Protein AF-A0A915P751-F1 (afdb_monomer_lite)

Organism: NCBI:txid298350

pLDDT: mean 85.81, std 16.45, range [28.84, 98.94]

Radius of gyration: 37.46 Å; chains: 1; bounding box: 99×99×104 Å

InterPro domains:
  IPR001236 Lactate/malate dehydrogenase, N-terminal [PF00056] (92-231)
  IPR001252 Malate dehydrogenase, active site [PS00068] (242-254)
  IPR007051 CHORD domain [PF04968] (9-68)
  IPR007051 CHORD domain [PF04968] (492-552)
  IPR007051 CHORD domain [PS51401] (9-68)
  IPR007051 CHORD domain [PS51401] (493-552)
  IPR007052 CS domain [PF04969] (567-640)
  IPR007052 CS domain [PS51203] (561-651)
  IPR008978 HSP20-like chaperone [G3DSA:2.60.40.790] (557-653)
  IPR008978 HSP20-like chaperone [SSF49764] (564-652)
  IPR010945 Malate dehydrogenase, type 2 [PTHR23382] (82-406)
  IPR010945 Malate dehydrogenase, type 2 [TIGR01759] (90-406)
  IPR011274 Malate dehydrogenase, NAD-dependent, cytosolic [cd01336] (90-406)
  IPR015955 Lactate dehydrogenase/glycoside hydrolase, family 4, C-terminal [G3DSA:3.90.110.10] (242-411)
  IPR015955 Lactate dehydrogenase/glycoside hydrolase, family 4, C-terminal [SSF56327] (243-406)
  IPR022383 Lactate/malate dehydrogenase, C-terminal [PF02866] (243-405)
  IPR036291 NAD(P)-binding domain superfamily [SSF51735] (90-242)

Structure (mmCIF, N/CA/C/O backbone):
data_AF-A0A915P751-F1
#
_entry.id   AF-A0A915P751-F1
#
loop_
_atom_site.group_PDB
_atom_site.id
_atom_site.type_symbol
_atom_site.label_atom_id
_atom_site.label_alt_id
_atom_site.label_comp_id
_atom_site.label_asym_id
_atom_site.label_entity_id
_atom_site.label_seq_id
_atom_site.pdbx_PDB_ins_code
_atom_site.Cartn_x
_atom_site.Cartn_y
_atom_site.Cartn_z
_atom_site.occupancy
_atom_site.B_iso_or_equiv
_atom_site.auth_seq_id
_atom_site.auth_comp_id
_atom_site.auth_asym_id
_atom_site.auth_atom_id
_atom_site.pdbx_PDB_model_n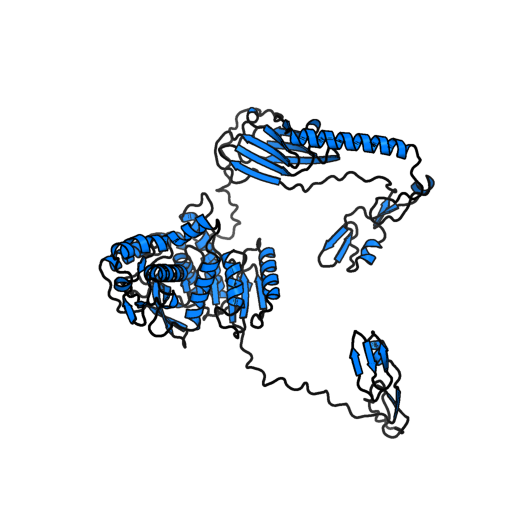um
ATOM 1 N N . MET A 1 1 ? 1.259 -41.438 -72.279 1.00 44.19 1 MET A N 1
ATOM 2 C CA . MET A 1 1 ? 2.058 -42.237 -71.331 1.00 44.19 1 MET A CA 1
ATOM 3 C C . MET A 1 1 ? 1.735 -41.692 -69.961 1.00 44.19 1 MET A C 1
ATOM 5 O O . MET A 1 1 ? 2.040 -40.532 -69.710 1.00 44.19 1 MET A O 1
ATOM 9 N N . ASP A 1 2 ? 1.001 -42.466 -69.169 1.00 51.97 2 ASP A N 1
ATOM 10 C CA . ASP A 1 2 ? 0.542 -42.060 -67.843 1.00 51.97 2 ASP A CA 1
ATOM 11 C C . ASP A 1 2 ? 1.736 -41.811 -66.918 1.00 51.97 2 ASP A C 1
ATOM 13 O O . ASP A 1 2 ? 2.653 -42.626 -66.822 1.00 51.97 2 ASP A O 1
ATOM 17 N N . THR A 1 3 ? 1.749 -40.659 -66.252 1.00 54.38 3 THR A N 1
ATOM 18 C CA . THR A 1 3 ? 2.696 -40.361 -65.173 1.00 54.38 3 THR A CA 1
ATOM 19 C C . THR A 1 3 ? 2.512 -41.369 -64.032 1.00 54.38 3 THR A C 1
ATOM 21 O O . THR A 1 3 ? 1.380 -41.516 -63.565 1.00 54.38 3 THR A O 1
ATOM 24 N N . PRO A 1 4 ? 3.577 -42.035 -63.539 1.00 65.81 4 PRO A N 1
ATOM 25 C CA . PRO A 1 4 ? 3.454 -43.026 -62.472 1.00 65.81 4 PRO A CA 1
ATOM 26 C C . PRO A 1 4 ? 2.847 -42.412 -61.204 1.00 65.81 4 PRO A C 1
ATOM 28 O O . PRO A 1 4 ? 3.290 -41.357 -60.742 1.00 65.81 4 PRO A O 1
ATOM 31 N N . ASN A 1 5 ? 1.848 -43.080 -60.620 1.00 78.81 5 ASN A N 1
ATOM 32 C CA . ASN A 1 5 ? 1.192 -42.667 -59.378 1.00 78.81 5 ASN A CA 1
ATOM 33 C C . ASN A 1 5 ? 2.097 -42.960 -58.163 1.00 78.81 5 ASN A C 1
ATOM 35 O O . ASN A 1 5 ? 1.901 -43.927 -57.428 1.00 78.81 5 ASN A O 1
ATOM 39 N N . LEU A 1 6 ? 3.143 -42.148 -57.991 1.00 86.38 6 LEU A N 1
ATOM 40 C CA . LEU A 1 6 ? 4.134 -42.310 -56.927 1.00 86.38 6 LEU A CA 1
ATOM 41 C C . LEU A 1 6 ? 3.551 -41.958 -55.547 1.00 86.38 6 LEU A C 1
ATOM 43 O O . LEU A 1 6 ? 3.005 -40.871 -55.350 1.00 86.38 6 LEU A O 1
ATOM 47 N N . LYS A 1 7 ? 3.750 -42.837 -54.559 1.00 87.44 7 LYS A N 1
ATOM 48 C CA . LYS A 1 7 ? 3.385 -42.624 -53.146 1.00 87.44 7 LYS A CA 1
ATOM 49 C C . LYS A 1 7 ? 4.621 -42.369 -52.285 1.00 87.44 7 LYS A C 1
ATOM 51 O O . LYS A 1 7 ? 5.713 -42.810 -52.618 1.00 87.44 7 LYS A O 1
ATOM 56 N N . PHE A 1 8 ? 4.457 -41.664 -51.167 1.00 90.50 8 PHE A N 1
ATOM 57 C CA . PHE A 1 8 ? 5.525 -41.473 -50.178 1.00 90.50 8 PHE A CA 1
ATOM 58 C C . PHE A 1 8 ? 5.607 -42.653 -49.207 1.00 90.50 8 PHE A C 1
ATOM 60 O O . PHE A 1 8 ? 4.581 -43.136 -48.733 1.00 90.50 8 PHE A O 1
ATOM 67 N N . CYS A 1 9 ? 6.826 -43.080 -48.882 1.00 90.00 9 CYS A N 1
ATOM 68 C CA . CYS A 1 9 ? 7.094 -44.084 -47.861 1.00 90.00 9 CYS A CA 1
ATOM 69 C C . CYS A 1 9 ? 7.186 -43.447 -46.464 1.00 90.00 9 CYS A C 1
ATOM 71 O O . CYS A 1 9 ? 7.979 -42.532 -46.238 1.00 90.00 9 CYS A O 1
ATOM 73 N N . TYR A 1 10 ? 6.433 -43.993 -45.510 1.00 87.50 10 TYR A N 1
ATOM 74 C CA . TYR A 1 10 ? 6.395 -43.581 -44.105 1.00 87.50 10 TYR A CA 1
ATOM 75 C C . TYR A 1 10 ? 7.159 -44.518 -43.159 1.00 87.50 10 TYR A C 1
ATOM 77 O O . TYR A 1 10 ? 7.103 -44.350 -41.939 1.00 87.50 10 TYR A O 1
ATOM 85 N N . ASN A 1 11 ? 7.903 -45.491 -43.691 1.00 90.00 11 ASN A N 1
ATOM 86 C CA . ASN A 1 11 ? 8.840 -46.258 -42.876 1.00 90.00 11 ASN A CA 1
ATOM 87 C C . ASN A 1 11 ? 9.942 -45.334 -42.327 1.00 90.00 11 ASN A C 1
ATOM 89 O O . ASN A 1 11 ? 10.493 -44.496 -43.049 1.00 90.00 11 ASN A O 1
ATOM 93 N N . LYS A 1 12 ? 10.278 -45.487 -41.040 1.00 86.81 12 LYS A N 1
ATOM 94 C CA . LYS A 1 12 ? 11.219 -44.601 -40.336 1.00 86.81 12 LYS A CA 1
ATOM 95 C C . LYS A 1 12 ? 12.614 -44.688 -40.967 1.00 86.81 12 LYS A C 1
ATOM 97 O O . LYS A 1 12 ? 13.195 -45.770 -41.021 1.00 86.81 12 LYS A O 1
ATOM 102 N N . GLY A 1 13 ? 13.142 -43.554 -41.427 1.00 81.38 13 GLY A N 1
ATOM 103 C CA . GLY A 1 13 ? 14.455 -43.464 -42.080 1.00 81.38 13 GLY A CA 1
ATOM 104 C C . GLY A 1 13 ? 14.463 -43.698 -43.599 1.00 81.38 13 GLY A C 1
ATOM 105 O O . GLY A 1 13 ? 15.531 -43.629 -44.189 1.00 81.38 13 GLY A O 1
ATOM 106 N N . CYS A 1 14 ? 13.312 -43.947 -44.247 1.00 86.25 14 CYS A N 1
ATOM 107 C CA . CYS A 1 14 ? 13.247 -44.113 -45.708 1.00 86.25 14 CYS A CA 1
ATOM 108 C C . CYS A 1 14 ? 12.942 -42.801 -46.453 1.00 86.25 14 CYS A C 1
ATOM 110 O O . CYS A 1 14 ? 13.766 -42.329 -47.228 1.00 86.25 14 CYS A O 1
ATOM 112 N N . GLY A 1 15 ? 11.748 -42.221 -46.269 1.00 77.75 15 GLY A N 1
ATOM 113 C CA . GLY A 1 15 ? 11.348 -40.942 -46.885 1.00 77.75 15 GLY A CA 1
ATOM 114 C C . GLY A 1 15 ? 11.238 -40.910 -48.422 1.00 77.75 15 GLY A C 1
ATOM 115 O O . GLY A 1 15 ? 10.946 -39.854 -48.983 1.00 77.75 15 GLY A O 1
ATOM 116 N N . ALA A 1 16 ? 11.449 -42.034 -49.115 1.00 86.44 16 ALA A N 1
ATOM 117 C CA . ALA A 1 16 ? 11.433 -42.114 -50.576 1.00 86.44 16 ALA A CA 1
ATOM 118 C C . ALA A 1 16 ? 10.015 -42.051 -51.174 1.00 86.44 16 ALA A C 1
ATOM 120 O O . ALA A 1 16 ? 9.028 -42.413 -50.526 1.00 86.44 16 ALA A O 1
ATOM 121 N N . LYS A 1 17 ? 9.920 -41.640 -52.444 1.00 89.56 17 LYS A N 1
ATOM 122 C CA . LYS A 1 17 ? 8.730 -41.849 -53.282 1.00 89.56 17 LYS A CA 1
ATOM 123 C C . LYS A 1 17 ? 8.872 -43.173 -54.032 1.00 89.56 17 LYS A C 1
ATOM 125 O O . LYS A 1 17 ? 9.941 -43.434 -54.573 1.00 89.56 17 LYS A O 1
ATOM 130 N N . PHE A 1 18 ? 7.815 -43.973 -54.095 1.00 89.94 18 PHE A N 1
ATOM 131 C CA . PHE A 1 18 ? 7.829 -45.290 -54.731 1.00 89.94 18 PHE A CA 1
ATOM 132 C C . PHE A 1 18 ? 6.567 -45.526 -55.567 1.00 89.94 18 PHE A C 1
ATOM 134 O O . PHE A 1 18 ? 5.510 -44.959 -55.276 1.00 89.94 18 PHE A O 1
ATOM 141 N N . ASN A 1 19 ? 6.676 -46.356 -56.607 1.00 88.75 19 ASN A N 1
ATOM 142 C CA . ASN A 1 19 ? 5.528 -46.835 -57.372 1.00 88.75 19 ASN A CA 1
ATOM 143 C C . ASN A 1 19 ? 4.897 -48.032 -56.631 1.00 88.75 19 ASN A C 1
ATOM 145 O O . ASN A 1 19 ? 5.596 -49.023 -56.413 1.00 88.75 19 ASN A O 1
ATOM 149 N N . PRO A 1 20 ? 3.613 -47.977 -56.224 1.00 85.69 20 PRO A N 1
ATOM 150 C CA . PRO A 1 20 ? 2.953 -49.091 -55.544 1.00 85.69 20 PRO A CA 1
ATOM 151 C C . PRO A 1 20 ? 2.984 -50.406 -56.327 1.00 85.69 20 PRO A C 1
ATOM 153 O O . PRO A 1 20 ? 3.071 -51.460 -55.703 1.00 85.69 20 PRO A O 1
ATOM 156 N N . ASP A 1 21 ? 2.974 -50.335 -57.660 1.00 86.00 21 ASP A N 1
ATOM 157 C CA . ASP A 1 21 ? 2.961 -51.513 -58.536 1.00 86.00 21 ASP A CA 1
ATOM 158 C C . ASP A 1 21 ? 4.329 -52.227 -58.592 1.00 86.00 21 ASP A C 1
ATOM 160 O O . ASP A 1 21 ? 4.420 -53.377 -59.014 1.00 86.00 21 ASP A O 1
ATOM 164 N N . GLU A 1 22 ? 5.397 -51.571 -58.123 1.00 85.94 22 GLU A N 1
ATOM 165 C CA . GLU A 1 22 ? 6.774 -52.091 -58.100 1.00 85.94 22 GLU A CA 1
ATOM 166 C C . GLU A 1 22 ? 7.294 -52.347 -56.670 1.00 85.94 22 GLU A C 1
ATOM 168 O O . GLU A 1 22 ? 8.478 -52.630 -56.479 1.00 85.94 22 GLU A O 1
ATOM 173 N N . ASN A 1 23 ? 6.429 -52.254 -55.653 1.00 90.62 23 ASN A N 1
ATOM 174 C CA . ASN A 1 23 ? 6.802 -52.358 -54.240 1.00 90.62 23 ASN A CA 1
ATOM 175 C C . ASN A 1 23 ? 7.006 -53.819 -53.795 1.00 90.62 23 ASN A C 1
ATOM 177 O O . ASN A 1 23 ? 6.050 -54.509 -53.442 1.00 90.62 23 ASN A O 1
ATOM 181 N N . LYS A 1 24 ? 8.255 -54.287 -53.806 1.00 89.88 24 LYS A N 1
ATOM 182 C CA . LYS A 1 24 ? 8.651 -55.651 -53.421 1.00 89.88 24 LYS A CA 1
ATOM 183 C C . LYS A 1 24 ? 9.047 -55.725 -51.944 1.00 89.88 24 LYS A C 1
ATOM 185 O O . LYS A 1 24 ? 9.306 -54.710 -51.303 1.00 89.88 24 LYS A O 1
ATOM 190 N N . GLU A 1 25 ? 9.158 -56.948 -51.426 1.00 86.31 25 GLU A N 1
ATOM 191 C CA . GLU A 1 25 ? 9.519 -57.249 -50.028 1.00 86.31 25 GLU A CA 1
ATOM 192 C C . GLU A 1 25 ? 10.888 -56.703 -49.580 1.00 86.31 25 GLU A C 1
ATOM 194 O O . GLU A 1 25 ? 11.189 -56.697 -48.395 1.00 86.31 25 GLU A O 1
ATOM 199 N N . ASP A 1 26 ? 11.735 -56.222 -50.487 1.00 87.75 26 ASP A N 1
ATOM 200 C CA . ASP A 1 26 ? 13.059 -55.675 -50.181 1.00 87.75 26 ASP A CA 1
ATOM 201 C C . ASP A 1 26 ? 13.278 -54.244 -50.703 1.00 87.75 26 ASP A C 1
ATOM 203 O O . ASP A 1 26 ? 14.400 -53.736 -50.654 1.00 87.75 26 ASP A O 1
ATOM 207 N N . SER A 1 27 ? 12.222 -53.570 -51.175 1.00 90.06 27 SER A N 1
ATOM 208 C CA . SER A 1 27 ? 12.321 -52.250 -51.818 1.00 90.06 27 SER A CA 1
ATOM 209 C C . SER A 1 27 ? 12.693 -51.100 -50.869 1.00 90.06 27 SER A C 1
ATOM 211 O O . SER A 1 27 ? 13.200 -50.073 -51.314 1.00 90.06 27 SER A O 1
ATOM 213 N N . CYS A 1 28 ? 12.490 -51.254 -49.560 1.00 90.81 28 CYS A N 1
ATOM 214 C CA . CYS A 1 28 ? 12.734 -50.232 -48.545 1.00 90.81 28 CYS A CA 1
ATOM 215 C C . CYS A 1 28 ? 13.753 -50.706 -47.502 1.00 90.81 28 CYS A C 1
ATOM 217 O O . CYS A 1 28 ? 13.642 -51.811 -46.978 1.00 90.81 28 CYS A O 1
ATOM 219 N N . ILE A 1 29 ? 14.673 -49.820 -47.101 1.00 91.19 29 ILE A N 1
ATOM 220 C CA . ILE A 1 29 ? 15.555 -50.007 -45.939 1.00 91.19 29 ILE A CA 1
ATOM 221 C C . ILE A 1 29 ? 15.126 -49.018 -44.845 1.00 91.19 29 ILE A C 1
ATOM 223 O O . ILE A 1 29 ? 15.068 -47.815 -45.092 1.00 91.19 29 ILE A O 1
ATOM 227 N N . PHE A 1 30 ? 14.760 -49.503 -43.656 1.00 91.94 30 PHE A N 1
ATOM 228 C CA . PHE A 1 30 ? 14.165 -48.676 -42.595 1.00 91.94 30 PHE A CA 1
ATOM 229 C C . PHE A 1 30 ? 14.425 -49.197 -41.172 1.00 91.94 30 PHE A C 1
ATOM 231 O O . PHE A 1 30 ? 14.972 -50.281 -40.979 1.00 91.94 30 PHE A O 1
ATOM 238 N N . HIS A 1 31 ? 14.034 -48.414 -40.160 1.00 91.56 31 HIS A N 1
ATOM 239 C CA . HIS A 1 31 ? 14.098 -48.785 -38.740 1.00 91.56 31 HIS A CA 1
ATOM 240 C C . HIS A 1 31 ? 12.707 -49.207 -38.216 1.00 91.56 31 HIS A C 1
ATOM 242 O O . HIS A 1 31 ? 11.821 -48.355 -38.108 1.00 91.56 31 HIS A O 1
ATOM 248 N N . PRO A 1 32 ? 12.469 -50.483 -37.848 1.00 89.31 32 PRO A N 1
ATOM 249 C CA . PRO A 1 32 ? 11.186 -50.933 -37.304 1.00 89.31 32 PRO A CA 1
ATOM 250 C C . PRO A 1 32 ? 10.997 -50.516 -35.834 1.00 89.31 32 PRO A C 1
ATOM 252 O O . PRO A 1 32 ? 9.873 -50.299 -35.380 1.00 89.31 32 PRO A O 1
ATOM 255 N N . GLY A 1 33 ? 12.093 -50.343 -35.089 1.00 83.38 33 GLY A N 1
ATOM 256 C CA . GLY A 1 33 ? 12.070 -49.979 -33.670 1.00 83.38 33 GLY A CA 1
ATOM 257 C C . GLY A 1 33 ? 11.648 -48.522 -33.419 1.00 83.38 33 GLY A C 1
ATOM 258 O O . GLY A 1 33 ? 11.813 -47.656 -34.285 1.00 83.38 33 GLY A O 1
ATOM 259 N N . PRO A 1 34 ? 11.074 -48.206 -32.246 1.00 83.56 34 PRO A N 1
ATOM 260 C CA . PRO A 1 34 ? 10.839 -46.824 -31.852 1.00 83.56 34 PRO A CA 1
ATOM 261 C C . PRO A 1 34 ? 12.164 -46.096 -31.563 1.00 83.56 34 PRO A C 1
ATOM 263 O O . PRO A 1 34 ? 13.178 -46.732 -31.252 1.00 83.56 34 PRO A O 1
ATOM 266 N N . PRO A 1 35 ? 12.179 -44.762 -31.688 1.00 85.31 35 PRO A N 1
ATOM 267 C CA . PRO A 1 35 ? 13.288 -43.969 -31.194 1.00 85.31 35 PRO A CA 1
ATOM 268 C C . PRO A 1 35 ? 13.292 -43.944 -29.661 1.00 85.31 35 PRO A C 1
ATOM 270 O O . PRO A 1 35 ? 12.235 -43.910 -29.034 1.00 85.31 35 PRO A O 1
ATOM 273 N N . TYR A 1 36 ? 14.481 -43.935 -29.069 1.00 84.06 36 TYR A N 1
ATOM 274 C CA . TYR A 1 36 ? 14.703 -43.777 -27.635 1.00 84.06 36 TYR A CA 1
ATOM 275 C C . TYR A 1 36 ? 15.645 -42.594 -27.395 1.00 84.06 36 TYR A C 1
ATOM 277 O O . TYR A 1 36 ? 16.669 -42.466 -28.068 1.00 84.06 36 TYR A O 1
ATOM 285 N N . PHE A 1 37 ? 15.284 -41.716 -26.460 1.00 86.88 37 PHE A N 1
ATOM 286 C CA . PHE A 1 37 ? 16.018 -40.488 -26.157 1.00 86.88 37 PHE A CA 1
ATOM 287 C C . PHE A 1 37 ? 16.477 -40.510 -24.696 1.00 86.88 37 PHE A C 1
ATOM 289 O O . PHE A 1 37 ? 15.640 -40.606 -23.801 1.00 86.88 37 PHE A O 1
ATOM 296 N N . HIS A 1 38 ? 17.789 -40.430 -24.458 1.00 78.69 38 HIS A N 1
ATOM 297 C CA . HIS A 1 38 ? 18.383 -40.450 -23.114 1.00 78.69 38 HIS A CA 1
ATOM 298 C C . HIS A 1 38 ? 19.749 -39.751 -23.110 1.00 78.69 38 HIS A C 1
ATOM 300 O O . HIS A 1 38 ? 20.532 -39.963 -24.035 1.00 78.69 38 HIS A O 1
ATOM 306 N N . ASP A 1 39 ? 20.043 -38.936 -22.088 1.00 69.62 39 ASP A N 1
ATOM 307 C CA . ASP A 1 39 ? 21.323 -38.219 -21.906 1.00 69.62 39 ASP A CA 1
ATOM 308 C C . ASP A 1 39 ? 21.889 -37.607 -23.202 1.00 69.62 39 ASP A C 1
ATOM 310 O O . ASP A 1 39 ? 22.986 -37.930 -23.652 1.00 69.62 39 ASP A O 1
ATOM 314 N N . ALA A 1 40 ? 21.102 -36.742 -23.850 1.00 77.44 40 ALA A N 1
ATOM 315 C CA . ALA A 1 40 ? 21.408 -36.071 -25.125 1.00 77.44 40 ALA A CA 1
ATOM 316 C C . ALA A 1 40 ? 21.533 -36.972 -26.377 1.00 77.44 40 ALA A C 1
ATOM 318 O O . ALA A 1 40 ? 21.515 -36.451 -27.504 1.00 77.44 40 ALA A O 1
ATOM 319 N N . TYR A 1 41 ? 21.566 -38.299 -26.225 1.00 84.69 41 TYR A N 1
ATOM 320 C CA . TYR A 1 41 ? 21.585 -39.253 -27.331 1.00 84.69 41 TYR A CA 1
ATOM 321 C C . TYR A 1 41 ? 20.182 -39.525 -27.886 1.00 84.69 41 TYR A C 1
ATOM 323 O O . TYR A 1 41 ? 19.213 -39.719 -27.151 1.00 84.69 41 TYR A O 1
ATOM 331 N N . LYS A 1 42 ? 20.099 -39.591 -29.216 1.00 91.19 42 LYS A N 1
ATOM 332 C CA . LYS A 1 42 ? 18.980 -40.146 -29.981 1.00 91.19 42 LYS A CA 1
ATOM 333 C C . LYS A 1 42 ? 19.380 -41.545 -30.427 1.00 91.19 42 LYS A C 1
ATOM 335 O O . LYS A 1 42 ? 20.465 -41.694 -30.987 1.00 91.19 42 LYS A O 1
ATOM 340 N N . ILE A 1 43 ? 18.558 -42.555 -30.157 1.00 90.19 43 ILE A N 1
ATOM 341 C CA . ILE A 1 43 ? 18.906 -43.970 -30.345 1.00 90.19 43 ILE A CA 1
ATOM 342 C C . ILE A 1 43 ? 17.807 -44.683 -31.137 1.00 90.19 43 ILE A C 1
ATOM 344 O O . ILE A 1 43 ? 16.628 -44.572 -30.811 1.00 90.19 43 ILE A O 1
ATOM 348 N N . TRP A 1 44 ? 18.177 -45.446 -32.167 1.00 90.44 44 TRP A N 1
ATOM 349 C CA . TRP A 1 44 ? 17.261 -46.391 -32.816 1.00 90.44 44 TRP A CA 1
ATOM 350 C C . TRP A 1 44 ? 17.234 -47.704 -32.042 1.00 90.44 44 TRP A C 1
ATOM 352 O O . TRP A 1 44 ? 18.214 -48.445 -32.072 1.00 90.44 44 TRP A O 1
ATOM 362 N N . MET A 1 45 ? 16.117 -48.039 -31.388 1.00 87.62 45 MET A N 1
ATOM 363 C CA . MET A 1 45 ? 16.044 -49.268 -30.584 1.00 87.62 45 MET A CA 1
ATOM 364 C C . MET A 1 45 ? 16.242 -50.554 -31.398 1.00 87.62 45 MET A C 1
ATOM 366 O O . MET A 1 45 ? 16.675 -51.551 -30.836 1.00 87.62 45 MET A O 1
ATOM 370 N N . CYS A 1 46 ? 15.964 -50.548 -32.710 1.00 89.12 46 CYS A N 1
ATOM 371 C CA . CYS A 1 46 ? 16.133 -51.751 -33.535 1.00 89.12 46 CYS A CA 1
ATOM 372 C C . CYS A 1 46 ? 17.592 -52.194 -33.692 1.00 89.12 46 CYS A C 1
ATOM 374 O O . CYS A 1 46 ? 17.846 -53.370 -33.917 1.00 89.12 46 CYS A O 1
ATOM 376 N N . CYS A 1 47 ? 18.541 -51.257 -33.636 1.00 88.31 47 CYS A N 1
ATOM 377 C CA . CYS A 1 47 ? 19.939 -51.514 -33.989 1.00 88.31 47 CYS A CA 1
ATOM 378 C C . CYS A 1 47 ? 20.941 -50.783 -33.092 1.00 88.31 47 CYS A C 1
ATOM 380 O O . CYS A 1 47 ? 22.135 -50.784 -33.374 1.00 88.31 47 CYS A O 1
ATOM 382 N N . ASN A 1 48 ? 20.453 -50.107 -32.051 1.00 88.12 48 ASN A N 1
ATOM 383 C CA . ASN A 1 48 ? 21.223 -49.339 -31.076 1.00 88.12 48 ASN A CA 1
ATOM 384 C C . ASN A 1 48 ? 22.158 -48.266 -31.682 1.00 88.12 48 ASN A C 1
ATOM 386 O O . ASN A 1 48 ? 23.109 -47.820 -31.038 1.00 88.12 48 ASN A O 1
ATOM 390 N N . LYS A 1 49 ? 21.893 -47.826 -32.923 1.00 88.75 49 LYS A N 1
ATOM 391 C CA . LYS A 1 49 ? 22.614 -46.709 -33.552 1.00 88.75 49 LYS A CA 1
ATOM 392 C C . LYS A 1 49 ? 22.226 -45.425 -32.828 1.00 88.75 49 LYS A C 1
ATOM 394 O O . LYS A 1 49 ? 21.033 -45.138 -32.697 1.00 88.75 49 LYS A O 1
ATOM 399 N N . LYS A 1 50 ? 23.221 -44.658 -32.378 1.00 91.00 50 LYS A N 1
ATOM 400 C CA . LYS A 1 50 ? 23.020 -43.446 -31.580 1.00 91.00 50 LYS A CA 1
ATOM 401 C C . LYS A 1 50 ? 23.831 -42.261 -32.084 1.00 91.00 50 LYS A C 1
ATOM 403 O O . LYS A 1 50 ? 24.938 -42.440 -32.577 1.00 91.00 50 LYS A O 1
ATOM 408 N N . SER A 1 51 ? 23.288 -41.059 -31.931 1.00 89.38 51 SER A N 1
ATOM 409 C CA . SER A 1 51 ? 24.003 -39.799 -32.162 1.00 89.38 51 SER A CA 1
ATOM 410 C C . SER A 1 51 ? 23.505 -38.732 -31.191 1.00 89.38 51 SER A C 1
ATOM 412 O O . SER A 1 51 ? 22.357 -38.774 -30.744 1.00 89.38 51 SER A O 1
ATOM 414 N N . THR A 1 52 ? 24.366 -37.780 -30.850 1.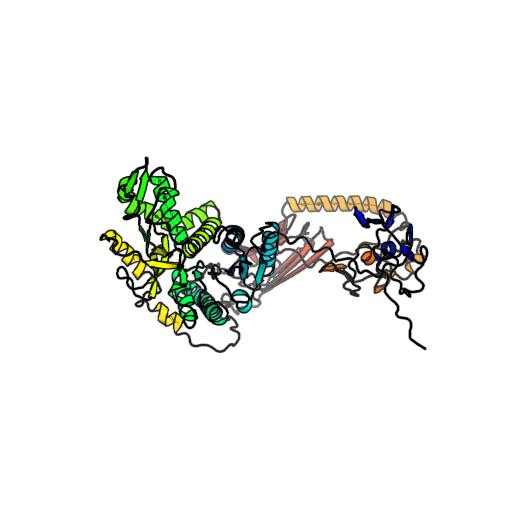00 85.62 52 THR A N 1
ATOM 415 C CA . THR A 1 52 ? 23.990 -36.565 -30.115 1.00 85.62 52 THR A CA 1
ATOM 416 C C . THR A 1 52 ? 23.409 -35.494 -31.041 1.00 85.62 52 THR A C 1
ATOM 418 O O . THR A 1 52 ? 22.647 -34.645 -30.581 1.00 85.62 52 THR A O 1
ATOM 421 N N . ASP A 1 53 ? 23.672 -35.572 -32.348 1.00 87.38 53 ASP A N 1
ATOM 422 C CA . ASP A 1 53 ? 23.082 -34.705 -33.369 1.00 87.38 53 ASP A CA 1
ATOM 423 C C . ASP A 1 53 ? 21.820 -35.337 -33.982 1.00 87.38 53 ASP A C 1
ATOM 425 O O . ASP A 1 53 ? 21.806 -36.515 -34.354 1.00 87.38 53 ASP A O 1
ATOM 429 N N . PHE A 1 54 ? 20.739 -34.555 -34.062 1.00 80.50 54 PHE A N 1
ATOM 430 C CA . PHE A 1 54 ? 19.422 -35.041 -34.490 1.00 80.50 54 PHE A CA 1
ATOM 431 C C . PHE A 1 54 ? 19.382 -35.369 -35.987 1.00 80.50 54 PHE A C 1
ATOM 433 O O . PHE A 1 54 ? 18.803 -36.381 -36.384 1.00 80.50 54 PHE A O 1
ATOM 440 N N . THR A 1 55 ? 20.037 -34.549 -36.808 1.00 82.69 55 THR A N 1
ATOM 441 C CA . THR A 1 55 ? 20.083 -34.714 -38.264 1.00 82.69 55 THR A CA 1
ATOM 442 C C . THR A 1 55 ? 20.914 -35.938 -38.639 1.00 82.69 55 THR A C 1
ATOM 444 O O . THR A 1 55 ? 20.471 -36.776 -39.422 1.00 82.69 55 THR A O 1
ATOM 447 N N . ALA A 1 56 ? 22.080 -36.106 -38.016 1.00 84.06 56 ALA A N 1
ATOM 448 C CA . ALA A 1 56 ? 22.927 -37.278 -38.190 1.00 84.06 56 ALA A CA 1
ATOM 449 C C . ALA A 1 56 ? 22.218 -38.573 -37.761 1.00 84.06 56 ALA A C 1
ATOM 451 O O . ALA A 1 56 ? 22.332 -39.589 -38.442 1.00 84.06 56 ALA A O 1
ATOM 452 N N . TRP A 1 57 ? 21.448 -38.539 -36.666 1.00 90.31 57 TRP A N 1
ATOM 453 C CA . TRP A 1 57 ? 20.679 -39.698 -36.204 1.00 90.31 57 TRP A CA 1
ATOM 454 C C . TRP A 1 57 ? 19.552 -40.104 -37.168 1.00 90.31 57 TRP A C 1
ATOM 456 O O . TRP A 1 57 ? 19.362 -41.296 -37.431 1.00 90.31 57 TRP A O 1
ATOM 466 N N . LEU A 1 58 ? 18.810 -39.129 -37.705 1.00 82.00 58 LEU A N 1
ATOM 467 C CA . LEU A 1 58 ? 17.752 -39.378 -38.691 1.00 82.00 58 LEU A CA 1
ATOM 468 C C . LEU A 1 58 ? 18.297 -39.967 -39.995 1.00 82.00 58 LEU A C 1
ATOM 470 O O . LEU A 1 58 ? 17.632 -40.799 -40.606 1.00 82.00 58 LEU A O 1
ATOM 474 N N . ASN A 1 59 ? 19.508 -39.565 -40.386 1.00 85.00 59 ASN A N 1
ATOM 475 C CA . ASN A 1 59 ? 20.168 -40.008 -41.613 1.00 85.00 59 ASN A CA 1
ATOM 476 C C . ASN A 1 59 ? 20.860 -41.375 -41.487 1.00 85.00 59 ASN A C 1
ATOM 478 O O . ASN A 1 59 ? 21.480 -41.836 -42.445 1.00 85.00 59 ASN A O 1
ATOM 482 N N . PHE A 1 60 ? 20.777 -42.048 -40.335 1.00 86.12 60 PHE A N 1
ATOM 483 C CA . PHE A 1 60 ? 21.267 -43.416 -40.235 1.00 86.12 60 PHE A CA 1
ATOM 484 C C . PHE A 1 60 ? 20.471 -44.346 -41.145 1.00 86.12 60 PHE A C 1
ATOM 486 O O . PHE A 1 60 ? 19.263 -44.507 -40.970 1.00 86.12 60 PHE A O 1
ATOM 493 N N . GLU A 1 61 ? 21.180 -45.043 -42.034 1.00 88.31 61 GLU A N 1
ATOM 494 C CA . GLU A 1 61 ? 20.589 -46.081 -42.873 1.00 88.31 61 GLU A CA 1
ATOM 495 C C . GLU A 1 61 ? 19.834 -47.106 -42.013 1.00 88.31 61 GLU A C 1
ATOM 497 O O . GLU A 1 61 ? 20.321 -47.532 -40.949 1.00 88.31 61 GLU A O 1
ATOM 502 N N . GLY A 1 62 ? 18.631 -47.457 -42.475 1.00 88.81 62 GLY A N 1
ATOM 503 C CA . GLY A 1 62 ? 17.733 -48.409 -41.832 1.00 88.81 62 GLY A CA 1
ATOM 504 C C . GLY A 1 62 ? 18.394 -49.752 -41.521 1.00 88.81 62 GLY A C 1
ATOM 505 O O . GLY A 1 62 ? 19.327 -50.187 -42.190 1.00 88.81 62 GLY A O 1
ATOM 506 N N . CYS A 1 63 ? 17.912 -50.410 -40.473 1.00 90.75 63 CYS A N 1
ATOM 507 C CA . CYS A 1 63 ? 18.435 -51.690 -39.996 1.00 90.75 63 CYS A CA 1
ATOM 508 C C . CYS A 1 63 ? 17.682 -52.908 -40.574 1.00 90.75 63 CYS A C 1
ATOM 510 O O . CYS A 1 63 ? 18.041 -54.047 -40.285 1.00 90.75 63 CYS A O 1
ATOM 512 N N . THR A 1 64 ? 16.613 -52.699 -41.349 1.00 92.19 64 THR A N 1
ATOM 513 C CA . THR A 1 64 ? 15.709 -53.758 -41.828 1.00 92.19 64 THR A CA 1
ATOM 514 C C . THR A 1 64 ? 15.272 -53.501 -43.267 1.00 92.19 64 THR A C 1
ATOM 516 O O . THR A 1 64 ? 15.043 -52.352 -43.641 1.00 92.19 64 THR A O 1
ATOM 519 N N . ARG A 1 65 ? 15.149 -54.573 -44.062 1.00 92.75 65 ARG A N 1
ATOM 520 C CA . ARG A 1 65 ? 14.584 -54.556 -45.420 1.00 92.75 65 ARG A CA 1
ATOM 521 C C . ARG A 1 65 ? 13.117 -54.986 -45.392 1.00 92.75 65 ARG A C 1
ATOM 523 O O . ARG A 1 65 ? 12.769 -55.883 -44.632 1.00 92.75 65 ARG A O 1
ATOM 530 N N . GLY A 1 66 ? 12.284 -54.331 -46.188 1.00 91.38 66 GLY A N 1
ATOM 531 C CA . GLY A 1 66 ? 10.850 -54.609 -46.301 1.00 91.38 66 GLY A CA 1
ATOM 532 C C . GLY A 1 66 ? 10.226 -53.831 -47.463 1.00 91.38 66 GLY A C 1
ATOM 533 O O . GLY A 1 66 ? 10.925 -53.045 -48.110 1.00 91.38 66 GLY A O 1
ATOM 534 N N . PRO A 1 67 ? 8.915 -53.956 -47.704 1.00 92.25 67 PRO A N 1
ATOM 535 C CA . PRO A 1 67 ? 8.209 -53.093 -48.643 1.00 92.25 67 PRO A CA 1
ATOM 536 C C . PRO A 1 67 ? 8.085 -51.660 -48.104 1.00 92.25 67 PRO A C 1
ATOM 538 O O . PRO A 1 67 ? 8.065 -51.412 -46.893 1.00 92.25 67 PRO A O 1
ATOM 541 N N . HIS A 1 68 ? 7.969 -50.683 -49.002 1.00 91.81 68 HIS A N 1
ATOM 542 C CA . HIS A 1 68 ? 7.619 -49.314 -48.634 1.00 91.81 68 HIS A CA 1
ATOM 543 C C . HIS A 1 68 ? 6.213 -49.253 -48.027 1.00 91.81 68 HIS A C 1
ATOM 545 O O . HIS A 1 68 ? 5.289 -49.923 -48.492 1.00 91.81 68 HIS A O 1
ATOM 551 N N . ASN A 1 69 ? 6.032 -48.398 -47.018 1.00 90.19 69 ASN A N 1
ATOM 552 C CA . ASN A 1 69 ? 4.746 -48.193 -46.359 1.00 90.19 69 ASN A CA 1
ATOM 553 C C . ASN A 1 69 ? 4.082 -46.886 -46.838 1.00 90.19 69 ASN A C 1
ATOM 555 O O . ASN A 1 69 ? 4.570 -45.814 -46.481 1.00 90.19 69 ASN A O 1
ATOM 559 N N . PRO A 1 70 ? 2.974 -46.930 -47.600 1.00 88.38 70 PRO A N 1
ATOM 560 C CA . PRO A 1 70 ? 2.266 -45.731 -48.052 1.00 88.38 70 PRO A CA 1
ATOM 561 C C . PRO A 1 70 ? 1.353 -45.114 -46.982 1.00 88.38 70 PRO A C 1
ATOM 563 O O . PRO A 1 70 ? 0.762 -44.060 -47.218 1.00 88.38 70 PRO A O 1
ATOM 566 N N . VAL A 1 71 ? 1.185 -45.770 -45.831 1.00 86.12 71 VAL A N 1
ATOM 567 C CA . VAL A 1 71 ? 0.267 -45.340 -44.775 1.00 86.12 71 VAL A CA 1
ATOM 568 C C . VAL A 1 71 ? 0.979 -44.361 -43.855 1.00 86.12 71 VAL A C 1
ATOM 570 O O . VAL A 1 71 ? 1.914 -44.722 -43.139 1.00 86.12 71 VAL A O 1
ATOM 573 N N . LYS A 1 72 ? 0.509 -43.111 -43.853 1.00 80.88 72 LYS A N 1
ATOM 574 C CA . LYS A 1 72 ? 0.951 -42.104 -42.891 1.00 80.88 72 LYS A CA 1
ATOM 575 C C . LYS A 1 72 ? 0.568 -42.577 -41.482 1.00 80.88 72 LYS A C 1
ATOM 577 O O . LYS A 1 72 ? -0.623 -42.775 -41.252 1.00 80.88 72 LYS A O 1
ATOM 582 N N . PRO A 1 73 ? 1.523 -42.767 -40.553 1.00 72.81 73 PRO A N 1
ATOM 583 C CA . PRO A 1 73 ? 1.189 -43.153 -39.191 1.00 72.81 73 PRO A CA 1
ATOM 584 C C . PRO A 1 73 ? 0.311 -42.075 -38.561 1.00 72.81 73 PRO A C 1
ATOM 586 O O . PRO A 1 73 ? 0.567 -40.878 -38.740 1.00 72.81 73 PRO A O 1
ATOM 589 N N . ASP A 1 74 ? -0.713 -42.504 -37.825 1.00 69.38 74 ASP A N 1
ATOM 590 C CA . ASP A 1 74 ? -1.508 -41.599 -37.008 1.00 69.38 74 ASP A CA 1
ATOM 591 C C . ASP A 1 74 ? -0.564 -40.839 -36.078 1.00 69.38 74 ASP A C 1
ATOM 593 O O . ASP A 1 74 ? 0.233 -41.433 -35.345 1.00 69.38 74 ASP A O 1
ATOM 597 N N . VAL A 1 75 ? -0.625 -39.507 -36.125 1.00 56.06 75 VAL A N 1
ATOM 598 C CA . VAL A 1 75 ? 0.041 -38.681 -35.117 1.00 56.06 75 VAL A CA 1
ATOM 599 C C . VAL A 1 75 ? -0.498 -39.165 -33.772 1.00 56.06 75 VAL A C 1
ATOM 601 O O . VAL A 1 75 ? -1.726 -39.207 -33.635 1.00 56.06 75 VAL A O 1
ATOM 604 N N . PRO A 1 76 ? 0.350 -39.557 -32.799 1.00 45.47 76 PRO A N 1
ATOM 605 C CA . PRO A 1 76 ? -0.150 -39.904 -31.486 1.00 45.47 76 PRO A CA 1
ATOM 606 C C . PRO A 1 76 ? -0.973 -38.716 -31.011 1.00 45.47 76 PRO A C 1
ATOM 608 O O . PRO A 1 76 ? -0.443 -37.621 -30.813 1.00 45.47 76 PRO A O 1
ATOM 611 N N . LYS A 1 77 ? -2.292 -38.915 -30.905 1.00 41.84 77 LYS A N 1
ATOM 612 C CA . LYS A 1 77 ? -3.163 -37.975 -30.216 1.00 41.84 77 LYS A CA 1
ATOM 613 C C . LYS A 1 77 ? -2.546 -37.879 -28.835 1.00 41.84 77 LYS A C 1
ATOM 615 O O . LYS A 1 77 ? -2.562 -38.870 -28.105 1.00 41.84 77 LYS A O 1
ATOM 620 N N . ILE A 1 78 ? -1.931 -36.737 -28.529 1.00 41.69 78 ILE A N 1
ATOM 621 C CA . ILE A 1 78 ? -1.553 -36.385 -27.165 1.00 41.69 78 ILE A CA 1
ATOM 622 C C . ILE A 1 78 ? -2.788 -36.746 -26.355 1.00 41.69 78 ILE A C 1
ATOM 624 O O . ILE A 1 78 ? -3.866 -36.221 -26.651 1.00 41.69 78 ILE A O 1
ATOM 628 N N . GLN A 1 79 ? -2.666 -37.748 -25.475 1.00 37.47 79 GLN A N 1
ATOM 629 C CA . GLN A 1 79 ? -3.751 -38.120 -24.581 1.00 37.47 79 GLN A CA 1
ATOM 630 C C . GLN A 1 79 ? -4.208 -36.810 -23.980 1.00 37.47 79 GLN A C 1
ATOM 632 O O . GLN A 1 79 ? -3.401 -36.118 -23.359 1.00 37.47 79 GLN A O 1
ATOM 637 N N . GLN A 1 80 ? -5.441 -36.422 -24.306 1.00 36.34 80 GLN A N 1
ATOM 638 C CA . GLN A 1 80 ? -6.021 -35.204 -23.794 1.00 36.34 80 GLN A CA 1
ATOM 639 C C . GLN A 1 80 ? -5.869 -35.321 -22.288 1.00 36.34 80 GLN A C 1
ATOM 641 O O . GLN A 1 80 ? -6.481 -36.183 -21.655 1.00 36.34 80 GLN A O 1
ATOM 646 N N . THR A 1 81 ? -4.975 -34.500 -21.739 1.00 40.22 81 THR A N 1
ATOM 647 C CA . THR A 1 81 ? -4.997 -34.181 -20.328 1.00 40.22 81 THR A CA 1
ATOM 648 C C . THR A 1 81 ? -6.449 -33.898 -19.995 1.00 40.22 81 THR A C 1
ATOM 650 O O . THR A 1 81 ? -7.147 -33.280 -20.804 1.00 40.22 81 THR A O 1
ATOM 653 N N . GLN A 1 82 ? -6.869 -34.453 -18.862 1.00 40.22 82 GLN A N 1
ATOM 654 C CA . GLN A 1 82 ? -8.136 -34.244 -18.167 1.00 40.22 82 GLN A CA 1
ATOM 655 C C . GLN A 1 82 ? -8.888 -32.985 -18.620 1.00 40.22 82 GLN A C 1
ATOM 657 O O . GLN A 1 82 ? -8.226 -31.971 -18.850 1.00 40.22 82 GLN A O 1
ATOM 662 N N . PRO A 1 83 ? -10.236 -33.029 -18.707 1.00 39.41 83 PRO A N 1
ATOM 663 C CA . PRO A 1 83 ? -11.057 -31.951 -19.264 1.00 39.41 83 PRO A CA 1
ATOM 664 C C . PRO A 1 83 ? -10.466 -30.593 -18.908 1.00 39.41 83 PRO A C 1
ATOM 666 O O . PRO A 1 83 ? -10.323 -30.299 -17.721 1.00 39.41 83 PRO A O 1
ATOM 669 N N . LYS A 1 84 ? -10.038 -29.850 -19.945 1.00 41.84 84 LYS A N 1
ATOM 670 C CA . LYS A 1 84 ? -9.401 -28.531 -19.853 1.00 41.84 84 LYS A CA 1
ATOM 671 C C . LYS A 1 84 ? -10.166 -27.765 -18.779 1.00 41.84 84 LYS A C 1
ATOM 673 O O . LYS A 1 84 ? -11.338 -27.455 -18.995 1.00 41.84 84 LYS A O 1
ATOM 678 N N . ALA A 1 85 ? -9.553 -27.586 -17.603 1.00 50.66 85 ALA A N 1
ATOM 679 C CA . ALA A 1 85 ? -10.144 -26.786 -16.542 1.00 50.66 85 ALA A CA 1
ATOM 680 C C . ALA A 1 85 ? -10.608 -25.488 -17.203 1.00 50.66 85 ALA A C 1
ATOM 682 O O . ALA A 1 85 ? -9.850 -24.944 -18.013 1.00 50.66 85 ALA A O 1
ATOM 683 N N . GLU A 1 86 ? -11.855 -25.069 -16.954 1.00 51.97 86 GLU A N 1
ATOM 684 C CA . GLU A 1 86 ? -12.383 -23.813 -17.493 1.00 51.97 86 GLU A CA 1
ATOM 685 C C . GLU A 1 86 ? -11.284 -22.758 -17.408 1.00 51.97 86 GLU A C 1
ATOM 687 O O . GLU A 1 86 ? -10.703 -22.554 -16.339 1.00 51.97 86 GLU A O 1
ATOM 692 N N . GLU A 1 87 ? -10.923 -22.181 -18.552 1.00 57.91 87 GLU A N 1
ATOM 693 C CA . GLU A 1 87 ? -9.782 -21.282 -18.684 1.00 57.91 87 GLU A CA 1
ATOM 694 C C . GLU A 1 87 ? -10.119 -20.003 -17.909 1.00 57.91 87 GLU A C 1
ATOM 696 O O . GLU A 1 87 ? -10.743 -19.074 -18.421 1.00 57.91 87 GLU A O 1
ATOM 701 N N . LYS A 1 88 ? -9.821 -20.017 -16.604 1.00 73.88 88 LYS A N 1
ATOM 702 C CA . LYS A 1 88 ? -10.137 -18.935 -15.677 1.00 73.88 88 LYS A CA 1
ATOM 703 C C . LYS A 1 88 ? -9.384 -17.694 -16.137 1.00 73.88 88 LYS A C 1
ATOM 705 O O . LYS A 1 88 ? -8.156 -17.665 -16.100 1.00 73.88 88 LYS A O 1
ATOM 710 N N . ILE A 1 89 ? -10.131 -16.674 -16.556 1.00 88.38 89 ILE A N 1
ATOM 711 C CA . ILE A 1 89 ? -9.576 -15.380 -16.957 1.00 88.38 89 ILE A CA 1
ATOM 712 C C . ILE A 1 89 ? -8.783 -14.811 -15.768 1.00 88.38 89 ILE A C 1
ATOM 714 O O . ILE A 1 89 ? -9.375 -14.633 -14.697 1.00 88.38 89 ILE A O 1
ATOM 718 N N . PRO A 1 90 ? -7.474 -14.533 -15.920 1.00 95.06 90 PRO A N 1
ATOM 719 C CA . PRO A 1 90 ? -6.672 -14.011 -14.825 1.00 95.06 90 PRO A CA 1
ATOM 720 C C . PRO A 1 90 ? -7.154 -12.644 -14.345 1.00 95.06 90 PRO A C 1
ATOM 722 O O . PRO A 1 90 ? -7.506 -11.778 -15.148 1.00 95.06 90 PRO A O 1
ATOM 725 N N . ILE A 1 91 ? -7.121 -12.436 -13.029 1.00 97.75 91 ILE A N 1
ATOM 726 C CA . ILE A 1 91 ? -7.382 -11.130 -12.424 1.00 97.75 91 ILE A CA 1
ATOM 727 C C . ILE A 1 91 ? -6.132 -10.267 -12.601 1.00 97.75 91 ILE A C 1
ATOM 729 O O . ILE A 1 91 ? -5.043 -10.650 -12.169 1.00 97.75 91 ILE A O 1
ATOM 733 N N . ARG A 1 92 ? -6.288 -9.089 -13.211 1.00 98.50 92 ARG A N 1
ATOM 734 C CA . ARG A 1 92 ? -5.202 -8.112 -13.376 1.00 98.50 92 ARG A CA 1
ATOM 735 C C . ARG A 1 92 ? -5.164 -7.175 -12.173 1.00 98.50 92 ARG A C 1
ATOM 737 O O . ARG A 1 92 ? -6.126 -6.444 -11.919 1.00 98.50 92 ARG A O 1
ATOM 744 N N . VAL A 1 93 ? -4.063 -7.194 -11.429 1.00 98.88 93 VAL A N 1
ATOM 745 C CA . VAL A 1 93 ? -3.917 -6.471 -10.159 1.00 98.88 93 VAL A CA 1
ATOM 746 C C . VAL A 1 93 ? -2.764 -5.484 -10.256 1.00 98.88 93 VAL A C 1
ATOM 748 O O . VAL A 1 93 ? -1.618 -5.893 -10.401 1.00 98.88 93 VAL A O 1
ATOM 751 N N . LEU A 1 94 ? -3.061 -4.192 -10.142 1.00 98.88 94 LEU A N 1
ATOM 752 C CA . LEU A 1 94 ? -2.061 -3.127 -10.109 1.00 98.88 94 LEU A CA 1
ATOM 753 C C . LEU A 1 94 ? -1.593 -2.847 -8.678 1.00 98.88 94 LEU A C 1
ATOM 755 O O . LEU A 1 94 ? -2.417 -2.650 -7.786 1.00 98.88 94 LEU A O 1
ATOM 759 N N . VAL A 1 95 ? -0.280 -2.720 -8.486 1.00 98.88 95 VAL A N 1
ATOM 760 C CA . VAL A 1 95 ? 0.349 -2.161 -7.283 1.00 98.88 95 VAL A CA 1
ATOM 761 C C . VAL A 1 95 ? 1.252 -0.993 -7.686 1.00 98.88 95 VAL A C 1
ATOM 763 O O . VAL A 1 95 ? 2.238 -1.191 -8.392 1.00 98.88 95 VAL A O 1
ATOM 766 N N . THR A 1 96 ? 0.936 0.229 -7.243 1.00 98.75 96 THR A N 1
ATOM 767 C CA . THR A 1 96 ? 1.814 1.402 -7.446 1.00 98.75 96 THR A CA 1
ATOM 768 C C . THR A 1 96 ? 2.814 1.542 -6.304 1.00 98.75 96 THR A C 1
ATOM 770 O O . THR A 1 96 ? 2.518 1.132 -5.187 1.00 98.75 96 THR A O 1
ATOM 773 N N . GLY A 1 97 ? 3.986 2.141 -6.539 1.00 97.19 97 GLY A N 1
ATOM 774 C CA . GLY A 1 97 ? 5.058 2.181 -5.536 1.00 97.19 97 GLY A CA 1
ATOM 775 C C . GLY A 1 97 ? 5.556 0.777 -5.174 1.00 97.19 97 GLY A C 1
ATOM 776 O O . GLY A 1 97 ? 5.851 0.505 -4.005 1.00 97.19 97 GLY A O 1
ATOM 777 N N . ALA A 1 98 ? 5.546 -0.136 -6.152 1.00 97.50 98 ALA A N 1
ATOM 778 C CA . ALA A 1 98 ? 5.781 -1.561 -5.939 1.00 97.50 98 ALA A CA 1
ATOM 779 C C . ALA A 1 98 ? 7.218 -1.872 -5.483 1.00 97.50 98 ALA A C 1
ATOM 781 O O . ALA A 1 98 ? 7.416 -2.835 -4.745 1.00 97.50 98 ALA A O 1
ATOM 782 N N . ALA A 1 99 ? 8.198 -1.029 -5.831 1.00 94.56 99 ALA A N 1
ATOM 783 C CA . ALA A 1 99 ? 9.576 -1.159 -5.356 1.00 94.56 99 ALA A CA 1
ATOM 784 C C . ALA A 1 99 ? 9.762 -0.645 -3.912 1.00 94.56 99 ALA A C 1
ATOM 786 O O . ALA A 1 99 ? 10.808 -0.847 -3.293 1.00 94.56 99 ALA A O 1
ATOM 787 N N . GLY A 1 100 ? 8.757 0.031 -3.344 1.00 93.94 100 GLY A N 1
ATOM 788 C CA . GLY A 1 100 ? 8.768 0.482 -1.956 1.00 93.94 100 GLY A CA 1
ATOM 789 C C . GLY A 1 100 ? 8.578 -0.659 -0.951 1.00 93.94 100 GLY A C 1
ATOM 790 O O . GLY A 1 100 ? 8.082 -1.731 -1.271 1.00 93.94 100 GLY A O 1
ATOM 791 N N . GLN A 1 101 ? 8.887 -0.411 0.326 1.00 94.19 101 GLN A N 1
ATOM 792 C CA . GLN A 1 101 ? 8.825 -1.432 1.390 1.00 94.19 101 GLN A CA 1
ATOM 793 C C . GLN A 1 101 ? 7.437 -2.082 1.563 1.00 94.19 101 GLN A C 1
ATOM 795 O O . GLN A 1 101 ? 7.336 -3.284 1.815 1.00 94.19 101 GLN A O 1
ATOM 800 N N . ILE A 1 102 ? 6.360 -1.289 1.453 1.00 96.44 102 ILE A N 1
ATOM 801 C CA . ILE A 1 102 ? 4.986 -1.820 1.485 1.00 96.44 102 ILE A CA 1
ATOM 802 C C . ILE A 1 102 ? 4.719 -2.620 0.211 1.00 96.44 102 ILE A C 1
ATOM 804 O O . ILE A 1 102 ? 4.217 -3.732 0.322 1.00 96.44 102 ILE A O 1
ATOM 808 N N . GLY A 1 103 ? 5.084 -2.075 -0.957 1.00 97.69 103 GLY A N 1
ATOM 809 C CA . GLY A 1 103 ? 4.957 -2.736 -2.256 1.00 97.69 103 GLY A CA 1
ATOM 810 C C . GLY A 1 103 ? 5.601 -4.118 -2.249 1.00 97.69 103 GLY A C 1
ATOM 811 O O . GLY A 1 103 ? 4.901 -5.105 -2.439 1.00 97.69 103 GLY A O 1
ATOM 812 N N . TYR A 1 104 ? 6.872 -4.198 -1.862 1.00 97.69 104 TYR A N 1
ATOM 813 C CA . TYR A 1 104 ? 7.636 -5.438 -1.737 1.00 97.69 104 TYR A CA 1
ATOM 814 C C . TYR A 1 104 ? 6.968 -6.478 -0.820 1.00 97.69 104 TYR A C 1
ATOM 816 O O . TYR A 1 104 ? 6.877 -7.655 -1.154 1.00 97.69 104 TYR A O 1
ATOM 824 N N . SER A 1 105 ? 6.414 -6.048 0.321 1.00 97.94 105 SER A N 1
ATOM 825 C CA . SER A 1 105 ? 5.676 -6.953 1.219 1.00 97.94 105 SER A CA 1
ATOM 826 C C . SER A 1 105 ? 4.299 -7.361 0.671 1.00 97.94 105 SER A C 1
ATOM 828 O O . SER A 1 105 ? 3.758 -8.387 1.079 1.00 97.94 105 SER A O 1
ATOM 830 N N . LEU A 1 106 ? 3.693 -6.536 -0.184 1.00 98.62 106 LEU A N 1
ATOM 831 C CA . LEU A 1 106 ? 2.329 -6.683 -0.695 1.00 98.62 106 LEU A CA 1
ATOM 832 C C . LEU A 1 106 ? 2.271 -7.592 -1.926 1.00 98.62 106 LEU A C 1
ATOM 834 O O . LEU A 1 106 ? 1.416 -8.474 -1.984 1.00 98.62 106 LEU A O 1
ATOM 838 N N . VAL A 1 107 ? 3.187 -7.401 -2.878 1.00 98.62 107 VAL A N 1
ATOM 839 C CA . VAL A 1 107 ? 3.207 -8.118 -4.163 1.00 98.62 107 VAL A CA 1
ATOM 840 C C . VAL A 1 107 ? 3.238 -9.631 -3.975 1.00 98.62 107 VAL A C 1
ATOM 842 O O . VAL A 1 107 ? 2.453 -10.339 -4.600 1.00 98.62 107 VAL A O 1
ATOM 845 N N . ILE A 1 108 ? 4.044 -10.122 -3.031 1.00 98.06 108 ILE A N 1
ATOM 846 C CA . ILE A 1 108 ? 4.143 -11.554 -2.739 1.00 98.06 108 ILE A CA 1
ATOM 847 C C . ILE A 1 108 ? 2.873 -12.121 -2.092 1.00 98.06 108 ILE A C 1
ATOM 849 O O . ILE A 1 108 ? 2.465 -13.232 -2.416 1.00 98.06 108 ILE A O 1
ATOM 853 N N . GLN A 1 109 ? 2.202 -11.370 -1.214 1.00 98.31 109 GLN A N 1
ATOM 854 C CA . GLN A 1 109 ? 0.951 -11.822 -0.584 1.00 98.31 109 GLN A CA 1
ATOM 855 C C . GLN A 1 109 ? -0.186 -11.909 -1.612 1.00 98.31 109 GLN A C 1
ATOM 857 O O . GLN A 1 109 ? -0.949 -12.875 -1.623 1.00 98.31 109 GLN A O 1
ATOM 862 N N . ILE A 1 110 ? -0.267 -10.932 -2.523 1.00 98.56 110 ILE A N 1
ATOM 863 C CA . ILE A 1 110 ? -1.203 -10.977 -3.653 1.00 98.56 110 ILE A CA 1
ATOM 864 C C . ILE A 1 110 ? -0.891 -12.186 -4.537 1.00 98.56 110 ILE A C 1
ATOM 866 O O . ILE A 1 110 ? -1.782 -12.998 -4.786 1.00 98.56 110 ILE A O 1
ATOM 870 N N . ALA A 1 111 ? 0.367 -12.326 -4.968 1.00 97.69 111 ALA A N 1
ATOM 871 C CA . ALA A 1 111 ? 0.800 -13.394 -5.861 1.00 97.69 111 ALA A CA 1
ATOM 872 C C . ALA A 1 111 ? 0.555 -14.787 -5.266 1.00 97.69 111 ALA A C 1
ATOM 874 O O . ALA A 1 111 ? 0.078 -15.669 -5.967 1.00 97.69 111 ALA A O 1
ATOM 875 N N . LYS A 1 112 ? 0.791 -14.978 -3.961 1.00 96.44 112 LYS A N 1
ATOM 876 C CA . LYS A 1 112 ? 0.551 -16.240 -3.238 1.00 96.44 112 LYS A CA 1
ATOM 877 C C . LYS A 1 112 ? -0.937 -16.608 -3.111 1.00 96.44 112 LYS A C 1
ATOM 879 O O . LYS A 1 112 ? -1.270 -17.729 -2.727 1.00 96.44 112 LYS A O 1
ATOM 884 N N . GLY A 1 113 ? -1.836 -15.673 -3.421 1.00 96.19 113 GLY A N 1
ATOM 885 C CA . GLY A 1 113 ? -3.279 -15.879 -3.358 1.00 96.19 113 GLY A CA 1
ATOM 886 C C . GLY A 1 113 ? -3.908 -15.534 -2.008 1.00 96.19 113 GLY A C 1
ATOM 887 O O . GLY A 1 113 ? -5.048 -15.930 -1.769 1.00 96.19 113 GLY A O 1
ATOM 888 N N . ASP A 1 114 ? -3.231 -14.775 -1.137 1.00 96.75 114 ASP A N 1
ATOM 889 C CA . ASP A 1 114 ? -3.801 -14.355 0.156 1.00 96.75 114 ASP A CA 1
ATOM 890 C C . ASP A 1 114 ? -4.999 -13.398 -0.026 1.00 96.75 114 ASP A C 1
ATOM 892 O O . ASP A 1 114 ? -5.836 -13.265 0.863 1.00 96.75 114 ASP A O 1
ATOM 896 N N . VAL A 1 115 ? -5.106 -12.745 -1.191 1.00 98.06 115 VAL A N 1
ATOM 897 C CA . VAL A 1 115 ? -6.188 -11.796 -1.509 1.00 98.06 115 VAL A CA 1
ATOM 898 C C . VAL A 1 115 ? -7.338 -12.443 -2.277 1.00 98.06 115 VAL A C 1
ATOM 900 O O . VAL A 1 115 ? -8.499 -12.203 -1.960 1.00 98.06 115 VAL A O 1
ATOM 903 N N . PHE A 1 116 ? -7.024 -13.250 -3.292 1.00 97.44 116 PHE A N 1
ATOM 904 C CA . PHE A 1 116 ? -8.004 -13.755 -4.262 1.00 97.44 116 PHE A CA 1
ATOM 905 C C . PHE A 1 116 ? -8.170 -15.279 -4.228 1.00 97.44 116 PHE A C 1
ATOM 907 O O . PHE A 1 116 ? -8.911 -15.830 -5.038 1.00 97.44 116 PHE A O 1
ATOM 914 N N . GLY A 1 117 ? -7.508 -15.967 -3.297 1.00 96.06 117 GLY A N 1
ATOM 915 C CA . GLY A 1 117 ? -7.463 -17.423 -3.222 1.00 96.06 117 GLY A CA 1
ATOM 916 C C . GLY A 1 117 ? -6.302 -18.019 -4.022 1.00 96.06 117 GLY A C 1
ATOM 917 O O . GLY A 1 117 ? -5.904 -17.500 -5.063 1.00 96.06 117 GLY A O 1
ATOM 918 N N . LYS A 1 118 ? -5.771 -19.144 -3.531 1.00 94.62 118 LYS A N 1
ATOM 919 C CA . LYS A 1 118 ? -4.569 -19.807 -4.072 1.00 94.62 118 LYS A CA 1
ATOM 920 C C . LYS A 1 118 ? -4.727 -20.354 -5.492 1.00 94.62 118 LYS A C 1
ATOM 922 O O . LYS A 1 118 ? -3.741 -20.511 -6.190 1.00 94.62 118 LYS A O 1
ATOM 927 N N . GLU A 1 119 ? -5.962 -20.614 -5.912 1.00 92.94 119 GLU A N 1
ATOM 928 C CA . GLU A 1 119 ? -6.295 -21.196 -7.221 1.00 92.94 119 GLU A CA 1
ATOM 929 C C . GLU A 1 119 ? -6.745 -20.145 -8.247 1.00 92.94 119 GLU A C 1
ATOM 931 O O . GLU A 1 119 ? -7.257 -20.491 -9.317 1.00 92.94 119 GLU A O 1
ATOM 936 N N . THR A 1 120 ? -6.665 -18.861 -7.893 1.00 95.31 120 THR A N 1
ATOM 937 C CA . THR A 1 120 ? -7.096 -17.763 -8.759 1.00 95.31 120 THR A CA 1
ATOM 938 C C . THR A 1 120 ? -5.912 -17.283 -9.587 1.00 95.31 120 THR A C 1
ATOM 940 O O . THR A 1 120 ? -4.942 -16.810 -8.995 1.00 95.31 120 THR A O 1
ATOM 943 N N . PRO A 1 121 ? -5.973 -17.369 -10.929 1.00 97.06 121 PRO A N 1
ATOM 944 C CA . PRO A 1 121 ? -4.904 -16.873 -11.782 1.00 97.06 121 PRO A CA 1
ATOM 945 C C . PRO A 1 121 ? -4.757 -15.350 -11.649 1.00 97.06 121 PRO A C 1
ATOM 947 O O . PRO A 1 121 ? -5.744 -14.616 -11.739 1.00 97.06 121 PRO A O 1
ATOM 950 N N . ILE A 1 122 ? -3.531 -14.873 -11.442 1.00 97.94 122 ILE A N 1
ATOM 951 C CA . ILE A 1 122 ? -3.187 -13.465 -11.217 1.00 97.94 122 ILE A CA 1
ATOM 952 C C . ILE A 1 122 ? -2.215 -13.001 -12.293 1.00 97.94 122 ILE A C 1
ATOM 954 O O . ILE A 1 122 ? -1.207 -13.654 -12.551 1.00 97.94 122 ILE A O 1
ATOM 958 N N . VAL A 1 123 ? -2.476 -11.827 -12.859 1.00 98.50 123 VAL A N 1
ATOM 959 C CA . VAL A 1 123 ? -1.443 -11.021 -13.512 1.00 98.50 123 VAL A CA 1
ATOM 960 C C . VAL A 1 123 ? -1.143 -9.836 -12.609 1.00 98.50 123 VAL A C 1
ATOM 962 O O . VAL A 1 123 ? -2.038 -9.043 -12.303 1.00 98.50 123 VAL A O 1
ATOM 965 N N . LEU A 1 124 ? 0.104 -9.737 -12.161 1.00 98.75 124 LEU A N 1
ATOM 966 C CA . LEU A 1 124 ? 0.536 -8.701 -11.237 1.00 98.75 124 LEU A CA 1
ATOM 967 C C . LEU A 1 124 ? 1.242 -7.579 -11.995 1.00 98.75 124 LEU A C 1
ATOM 969 O O . LEU A 1 124 ? 2.344 -7.757 -12.503 1.00 98.75 124 LEU A O 1
ATOM 973 N N . VAL A 1 125 ? 0.613 -6.411 -12.036 1.00 98.81 125 VAL A N 1
ATOM 974 C CA . VAL A 1 125 ? 1.150 -5.211 -12.676 1.00 98.81 125 VAL A CA 1
ATOM 975 C C . VAL A 1 125 ? 1.808 -4.345 -11.607 1.00 98.81 125 VAL A C 1
ATOM 977 O O . VAL A 1 125 ? 1.157 -3.915 -10.654 1.00 98.81 125 VAL A O 1
ATOM 980 N N . MET A 1 126 ? 3.106 -4.095 -11.740 1.00 98.62 126 MET A N 1
ATOM 981 C CA . MET A 1 126 ? 3.898 -3.351 -10.763 1.00 98.62 126 MET A CA 1
ATOM 982 C C . MET A 1 126 ? 4.325 -2.012 -11.355 1.00 98.62 126 MET A C 1
ATOM 984 O O . MET A 1 126 ? 5.141 -1.974 -12.270 1.00 98.62 126 MET A O 1
ATOM 988 N N . LEU A 1 127 ? 3.789 -0.914 -10.821 1.00 98.62 127 LEU A N 1
ATOM 989 C CA . LEU A 1 127 ? 4.144 0.442 -11.238 1.00 98.62 127 LEU A CA 1
ATOM 990 C C . LEU A 1 127 ? 5.065 1.105 -10.218 1.00 98.62 127 LEU A C 1
ATOM 992 O O . LEU A 1 127 ? 4.759 1.151 -9.024 1.00 98.62 127 LEU A O 1
ATOM 996 N N . ASP A 1 128 ? 6.132 1.723 -10.703 1.00 97.62 128 ASP A N 1
ATOM 997 C CA . ASP A 1 128 ? 6.949 2.658 -9.934 1.00 97.62 128 ASP A CA 1
ATOM 998 C C . ASP A 1 128 ? 7.532 3.745 -10.846 1.00 97.62 128 ASP A C 1
ATOM 1000 O O . ASP A 1 128 ? 7.370 3.715 -12.065 1.00 97.62 128 ASP A O 1
ATOM 1004 N N . ILE A 1 129 ? 8.176 4.749 -10.260 1.00 93.31 129 ILE A N 1
ATOM 1005 C CA . ILE A 1 129 ? 8.784 5.840 -11.023 1.00 93.31 129 ILE A CA 1
ATOM 1006 C C . ILE A 1 129 ? 9.966 5.334 -11.870 1.00 93.31 129 ILE A C 1
ATOM 1008 O O . ILE A 1 129 ? 10.661 4.408 -11.447 1.00 93.31 129 ILE A O 1
ATOM 1012 N N . PRO A 1 130 ? 10.276 5.968 -13.021 1.00 93.12 130 PRO A N 1
ATOM 1013 C CA . PRO A 1 130 ? 11.358 5.522 -13.905 1.00 93.12 130 PRO A CA 1
ATOM 1014 C C . PRO A 1 130 ? 12.712 5.247 -13.221 1.00 93.12 130 PRO A C 1
ATOM 1016 O O . PRO A 1 130 ? 13.317 4.221 -13.532 1.00 93.12 130 PRO A O 1
ATOM 1019 N N . PRO A 1 131 ? 13.179 6.055 -12.241 1.00 93.25 131 PRO A N 1
ATOM 1020 C CA . PRO A 1 131 ? 14.427 5.772 -11.523 1.00 93.25 131 PRO A CA 1
ATOM 1021 C C . PRO A 1 131 ? 14.443 4.463 -10.716 1.00 93.25 131 PRO A C 1
ATOM 1023 O O . PRO A 1 131 ? 15.518 3.986 -10.368 1.00 93.25 131 PRO A O 1
ATOM 1026 N N . LEU A 1 132 ? 13.279 3.886 -10.398 1.00 90.75 132 LEU A N 1
ATOM 1027 C CA . LEU A 1 132 ? 13.151 2.613 -9.680 1.00 90.75 132 LEU A CA 1
ATOM 1028 C C . LEU A 1 132 ? 12.886 1.421 -10.613 1.00 90.75 132 LEU A C 1
ATOM 1030 O O . LEU A 1 132 ? 12.639 0.319 -10.126 1.00 90.75 132 LEU A O 1
ATOM 1034 N N . GLY A 1 133 ? 12.987 1.601 -11.935 1.00 92.25 133 GLY A N 1
ATOM 1035 C CA . GLY A 1 133 ? 12.748 0.538 -12.918 1.00 92.25 133 GLY A CA 1
ATOM 1036 C C . GLY A 1 133 ? 13.627 -0.704 -12.720 1.00 92.25 133 GLY A C 1
ATOM 1037 O O . GLY A 1 133 ? 13.124 -1.821 -12.766 1.00 92.25 133 GLY A O 1
ATOM 1038 N N . GLU A 1 134 ? 14.917 -0.533 -12.419 1.00 92.94 134 GLU A N 1
ATOM 1039 C CA . GLU A 1 134 ? 15.808 -1.674 -12.144 1.00 92.94 134 GLU A CA 1
ATOM 1040 C C . GLU A 1 134 ? 15.484 -2.363 -10.811 1.00 92.94 134 GLU A C 1
ATOM 1042 O O . GLU A 1 134 ? 15.585 -3.583 -10.702 1.00 92.94 134 GLU A O 1
ATOM 1047 N N . VAL A 1 135 ? 15.016 -1.610 -9.808 1.00 95.31 135 VAL A N 1
ATOM 1048 C CA . VAL A 1 135 ? 14.555 -2.199 -8.541 1.00 95.31 135 VAL A CA 1
ATOM 1049 C C . VAL A 1 135 ? 13.295 -3.031 -8.779 1.00 95.31 135 VAL A C 1
ATOM 1051 O O . VAL A 1 135 ? 13.211 -4.148 -8.282 1.00 95.31 135 VAL A O 1
ATOM 1054 N N . LEU A 1 136 ? 12.349 -2.537 -9.588 1.00 93.44 136 LEU A N 1
ATOM 1055 C CA . LEU A 1 136 ? 11.158 -3.293 -9.985 1.00 93.44 136 LEU A CA 1
ATOM 1056 C C . LEU A 1 136 ? 11.497 -4.602 -10.701 1.00 93.44 136 LEU A C 1
ATOM 1058 O O . LEU A 1 136 ? 10.884 -5.619 -10.390 1.00 93.44 136 LEU A O 1
ATOM 1062 N N . LYS A 1 137 ? 12.470 -4.590 -11.620 1.00 95.50 137 LYS A N 1
ATOM 1063 C CA . LYS A 1 137 ? 12.959 -5.817 -12.270 1.00 95.50 137 LYS A CA 1
ATOM 1064 C C . LYS A 1 137 ? 13.540 -6.798 -11.253 1.00 95.50 137 LYS A C 1
ATOM 1066 O O . LYS A 1 137 ? 13.302 -7.993 -11.352 1.00 95.50 137 LYS A O 1
ATOM 1071 N N . GLY A 1 138 ? 14.246 -6.304 -10.235 1.00 97.25 138 GLY A N 1
ATOM 1072 C CA . GLY A 1 138 ? 14.694 -7.138 -9.116 1.00 97.25 138 GLY A CA 1
ATOM 1073 C C . GLY A 1 138 ? 13.530 -7.821 -8.388 1.00 97.25 138 GLY A C 1
ATOM 1074 O O . GLY A 1 138 ? 13.569 -9.027 -8.167 1.00 97.25 138 GLY A O 1
ATOM 1075 N N . VAL A 1 139 ? 12.462 -7.074 -8.085 1.00 97.62 139 VAL A N 1
ATOM 1076 C CA . VAL A 1 139 ? 11.247 -7.630 -7.457 1.00 97.62 139 VAL A CA 1
ATOM 1077 C C . VAL A 1 139 ? 10.544 -8.640 -8.370 1.00 97.62 139 VAL A C 1
ATOM 1079 O O . VAL A 1 139 ? 10.042 -9.651 -7.888 1.00 97.62 139 VAL A O 1
ATOM 1082 N N . GLU A 1 140 ? 10.517 -8.395 -9.681 1.00 98.19 140 GLU A N 1
ATOM 1083 C CA . GLU A 1 140 ? 9.995 -9.345 -10.669 1.00 98.19 140 GLU A CA 1
ATOM 1084 C C . GLU A 1 140 ? 10.756 -10.678 -10.629 1.00 98.19 140 GLU A C 1
ATOM 1086 O O . GLU A 1 140 ? 10.122 -11.731 -10.565 1.00 98.19 140 GLU A O 1
ATOM 1091 N N . LEU A 1 141 ? 12.092 -10.641 -10.620 1.00 97.31 141 LEU A N 1
ATOM 1092 C CA . LEU A 1 141 ? 12.914 -11.851 -10.537 1.00 97.31 141 LEU A CA 1
ATOM 1093 C C . LEU A 1 141 ? 12.614 -12.647 -9.260 1.00 97.31 141 LEU A C 1
ATOM 1095 O O . LEU A 1 141 ? 12.372 -13.849 -9.337 1.00 97.31 141 LEU A O 1
ATOM 1099 N N . GLU A 1 142 ? 12.518 -11.981 -8.105 1.00 98.50 142 GLU A N 1
ATOM 1100 C CA . GLU A 1 142 ? 12.167 -12.658 -6.848 1.00 98.50 142 GLU A CA 1
ATOM 1101 C C . GLU A 1 142 ? 10.761 -13.283 -6.874 1.00 98.50 142 GLU A C 1
ATOM 1103 O O . GLU A 1 142 ? 10.537 -14.349 -6.296 1.00 98.50 142 GLU A O 1
ATOM 1108 N N . LEU A 1 143 ? 9.797 -12.653 -7.554 1.00 98.25 143 LEU A N 1
ATOM 1109 C CA . LEU A 1 143 ? 8.456 -13.218 -7.720 1.00 98.25 143 LEU A CA 1
ATOM 1110 C C . LEU A 1 143 ? 8.462 -14.475 -8.600 1.00 98.25 143 LEU A C 1
ATOM 1112 O O . LEU A 1 143 ? 7.731 -15.420 -8.293 1.00 98.25 143 LEU A O 1
ATOM 1116 N N . TYR A 1 144 ? 9.286 -14.520 -9.652 1.00 96.75 144 TYR A N 1
ATOM 1117 C CA . TYR A 1 144 ? 9.467 -15.735 -10.452 1.00 96.75 144 TYR A CA 1
ATOM 1118 C C . TYR A 1 144 ? 10.143 -16.851 -9.649 1.00 96.75 144 TYR A C 1
ATOM 1120 O O . TYR A 1 144 ? 9.695 -17.999 -9.708 1.00 96.75 144 TYR A O 1
ATOM 1128 N N . ASP A 1 145 ? 11.136 -16.514 -8.823 1.00 98.00 145 ASP A N 1
ATOM 1129 C CA . ASP A 1 145 ? 11.828 -17.470 -7.950 1.00 98.00 145 ASP A CA 1
ATOM 1130 C C . ASP A 1 145 ? 10.904 -18.090 -6.884 1.00 98.00 145 ASP A C 1
ATOM 1132 O O . ASP A 1 145 ? 11.178 -19.173 -6.363 1.00 98.00 145 ASP A O 1
ATOM 1136 N N . CYS A 1 146 ? 9.761 -17.459 -6.589 1.00 97.38 146 CYS A N 1
ATOM 1137 C CA . CYS A 1 146 ? 8.752 -18.014 -5.684 1.00 97.38 146 CYS A CA 1
ATOM 1138 C C . CYS A 1 146 ? 7.947 -19.184 -6.285 1.00 97.38 146 CYS A C 1
ATOM 1140 O O . CYS A 1 146 ? 7.212 -19.838 -5.543 1.00 97.38 146 CYS A O 1
ATOM 1142 N N . ALA A 1 147 ? 8.057 -19.448 -7.595 1.00 96.50 147 ALA A N 1
ATOM 1143 C CA . ALA A 1 147 ? 7.429 -20.581 -8.288 1.00 96.50 147 ALA A CA 1
ATOM 1144 C C . ALA A 1 147 ? 5.918 -20.751 -7.999 1.00 96.50 147 ALA A C 1
ATOM 1146 O O . ALA A 1 147 ? 5.420 -21.851 -7.740 1.00 96.50 147 ALA A O 1
ATOM 1147 N N . LEU A 1 148 ? 5.171 -19.643 -8.020 1.00 95.88 148 LEU A N 1
ATOM 1148 C CA . LEU A 1 148 ? 3.748 -19.608 -7.678 1.00 95.88 148 LEU A CA 1
ATOM 1149 C C . LEU A 1 148 ? 2.879 -19.990 -8.883 1.00 95.88 148 LEU A C 1
ATOM 1151 O O . LEU A 1 148 ? 2.762 -19.228 -9.837 1.00 95.88 148 LEU A O 1
ATOM 1155 N N . ALA A 1 149 ? 2.220 -21.151 -8.821 1.00 93.75 149 ALA A N 1
ATOM 1156 C CA . ALA A 1 149 ? 1.437 -21.699 -9.936 1.00 93.75 149 ALA A CA 1
ATOM 1157 C C . ALA A 1 149 ? 0.277 -20.801 -10.408 1.00 93.75 149 ALA A C 1
ATOM 1159 O O . ALA A 1 149 ? -0.142 -20.876 -11.560 1.00 93.75 149 ALA A O 1
ATOM 1160 N N . ASN A 1 150 ? -0.257 -19.962 -9.522 1.00 94.75 150 ASN A N 1
ATOM 1161 C CA . ASN A 1 150 ? -1.358 -19.055 -9.821 1.00 94.75 150 ASN A CA 1
ATOM 1162 C C . ASN A 1 150 ? -0.891 -17.678 -10.329 1.00 94.75 150 ASN A C 1
ATOM 1164 O O . ASN A 1 150 ? -1.723 -16.894 -10.781 1.00 94.75 150 ASN A O 1
ATOM 1168 N N . LEU A 1 151 ? 0.409 -17.369 -10.278 1.00 97.25 151 LEU A N 1
ATOM 1169 C CA . LEU A 1 151 ? 0.971 -16.143 -10.839 1.00 97.25 151 LEU A CA 1
ATOM 1170 C C . LEU A 1 151 ? 1.270 -16.359 -12.328 1.00 97.25 151 LEU A C 1
ATOM 1172 O O . LEU A 1 151 ? 2.254 -16.987 -12.697 1.00 97.25 151 LEU A O 1
ATOM 1176 N N . ILE A 1 152 ? 0.394 -15.841 -13.186 1.00 96.88 152 ILE A N 1
ATOM 1177 C CA . ILE A 1 152 ? 0.441 -16.049 -14.639 1.00 96.88 152 ILE A CA 1
ATOM 1178 C C . ILE A 1 152 ? 1.463 -15.137 -15.311 1.00 96.88 152 ILE A C 1
ATOM 1180 O O . ILE A 1 152 ? 2.128 -15.551 -16.256 1.00 96.88 152 ILE A O 1
ATOM 1184 N N . ALA A 1 153 ? 1.568 -13.893 -14.846 1.00 95.88 153 ALA A N 1
ATOM 1185 C CA . ALA A 1 153 ? 2.538 -12.932 -15.350 1.00 95.88 153 ALA A CA 1
ATOM 1186 C C . ALA A 1 153 ? 2.847 -11.860 -14.303 1.00 95.88 153 ALA A C 1
ATOM 1188 O O . ALA A 1 153 ? 1.989 -11.502 -13.486 1.00 95.88 153 ALA A O 1
ATOM 1189 N N . VAL A 1 154 ? 4.061 -11.323 -14.384 1.00 98.06 154 VAL A N 1
ATOM 1190 C CA . VAL A 1 154 ? 4.491 -10.115 -13.683 1.00 98.06 154 VAL A CA 1
ATOM 1191 C C . VAL A 1 154 ? 4.812 -9.062 -14.740 1.00 98.06 154 VAL A C 1
ATOM 1193 O O . VAL A 1 154 ? 5.502 -9.348 -15.711 1.00 98.06 154 VAL A O 1
ATOM 1196 N N . GLU A 1 155 ? 4.274 -7.856 -14.581 1.00 97.88 155 GLU A N 1
ATOM 1197 C CA . GLU A 1 155 ? 4.457 -6.749 -15.523 1.00 97.88 155 GLU A CA 1
ATOM 1198 C C . GLU A 1 155 ? 5.066 -5.544 -14.781 1.00 97.88 155 GLU A C 1
ATOM 1200 O O . GLU A 1 155 ? 4.319 -4.707 -14.260 1.00 97.88 155 GLU A O 1
ATOM 1205 N N . PRO A 1 156 ? 6.407 -5.436 -14.675 1.00 97.69 156 PRO A N 1
ATOM 1206 C CA . PRO A 1 156 ? 7.053 -4.254 -14.115 1.00 97.69 156 PRO A CA 1
ATOM 1207 C C . PRO A 1 156 ? 7.066 -3.120 -15.142 1.00 97.69 156 PRO A C 1
ATOM 1209 O O . PRO A 1 156 ? 7.630 -3.232 -16.230 1.00 97.69 156 PRO A O 1
ATOM 1212 N N . VAL A 1 157 ? 6.445 -1.998 -14.795 1.00 97.44 157 VAL A N 1
ATOM 1213 C CA . VAL A 1 157 ? 6.246 -0.863 -15.699 1.00 97.44 157 VAL A CA 1
ATOM 1214 C C . VAL A 1 157 ? 6.519 0.460 -14.993 1.00 97.44 157 VAL A C 1
ATOM 1216 O O . VAL A 1 157 ? 6.413 0.580 -13.775 1.00 97.44 157 VAL A O 1
ATOM 1219 N N . THR A 1 158 ? 6.856 1.485 -15.774 1.00 96.69 158 THR A N 1
ATOM 1220 C CA . THR A 1 158 ? 7.185 2.830 -15.262 1.00 96.69 158 THR A CA 1
ATOM 1221 C C . THR A 1 158 ? 6.270 3.930 -15.801 1.00 96.69 158 THR A C 1
ATOM 1223 O O . THR A 1 158 ? 6.486 5.114 -15.546 1.00 96.69 158 THR A O 1
ATOM 1226 N N . THR A 1 159 ? 5.223 3.545 -16.535 1.00 96.69 159 THR A N 1
ATOM 1227 C CA . THR A 1 159 ? 4.246 4.454 -17.147 1.00 96.69 159 THR A CA 1
ATOM 1228 C C . THR A 1 159 ? 2.831 4.098 -16.716 1.00 96.69 159 THR A C 1
ATOM 1230 O O . THR A 1 159 ? 2.468 2.920 -16.711 1.00 96.69 159 THR A O 1
ATOM 1233 N N . GLU A 1 160 ? 2.003 5.107 -16.446 1.00 97.25 160 GLU A N 1
ATOM 1234 C CA . GLU A 1 160 ? 0.600 4.902 -16.065 1.00 97.25 160 GLU A CA 1
ATOM 1235 C C . GLU A 1 160 ? -0.224 4.234 -17.181 1.00 97.25 160 GLU A C 1
ATOM 1237 O O . GLU A 1 160 ? -1.090 3.415 -16.900 1.00 97.25 160 GLU A O 1
ATOM 1242 N N . GLU A 1 161 ? 0.070 4.500 -18.455 1.00 96.81 161 GLU A N 1
ATOM 1243 C CA . GLU A 1 161 ? -0.638 3.856 -19.571 1.00 96.81 161 GLU A CA 1
ATOM 1244 C C . GLU A 1 161 ? -0.533 2.328 -19.532 1.00 96.81 161 GLU A C 1
ATOM 1246 O O . GLU A 1 161 ? -1.552 1.637 -19.548 1.00 96.81 161 GLU A O 1
ATOM 1251 N N . ALA A 1 162 ? 0.687 1.798 -19.426 1.00 96.38 162 ALA A N 1
ATOM 1252 C CA . ALA A 1 162 ? 0.899 0.359 -19.319 1.00 96.38 162 ALA A CA 1
ATOM 1253 C C . ALA A 1 162 ? 0.309 -0.206 -18.013 1.00 96.38 162 ALA A C 1
ATOM 1255 O O . ALA A 1 162 ? -0.321 -1.260 -18.018 1.00 96.38 162 ALA A O 1
ATOM 1256 N N . ALA A 1 163 ? 0.466 0.523 -16.905 1.00 98.25 163 ALA A N 1
ATOM 1257 C CA . ALA A 1 163 ? 0.076 0.062 -15.578 1.00 98.25 163 ALA A CA 1
ATOM 1258 C C . ALA A 1 163 ? -1.440 -0.052 -15.370 1.00 98.25 163 ALA A C 1
ATOM 1260 O O . ALA A 1 163 ? -1.917 -0.975 -14.714 1.00 98.25 163 ALA A O 1
ATOM 1261 N N . PHE A 1 164 ? -2.205 0.905 -15.896 1.00 98.50 164 PHE A N 1
ATOM 1262 C CA . PHE A 1 164 ? -3.638 1.018 -15.622 1.00 98.50 164 PHE A CA 1
ATOM 1263 C C . PHE A 1 164 ? -4.510 0.282 -16.647 1.00 98.50 164 PHE A C 1
ATOM 1265 O O . PHE A 1 164 ? -5.738 0.297 -16.532 1.00 98.50 164 PHE A O 1
ATOM 1272 N N . LYS A 1 165 ? -3.904 -0.389 -17.631 1.00 97.88 165 LYS A N 1
ATOM 1273 C CA . LYS A 1 165 ? -4.609 -1.077 -18.713 1.00 97.88 165 LYS A CA 1
ATOM 1274 C C . LYS A 1 165 ? -5.336 -2.341 -18.244 1.00 97.88 165 LYS A C 1
ATOM 1276 O O . LYS A 1 165 ? -4.725 -3.294 -17.756 1.00 97.88 165 LYS A O 1
ATOM 1281 N N . ASP A 1 166 ? -6.655 -2.348 -18.442 1.00 96.88 166 ASP A N 1
ATOM 1282 C CA . ASP A 1 166 ? -7.551 -3.498 -18.241 1.00 96.88 166 ASP A CA 1
ATOM 1283 C C . ASP A 1 166 ? -7.509 -4.129 -16.833 1.00 96.88 166 ASP A C 1
ATOM 1285 O O . ASP A 1 166 ? -7.851 -5.300 -16.648 1.00 96.88 166 ASP A O 1
ATOM 1289 N N . ILE A 1 167 ? -7.114 -3.352 -15.822 1.00 98.62 167 ILE A N 1
ATOM 1290 C CA . ILE A 1 167 ? -6.985 -3.826 -14.438 1.00 98.62 167 ILE A CA 1
ATOM 1291 C C . ILE A 1 167 ? -8.345 -4.035 -13.755 1.00 98.62 167 ILE A C 1
ATOM 1293 O O . ILE A 1 167 ? -9.304 -3.297 -13.994 1.00 98.62 167 ILE A O 1
ATOM 1297 N N . ASP A 1 168 ? -8.411 -5.036 -12.876 1.00 98.56 168 ASP A N 1
ATOM 1298 C CA . ASP A 1 168 ? -9.580 -5.381 -12.055 1.00 98.56 168 ASP A CA 1
ATOM 1299 C C . ASP A 1 168 ? -9.480 -4.799 -10.638 1.00 98.56 168 ASP A C 1
ATOM 1301 O O . ASP A 1 168 ? -10.485 -4.405 -10.040 1.00 98.56 168 ASP A O 1
ATOM 1305 N N . TYR A 1 169 ? -8.256 -4.715 -10.112 1.00 98.88 169 TYR A N 1
ATOM 1306 C CA . TYR A 1 169 ? -7.954 -4.187 -8.785 1.00 98.88 169 TYR A CA 1
ATOM 1307 C C . TYR A 1 169 ? -6.739 -3.264 -8.838 1.00 98.88 169 TYR A C 1
ATOM 1309 O O . TYR A 1 169 ? -5.781 -3.542 -9.558 1.00 98.88 169 TYR A O 1
ATOM 1317 N N . ALA A 1 170 ? -6.763 -2.191 -8.048 1.00 98.88 170 ALA A N 1
ATOM 1318 C CA . ALA A 1 170 ? -5.652 -1.257 -7.913 1.00 98.88 170 ALA A CA 1
ATOM 1319 C C . ALA A 1 170 ? -5.331 -0.987 -6.439 1.00 98.88 170 ALA A C 1
ATOM 1321 O O . ALA A 1 170 ? -6.172 -0.488 -5.690 1.00 98.88 170 ALA A O 1
ATOM 1322 N N . PHE A 1 171 ? -4.094 -1.268 -6.046 1.00 98.88 171 PHE A N 1
ATOM 1323 C CA . PHE A 1 171 ? -3.497 -0.883 -4.774 1.00 98.88 171 PHE A CA 1
ATOM 1324 C C . PHE A 1 171 ? -2.618 0.349 -5.008 1.00 98.88 171 PHE A C 1
ATOM 1326 O O . PHE A 1 171 ? -1.479 0.245 -5.469 1.00 98.88 171 PHE A O 1
ATOM 1333 N N . LEU A 1 172 ? -3.149 1.532 -4.699 1.00 98.75 172 LEU A N 1
ATOM 1334 C CA . LEU A 1 172 ? -2.429 2.794 -4.857 1.00 98.75 172 LEU A CA 1
ATOM 1335 C C . LEU A 1 172 ? -1.597 3.071 -3.596 1.00 98.75 172 LEU A C 1
ATOM 1337 O O . LEU A 1 172 ? -2.050 3.733 -2.655 1.00 98.75 172 LEU A O 1
ATOM 1341 N N . VAL A 1 173 ? -0.394 2.492 -3.547 1.00 97.94 173 VAL A N 1
ATOM 1342 C CA . VAL A 1 173 ? 0.537 2.602 -2.409 1.00 97.94 173 VAL A CA 1
ATOM 1343 C C . VAL A 1 173 ? 1.524 3.749 -2.604 1.00 97.94 173 VAL A C 1
ATOM 1345 O O . VAL A 1 173 ? 1.843 4.450 -1.641 1.00 97.94 173 VAL A O 1
ATOM 1348 N N . GLY A 1 174 ? 1.977 3.965 -3.841 1.00 92.00 174 GLY A N 1
ATOM 1349 C CA . GLY A 1 174 ? 2.910 5.027 -4.200 1.00 92.00 174 GLY A CA 1
ATOM 1350 C C . GLY A 1 174 ? 2.329 6.416 -3.934 1.00 92.00 174 GLY A C 1
ATOM 1351 O O . GLY A 1 174 ? 1.388 6.845 -4.595 1.00 92.00 174 GLY A O 1
ATOM 1352 N N . ALA A 1 175 ? 2.921 7.121 -2.975 1.00 91.00 175 ALA A N 1
ATOM 1353 C CA . ALA A 1 175 ? 2.632 8.509 -2.636 1.00 91.00 175 ALA A CA 1
ATOM 1354 C C . ALA A 1 175 ? 3.945 9.224 -2.310 1.00 91.00 175 ALA A C 1
ATOM 1356 O O . ALA A 1 175 ? 4.940 8.583 -1.962 1.00 91.00 175 ALA A O 1
ATOM 1357 N N . MET A 1 176 ? 3.949 10.553 -2.393 1.00 85.19 176 MET A N 1
ATOM 1358 C CA . MET A 1 176 ? 5.120 11.341 -2.031 1.00 85.19 176 MET A CA 1
ATOM 1359 C C . MET A 1 176 ? 5.379 11.193 -0.523 1.00 85.19 176 MET A C 1
ATOM 1361 O O . MET A 1 176 ? 4.523 11.594 0.274 1.00 85.19 176 MET A O 1
ATOM 1365 N N . PRO A 1 177 ? 6.527 10.636 -0.094 1.00 76.75 177 PRO A N 1
ATOM 1366 C CA . PRO A 1 177 ? 6.855 10.582 1.320 1.00 76.75 177 PRO A CA 1
ATOM 1367 C C . PRO A 1 177 ? 7.127 11.997 1.833 1.00 76.75 177 PRO A C 1
ATOM 1369 O O . PRO A 1 177 ? 7.697 12.837 1.131 1.00 76.75 177 PRO A O 1
ATOM 1372 N N . ARG A 1 178 ? 6.756 12.261 3.088 1.00 71.38 178 ARG A N 1
ATOM 1373 C CA . ARG A 1 178 ? 7.100 13.525 3.740 1.00 71.38 178 ARG A CA 1
ATOM 1374 C C . ARG A 1 178 ? 8.620 13.621 3.881 1.00 71.38 178 ARG A C 1
ATOM 1376 O O . ARG A 1 178 ? 9.219 12.802 4.574 1.00 71.38 178 ARG A O 1
ATOM 1383 N N . LYS A 1 179 ? 9.218 14.621 3.235 1.00 72.38 179 LYS A N 1
ATOM 1384 C CA . LYS A 1 179 ? 10.642 14.952 3.375 1.00 72.38 179 LYS A CA 1
ATOM 1385 C C . LYS A 1 179 ? 10.847 15.974 4.493 1.00 72.38 179 LYS A C 1
ATOM 1387 O O . LYS A 1 179 ? 9.925 16.718 4.836 1.00 72.38 179 LYS A O 1
ATOM 1392 N N . GLU A 1 180 ? 12.043 15.995 5.068 1.00 61.34 180 GLU A N 1
ATOM 1393 C CA . GLU A 1 180 ? 12.437 17.019 6.037 1.00 61.34 180 GLU A CA 1
ATOM 1394 C C . GLU A 1 180 ? 12.318 18.418 5.405 1.00 61.34 180 GLU A C 1
ATOM 1396 O O . GLU A 1 180 ? 12.601 18.591 4.220 1.00 61.34 180 GLU A O 1
ATOM 1401 N N . GLY A 1 181 ? 11.788 19.386 6.156 1.00 70.69 181 GLY A N 1
ATOM 1402 C CA . GLY A 1 181 ? 11.489 20.737 5.659 1.00 70.69 181 GLY A CA 1
ATOM 1403 C C . GLY A 1 181 ? 10.196 20.884 4.840 1.00 70.69 181 GLY A C 1
ATOM 1404 O O . GLY A 1 181 ? 9.781 22.007 4.579 1.00 70.69 181 GLY A O 1
ATOM 1405 N N . MET A 1 182 ? 9.514 19.792 4.467 1.00 69.00 182 MET A N 1
ATOM 1406 C CA . MET A 1 182 ? 8.261 19.866 3.705 1.00 69.00 182 MET A CA 1
ATOM 1407 C C . MET A 1 182 ? 7.082 20.290 4.597 1.00 69.00 182 MET A C 1
ATOM 1409 O O . MET A 1 182 ? 6.741 19.597 5.571 1.00 69.00 182 MET A O 1
ATOM 1413 N N . GLU A 1 183 ? 6.414 21.392 4.239 1.00 74.25 183 GLU A N 1
ATOM 1414 C CA . GLU A 1 183 ? 5.178 21.801 4.901 1.00 74.25 183 GLU A CA 1
ATOM 1415 C C . GLU A 1 183 ? 4.010 20.888 4.501 1.00 74.25 183 GLU A C 1
ATOM 1417 O O . GLU A 1 183 ? 4.007 20.225 3.461 1.00 74.25 183 GLU A O 1
ATOM 1422 N N . ARG A 1 184 ? 2.956 20.864 5.327 1.00 68.69 184 ARG A N 1
ATOM 1423 C CA . ARG A 1 184 ? 1.752 20.060 5.055 1.00 68.69 184 ARG A CA 1
ATOM 1424 C C . ARG A 1 184 ? 1.122 20.407 3.700 1.00 68.69 184 ARG A C 1
ATOM 1426 O O . ARG A 1 184 ? 0.639 19.508 3.017 1.00 68.69 184 ARG A O 1
ATOM 1433 N N . LYS A 1 185 ? 1.137 21.688 3.318 1.00 74.44 185 LYS A N 1
ATOM 1434 C CA . LYS A 1 185 ? 0.583 22.175 2.046 1.00 74.44 185 LYS A CA 1
ATOM 1435 C C . LYS A 1 185 ? 1.342 21.621 0.834 1.00 74.44 185 LYS A C 1
ATOM 1437 O O . LYS A 1 185 ? 0.709 21.219 -0.135 1.00 74.44 185 LYS A O 1
ATOM 1442 N N . ASP A 1 186 ? 2.668 21.520 0.924 1.00 74.25 186 ASP A N 1
ATOM 1443 C CA . ASP A 1 186 ? 3.520 21.057 -0.174 1.00 74.25 186 ASP A CA 1
ATOM 1444 C C . ASP A 1 186 ? 3.351 19.551 -0.383 1.00 74.25 186 ASP A C 1
ATOM 1446 O O . ASP A 1 186 ? 3.207 19.080 -1.512 1.00 74.25 186 ASP A O 1
ATOM 1450 N N . LEU A 1 187 ? 3.276 18.800 0.722 1.00 75.56 187 LEU A N 1
ATOM 1451 C CA . LEU A 1 187 ? 2.978 17.369 0.705 1.00 75.56 187 LEU A CA 1
ATOM 1452 C C . LEU A 1 187 ? 1.604 17.084 0.083 1.00 75.56 187 LEU A C 1
ATOM 1454 O O . LEU A 1 187 ? 1.465 16.148 -0.705 1.00 75.56 187 LEU A O 1
ATOM 1458 N N . LEU A 1 188 ? 0.591 17.881 0.440 1.00 77.88 188 LEU A N 1
ATOM 1459 C CA . LEU A 1 188 ? -0.746 17.775 -0.142 1.00 77.88 188 LEU A CA 1
ATOM 1460 C C . LEU A 1 188 ? -0.712 18.088 -1.638 1.00 77.88 188 LEU A C 1
ATOM 1462 O O . LEU A 1 188 ? -1.189 17.278 -2.423 1.00 77.88 188 LEU A O 1
ATOM 1466 N N . ALA A 1 189 ? -0.097 19.199 -2.048 1.00 79.50 189 ALA A N 1
ATOM 1467 C CA . ALA A 1 189 ? -0.011 19.595 -3.452 1.00 79.50 189 ALA A CA 1
ATOM 1468 C C . ALA A 1 189 ? 0.716 18.552 -4.321 1.00 79.50 189 ALA A C 1
ATOM 1470 O O . ALA A 1 189 ? 0.270 18.252 -5.429 1.00 79.50 189 ALA A O 1
ATOM 1471 N N . ALA A 1 190 ? 1.807 17.963 -3.821 1.00 83.19 190 ALA A N 1
ATOM 1472 C CA . ALA A 1 190 ? 2.527 16.904 -4.523 1.00 83.19 190 ALA A CA 1
ATOM 1473 C C . ALA A 1 190 ? 1.657 15.651 -4.711 1.00 83.19 190 ALA A C 1
ATOM 1475 O O . ALA A 1 190 ? 1.556 15.129 -5.821 1.00 83.19 190 ALA A O 1
ATOM 1476 N N . ASN A 1 191 ? 0.981 15.198 -3.652 1.00 86.69 191 ASN A N 1
ATOM 1477 C CA . ASN A 1 191 ? 0.101 14.035 -3.736 1.00 86.69 191 ASN A CA 1
ATOM 1478 C C . ASN A 1 191 ? -1.144 14.305 -4.593 1.00 86.69 191 ASN A C 1
ATOM 1480 O O . ASN A 1 191 ? -1.544 13.436 -5.360 1.00 86.69 191 ASN A O 1
ATOM 1484 N N . VAL A 1 192 ? -1.703 15.519 -4.573 1.00 87.88 192 VAL A N 1
ATOM 1485 C CA . VAL A 1 192 ? -2.823 15.896 -5.453 1.00 87.88 192 VAL A CA 1
ATOM 1486 C C . VAL A 1 192 ? -2.470 15.680 -6.920 1.00 87.88 192 VAL A C 1
ATOM 1488 O O . VAL A 1 192 ? -3.281 15.120 -7.652 1.00 87.88 192 VAL A O 1
ATOM 1491 N N . LYS A 1 193 ? -1.259 16.057 -7.351 1.00 90.38 193 LYS A N 1
ATOM 1492 C CA . LYS A 1 193 ? -0.803 15.827 -8.732 1.00 90.38 193 LYS A CA 1
ATOM 1493 C C . LYS A 1 193 ? -0.745 14.336 -9.073 1.00 90.38 193 LYS A C 1
ATOM 1495 O O . LYS A 1 193 ? -1.269 13.939 -10.108 1.00 90.38 193 LYS A O 1
ATOM 1500 N N . ILE A 1 194 ? -0.176 13.522 -8.181 1.00 93.06 194 ILE A N 1
ATOM 1501 C CA . ILE A 1 194 ? -0.058 12.065 -8.361 1.00 93.06 194 ILE A CA 1
ATOM 1502 C C . ILE A 1 194 ? -1.446 11.426 -8.491 1.00 93.06 194 ILE A C 1
ATOM 1504 O O . ILE A 1 194 ? -1.733 10.756 -9.477 1.00 93.06 194 ILE A O 1
ATOM 1508 N N . PHE A 1 195 ? -2.338 11.666 -7.528 1.00 96.12 195 PHE A N 1
ATOM 1509 C CA . PHE A 1 195 ? -3.650 11.013 -7.497 1.00 96.12 195 PHE A CA 1
ATOM 1510 C C . PHE A 1 195 ? -4.644 11.597 -8.510 1.00 96.12 195 PHE A C 1
ATOM 1512 O O . PHE A 1 195 ? -5.559 10.886 -8.926 1.00 96.12 195 PHE A O 1
ATOM 1519 N N . LYS A 1 196 ? -4.448 12.844 -8.970 1.00 95.25 196 LYS A N 1
ATOM 1520 C CA . LYS A 1 196 ? -5.126 13.379 -10.163 1.00 95.25 196 LYS A CA 1
ATOM 1521 C C . LYS A 1 196 ? -4.714 12.594 -11.409 1.00 95.25 196 LYS A C 1
ATOM 1523 O O . LYS A 1 196 ? -5.596 12.101 -12.105 1.00 95.25 196 LYS A O 1
ATOM 1528 N N . SER A 1 197 ? -3.408 12.444 -11.658 1.00 97.12 197 SER A N 1
ATOM 1529 C CA . SER A 1 197 ? -2.887 11.692 -12.813 1.00 97.12 197 SER A CA 1
ATOM 1530 C C . SER A 1 197 ? -3.394 10.251 -12.813 1.00 97.12 197 SER A C 1
ATOM 1532 O O . SER A 1 197 ? -4.021 9.815 -13.773 1.00 97.12 197 SER A O 1
ATOM 1534 N N . GLN A 1 198 ? -3.273 9.558 -11.678 1.00 98.12 198 GLN A N 1
ATOM 1535 C CA . GLN A 1 198 ? -3.756 8.183 -11.533 1.00 98.12 198 GLN A CA 1
ATOM 1536 C C . GLN A 1 198 ? -5.281 8.067 -11.683 1.00 98.12 198 GLN A C 1
ATOM 1538 O O . GLN A 1 198 ? -5.762 7.093 -12.254 1.00 98.12 198 GLN A O 1
ATOM 1543 N N . GLY A 1 199 ? -6.057 9.053 -11.214 1.00 98.00 199 GLY A N 1
ATOM 1544 C CA . GLY A 1 199 ? -7.507 9.104 -11.440 1.00 98.00 199 GLY A CA 1
ATOM 1545 C C . GLY A 1 199 ? -7.868 9.208 -12.927 1.00 98.00 199 GLY A C 1
ATOM 1546 O O . GLY A 1 199 ? -8.729 8.471 -13.408 1.00 98.00 199 GLY A O 1
ATOM 1547 N N . LEU A 1 200 ? -7.156 10.058 -13.672 1.00 98.06 200 LEU A N 1
ATOM 1548 C CA . LEU A 1 200 ? -7.307 10.183 -15.126 1.00 98.06 200 LEU A CA 1
ATOM 1549 C C . LEU A 1 200 ? -6.854 8.907 -15.857 1.00 98.06 200 LEU A C 1
ATOM 1551 O O . LEU A 1 200 ? -7.529 8.454 -16.781 1.00 98.06 200 LEU A O 1
ATOM 1555 N N . ALA A 1 201 ? -5.753 8.286 -15.425 1.00 98.38 201 ALA A N 1
ATOM 1556 C CA . ALA A 1 201 ? -5.266 7.023 -15.977 1.00 98.38 201 ALA A CA 1
ATOM 1557 C C . ALA A 1 201 ? -6.263 5.872 -15.753 1.00 98.38 201 ALA A C 1
ATOM 1559 O O . ALA A 1 201 ? -6.534 5.111 -16.682 1.00 98.38 201 ALA A O 1
ATOM 1560 N N . LEU A 1 202 ? -6.870 5.786 -14.564 1.00 98.56 202 LEU A N 1
ATOM 1561 C CA . LEU A 1 202 ? -7.952 4.845 -14.261 1.00 98.56 202 LEU A CA 1
ATOM 1562 C C . LEU A 1 202 ? -9.140 5.036 -15.211 1.00 98.56 202 LEU A C 1
ATOM 1564 O O . LEU A 1 202 ? -9.606 4.071 -15.821 1.00 98.56 202 LEU A O 1
ATOM 1568 N N . ALA A 1 203 ? -9.615 6.276 -15.377 1.00 97.94 203 ALA A N 1
ATOM 1569 C CA . ALA A 1 203 ? -10.696 6.578 -16.315 1.00 97.94 203 ALA A CA 1
ATOM 1570 C C . ALA A 1 203 ? -10.323 6.189 -17.752 1.00 97.94 203 ALA A C 1
ATOM 1572 O O . ALA A 1 203 ? -11.122 5.599 -18.477 1.00 97.94 203 ALA A O 1
ATOM 1573 N N . LYS A 1 204 ? -9.091 6.457 -18.176 1.00 98.12 204 LYS A N 1
ATOM 1574 C CA . LYS A 1 204 ? -8.683 6.195 -19.554 1.00 98.12 204 LYS A CA 1
ATOM 1575 C C . LYS A 1 204 ? -8.504 4.700 -19.837 1.00 98.12 204 LYS A C 1
ATOM 1577 O O . LYS A 1 204 ? -9.090 4.189 -20.789 1.00 98.12 204 LYS A O 1
ATOM 1582 N N . TYR A 1 205 ? -7.761 3.984 -18.997 1.00 98.12 205 TYR A N 1
ATOM 1583 C CA . TYR A 1 205 ? -7.216 2.665 -19.342 1.00 98.12 205 TYR A CA 1
ATOM 1584 C C . TYR A 1 205 ? -7.844 1.487 -18.586 1.00 98.12 205 TYR A C 1
ATOM 1586 O O . TYR A 1 205 ? -7.798 0.359 -19.075 1.00 98.12 205 TYR A O 1
ATOM 1594 N N . SER A 1 206 ? -8.451 1.711 -17.417 1.00 98.06 206 SER A N 1
ATOM 1595 C CA . SER A 1 206 ? -8.933 0.615 -16.564 1.00 98.06 206 SER A CA 1
ATOM 1596 C C . SER A 1 206 ? -10.359 0.177 -16.891 1.00 98.06 206 SER A C 1
ATOM 1598 O O . SER A 1 206 ? -11.127 0.898 -17.538 1.00 98.06 206 SER A O 1
ATOM 1600 N N . LYS A 1 207 ? -10.750 -1.007 -16.404 1.00 98.12 207 LYS A N 1
ATOM 1601 C CA . LYS A 1 207 ? -12.136 -1.485 -16.488 1.00 98.12 207 LYS A CA 1
ATOM 1602 C C . LYS A 1 207 ? -13.057 -0.579 -15.651 1.00 98.12 207 LYS A C 1
ATOM 1604 O O . LYS A 1 207 ? -12.683 -0.222 -14.536 1.00 98.12 207 LYS A O 1
ATOM 1609 N N . PRO A 1 208 ? -14.296 -0.275 -16.088 1.00 97.56 208 PRO A N 1
ATOM 1610 C CA . PRO A 1 208 ? -15.259 0.489 -15.275 1.00 97.56 208 PRO A CA 1
ATOM 1611 C C . PRO A 1 208 ? -15.578 -0.160 -13.915 1.00 97.56 208 PRO A C 1
ATOM 1613 O O . PRO A 1 208 ? -16.008 0.499 -12.969 1.00 97.56 208 PRO A O 1
ATOM 1616 N N . THR A 1 209 ? -15.374 -1.477 -13.813 1.00 97.50 209 THR A N 1
ATOM 1617 C CA . THR A 1 209 ? -15.615 -2.287 -12.614 1.00 97.50 209 THR A CA 1
ATOM 1618 C C . THR A 1 209 ? -14.445 -2.318 -11.632 1.00 97.50 209 THR A C 1
ATOM 1620 O O . THR A 1 209 ? -14.607 -2.925 -10.570 1.00 97.50 209 THR A O 1
ATOM 1623 N N . VAL A 1 210 ? -13.302 -1.697 -11.963 1.00 98.69 210 VAL A N 1
ATOM 1624 C CA . VAL A 1 210 ? -12.079 -1.726 -11.145 1.00 98.69 210 VAL A CA 1
ATOM 1625 C C . VAL A 1 210 ? -12.369 -1.331 -9.699 1.00 98.69 210 VAL A C 1
ATOM 1627 O O . VAL A 1 210 ? -13.135 -0.396 -9.459 1.00 98.69 210 VAL A O 1
ATOM 1630 N N . LYS A 1 211 ? -11.776 -2.039 -8.733 1.00 98.69 211 LYS A N 1
ATOM 1631 C CA . LYS A 1 211 ? -11.822 -1.685 -7.305 1.00 98.69 211 LYS A CA 1
ATOM 1632 C C . LYS A 1 211 ? -10.496 -1.064 -6.882 1.00 98.69 211 LYS A C 1
ATOM 1634 O O . LYS A 1 211 ? -9.441 -1.657 -7.091 1.00 98.69 211 LYS A O 1
ATOM 1639 N N . VAL A 1 212 ? -10.555 0.123 -6.288 1.00 98.88 212 VAL A N 1
ATOM 1640 C CA . VAL A 1 212 ? -9.385 0.951 -5.987 1.00 98.88 212 VAL A CA 1
ATOM 1641 C C . VAL A 1 212 ? -9.239 1.119 -4.476 1.00 98.88 212 VAL A C 1
ATOM 1643 O O . VAL A 1 212 ? -10.135 1.629 -3.796 1.00 98.88 212 VAL A O 1
ATOM 1646 N N . LEU 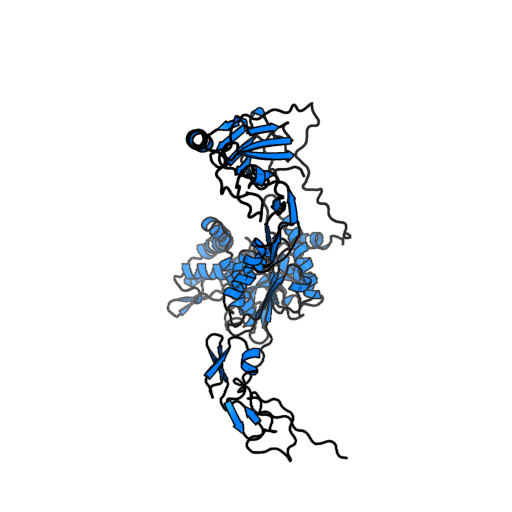A 1 213 ? -8.085 0.707 -3.958 1.00 98.94 213 LEU A N 1
ATOM 1647 C CA . LEU A 1 213 ? -7.672 0.896 -2.573 1.00 98.94 213 LEU A CA 1
ATOM 1648 C C . LEU A 1 213 ? -6.490 1.858 -2.516 1.00 98.94 213 LEU A C 1
ATOM 1650 O O . LEU A 1 213 ? -5.400 1.553 -2.997 1.00 98.94 213 LEU A O 1
ATOM 1654 N N . VAL A 1 214 ? -6.691 3.001 -1.868 1.00 98.81 214 VAL A N 1
ATOM 1655 C CA . VAL A 1 214 ? -5.630 3.968 -1.598 1.00 98.81 214 VAL A CA 1
ATOM 1656 C C . VAL A 1 214 ? -4.990 3.688 -0.245 1.00 98.81 214 VAL A C 1
ATOM 1658 O O . VAL A 1 214 ? -5.645 3.708 0.799 1.00 98.81 214 VAL A O 1
ATOM 1661 N N . VAL A 1 215 ? -3.683 3.445 -0.278 1.00 98.19 215 VAL A N 1
ATOM 1662 C CA . VAL A 1 215 ? -2.827 3.232 0.898 1.00 98.19 215 VAL A CA 1
ATOM 1663 C C . VAL A 1 215 ? -1.882 4.419 1.097 1.00 98.19 215 VAL A C 1
ATOM 1665 O O . VAL A 1 215 ? -1.561 4.773 2.230 1.00 98.19 215 VAL A O 1
ATOM 1668 N N . GLY A 1 216 ? -1.446 5.047 0.000 1.00 94.44 216 GLY A N 1
ATOM 1669 C CA . GLY A 1 216 ? -0.539 6.188 0.021 1.00 94.44 216 GLY A CA 1
ATOM 1670 C C . GLY A 1 216 ? -1.128 7.392 0.760 1.00 94.44 216 GLY A C 1
ATOM 1671 O O . GLY A 1 216 ? -2.239 7.835 0.468 1.00 94.44 216 GLY A O 1
ATOM 1672 N N . ASN A 1 217 ? -0.379 7.937 1.720 1.00 91.25 217 ASN A N 1
ATOM 1673 C CA . ASN A 1 217 ? -0.859 9.008 2.592 1.00 91.25 217 ASN A CA 1
ATOM 1674 C C . ASN A 1 217 ? -0.807 10.403 1.945 1.00 91.25 217 ASN A C 1
ATOM 1676 O O . ASN A 1 217 ? 0.127 10.677 1.192 1.00 91.25 217 ASN A O 1
ATOM 1680 N N . PRO A 1 218 ? -1.745 11.314 2.277 1.00 92.12 218 PRO A N 1
ATOM 1681 C CA . PRO A 1 218 ? -2.912 11.131 3.156 1.00 92.12 218 PRO A CA 1
ATOM 1682 C C . PRO A 1 218 ? -4.048 10.345 2.475 1.00 92.12 218 PRO A C 1
ATOM 1684 O O . PRO A 1 218 ? -4.665 10.828 1.529 1.00 92.12 218 PRO A O 1
ATOM 1687 N N . ALA A 1 219 ? -4.341 9.139 2.971 1.00 94.94 219 ALA A N 1
ATOM 1688 C CA . ALA A 1 219 ? -5.090 8.139 2.210 1.00 94.94 219 ALA A CA 1
ATOM 1689 C C . ALA A 1 219 ? -6.519 8.575 1.836 1.00 94.94 219 ALA A C 1
ATOM 1691 O O . ALA A 1 219 ? -6.910 8.440 0.679 1.00 94.94 219 ALA A O 1
ATOM 1692 N N . ASN A 1 220 ? -7.290 9.131 2.778 1.00 95.19 220 ASN A N 1
ATOM 1693 C CA . ASN A 1 220 ? -8.670 9.565 2.526 1.00 95.19 220 ASN A CA 1
ATOM 1694 C C . ASN A 1 220 ? -8.745 10.654 1.443 1.00 95.19 220 ASN A C 1
ATOM 1696 O O . ASN A 1 220 ? -9.521 10.533 0.498 1.00 95.19 220 ASN A O 1
ATOM 1700 N N . THR A 1 221 ? -7.896 11.675 1.551 1.00 92.06 221 THR A N 1
ATOM 1701 C CA . THR A 1 221 ? -7.816 12.789 0.596 1.00 92.06 221 THR A CA 1
ATOM 1702 C C . THR A 1 221 ? -7.349 12.331 -0.772 1.00 92.06 221 THR A C 1
ATOM 1704 O O . THR A 1 221 ? -7.937 12.686 -1.791 1.00 92.06 221 THR A O 1
ATOM 1707 N N . ASN A 1 222 ? -6.334 11.474 -0.808 1.00 95.31 222 ASN A N 1
ATOM 1708 C CA . ASN A 1 222 ? -5.839 10.896 -2.047 1.00 95.31 222 ASN A CA 1
ATOM 1709 C C . ASN A 1 222 ? -6.918 10.044 -2.741 1.00 95.31 222 ASN A C 1
ATOM 1711 O O . ASN A 1 222 ? -7.091 10.151 -3.954 1.00 95.31 222 ASN A O 1
ATOM 1715 N N . ALA A 1 223 ? -7.705 9.272 -1.982 1.00 97.25 223 ALA A N 1
ATOM 1716 C CA . ALA A 1 223 ? -8.860 8.538 -2.503 1.00 97.25 223 ALA A CA 1
ATOM 1717 C C . ALA A 1 223 ? -9.956 9.469 -3.031 1.00 97.25 223 ALA A C 1
ATOM 1719 O O . ALA A 1 223 ? -10.493 9.211 -4.106 1.00 97.25 223 ALA A O 1
ATOM 1720 N N . PHE A 1 224 ? -10.258 10.562 -2.324 1.00 95.19 224 PHE A N 1
ATOM 1721 C CA . PHE A 1 224 ? -11.221 11.567 -2.776 1.00 95.19 224 PHE A CA 1
ATOM 1722 C C . PHE A 1 224 ? -10.802 12.193 -4.113 1.00 95.19 224 PHE A C 1
ATOM 1724 O O . PHE A 1 224 ? -11.595 12.241 -5.054 1.00 95.19 224 PHE A O 1
ATOM 1731 N N . ILE A 1 225 ? -9.542 12.625 -4.221 1.00 94.06 225 ILE A N 1
ATOM 1732 C CA . ILE A 1 225 ? -8.981 13.219 -5.441 1.00 94.06 225 ILE A CA 1
ATOM 1733 C C . ILE A 1 225 ? -9.033 12.211 -6.588 1.00 94.06 225 ILE A C 1
ATOM 1735 O O . ILE A 1 225 ? -9.547 12.524 -7.660 1.00 94.06 225 ILE A O 1
ATOM 1739 N N . CYS A 1 226 ? -8.551 10.992 -6.354 1.00 96.12 226 CYS A N 1
ATOM 1740 C CA . CYS A 1 226 ? -8.520 9.946 -7.367 1.00 96.12 226 CYS A CA 1
ATOM 1741 C C . CYS A 1 226 ? -9.933 9.605 -7.871 1.00 96.12 226 CYS A C 1
ATOM 1743 O O . CYS A 1 226 ? -10.172 9.604 -9.078 1.00 96.12 226 CYS A O 1
ATOM 1745 N N . ALA A 1 227 ? -10.895 9.430 -6.957 1.00 96.38 227 ALA A N 1
ATOM 1746 C CA . ALA A 1 227 ? -12.295 9.177 -7.291 1.00 96.38 227 ALA A CA 1
ATOM 1747 C C . ALA A 1 227 ? -12.918 10.326 -8.093 1.00 96.38 227 ALA A C 1
ATOM 1749 O O . ALA A 1 227 ? -13.653 10.077 -9.044 1.00 96.38 227 ALA A O 1
ATOM 1750 N N . LYS A 1 228 ? -12.611 11.581 -7.734 1.00 94.69 228 LYS A N 1
ATOM 1751 C CA . LYS A 1 228 ? -13.108 12.766 -8.441 1.00 94.69 228 LYS A CA 1
ATOM 1752 C C . LYS A 1 228 ? -12.667 12.775 -9.906 1.00 94.69 228 LYS A C 1
ATOM 1754 O O . LYS A 1 228 ? -13.498 13.016 -10.774 1.00 94.69 228 LYS A O 1
ATOM 1759 N N . TYR A 1 229 ? -11.389 12.517 -10.177 1.00 95.81 229 TYR A N 1
ATOM 1760 C CA . TYR A 1 229 ? -10.852 12.547 -11.544 1.00 95.81 229 TYR A CA 1
ATOM 1761 C C . TYR A 1 229 ? -11.150 11.278 -12.353 1.00 95.81 229 TYR A C 1
ATOM 1763 O O . TYR A 1 229 ? -11.045 11.302 -13.573 1.00 95.81 229 TYR A O 1
ATOM 1771 N N . ALA A 1 230 ? -11.572 10.195 -11.697 1.00 97.31 230 ALA A N 1
ATOM 1772 C CA . ALA A 1 230 ? -12.009 8.970 -12.358 1.00 97.31 230 ALA A CA 1
ATOM 1773 C C . ALA A 1 230 ? -13.532 8.891 -12.611 1.00 97.31 230 ALA A C 1
ATOM 1775 O O . ALA A 1 230 ? -14.005 7.952 -13.260 1.00 97.31 230 ALA A O 1
ATOM 1776 N N . ALA A 1 231 ? -14.302 9.851 -12.080 1.00 94.75 231 ALA A N 1
ATOM 1777 C CA . ALA A 1 231 ? -15.759 9.777 -11.949 1.00 94.75 231 ALA A CA 1
ATOM 1778 C C . ALA A 1 231 ? -16.522 9.682 -13.281 1.00 94.75 231 ALA A C 1
ATOM 1780 O O . ALA A 1 231 ? -17.658 9.214 -13.286 1.00 94.75 231 ALA A O 1
ATOM 1781 N N . GLU A 1 232 ? -15.910 10.085 -14.400 1.00 92.75 232 GLU A N 1
ATOM 1782 C CA . GLU A 1 232 ? -16.523 9.976 -15.731 1.00 92.75 232 GLU A CA 1
ATOM 1783 C C . GLU A 1 232 ? -16.770 8.521 -16.155 1.00 92.75 232 GLU A C 1
ATOM 1785 O O . GLU A 1 232 ? -17.721 8.246 -16.883 1.00 92.75 232 GLU A O 1
ATOM 1790 N N . LYS A 1 233 ? -15.943 7.577 -15.685 1.00 97.06 233 LYS A N 1
ATOM 1791 C CA . LYS A 1 233 ? -16.040 6.154 -16.057 1.00 97.06 233 LYS A CA 1
ATOM 1792 C C . LYS A 1 233 ? -16.241 5.225 -14.870 1.00 97.06 233 LYS A C 1
ATOM 1794 O O . LYS A 1 233 ? -16.903 4.197 -15.006 1.00 97.06 233 LYS A O 1
ATOM 1799 N N . ILE A 1 234 ? -15.641 5.538 -13.723 1.00 98.31 234 ILE A N 1
ATOM 1800 C CA . ILE A 1 234 ? -15.591 4.624 -12.582 1.00 98.31 234 ILE A CA 1
ATOM 1801 C C . ILE A 1 234 ? -16.461 5.188 -11.456 1.00 98.31 234 ILE A C 1
ATOM 1803 O O . ILE A 1 234 ? -16.210 6.298 -10.982 1.00 98.31 234 ILE A O 1
ATOM 1807 N N . PRO A 1 235 ? -17.464 4.432 -10.972 1.00 97.19 235 PRO A N 1
ATOM 1808 C CA . PRO A 1 235 ? -18.295 4.866 -9.857 1.00 97.19 235 PRO A CA 1
ATOM 1809 C C . PRO A 1 235 ? -17.455 5.193 -8.620 1.00 97.19 235 PRO A C 1
ATOM 1811 O O . PRO A 1 235 ? -16.622 4.388 -8.209 1.00 97.19 235 PRO A O 1
ATOM 1814 N N . THR A 1 236 ? -17.734 6.311 -7.948 1.00 96.00 236 THR A N 1
ATOM 1815 C CA . THR A 1 236 ? -17.002 6.724 -6.732 1.00 96.00 236 THR A CA 1
ATOM 1816 C C . THR A 1 236 ? -17.034 5.664 -5.627 1.00 96.00 236 THR A C 1
ATOM 1818 O O . THR A 1 236 ? -16.066 5.519 -4.887 1.00 96.00 236 THR A O 1
ATOM 1821 N N . LYS A 1 237 ? -18.091 4.838 -5.564 1.00 96.88 237 LYS A N 1
ATOM 1822 C CA . LYS A 1 237 ? -18.182 3.688 -4.646 1.00 96.88 237 LYS A CA 1
ATOM 1823 C C . LYS A 1 237 ? -17.106 2.613 -4.857 1.00 96.88 237 LYS A C 1
ATOM 1825 O O . LYS A 1 237 ? -16.937 1.740 -4.014 1.00 96.88 237 LYS A O 1
ATOM 1830 N N . ASN A 1 238 ? -16.404 2.625 -5.986 1.00 98.44 238 ASN A N 1
ATOM 1831 C CA . ASN A 1 238 ? -15.290 1.719 -6.243 1.00 98.44 238 ASN A CA 1
ATOM 1832 C C . ASN A 1 238 ? -13.961 2.228 -5.666 1.00 98.44 238 ASN A C 1
ATOM 1834 O O . ASN A 1 238 ? -12.961 1.525 -5.783 1.00 98.44 238 ASN A O 1
ATOM 1838 N N . PHE A 1 239 ? -13.947 3.398 -5.026 1.00 98.62 239 PHE A N 1
ATOM 1839 C CA . PHE A 1 239 ? -12.777 3.960 -4.366 1.00 98.62 239 PHE A CA 1
ATOM 1840 C C . PHE A 1 239 ? -12.902 3.837 -2.853 1.00 98.62 239 PHE A C 1
ATOM 1842 O O . PHE A 1 239 ? -13.957 4.093 -2.272 1.00 98.62 239 PHE A O 1
ATOM 1849 N N . SER A 1 240 ? -11.796 3.476 -2.216 1.00 98.75 240 SER A N 1
ATOM 1850 C CA . SER A 1 240 ? -11.675 3.428 -0.764 1.00 98.75 240 SER A CA 1
ATOM 1851 C C . SER A 1 240 ? -10.277 3.845 -0.320 1.00 98.75 240 SER A C 1
ATOM 1853 O O . SER A 1 240 ? -9.322 3.785 -1.0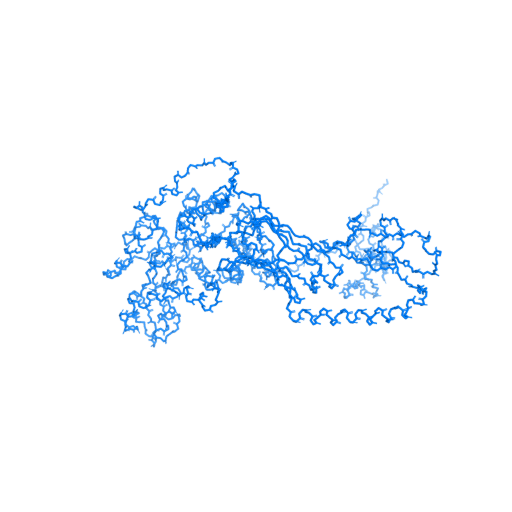98 1.00 98.75 240 SER A O 1
ATOM 1855 N N . ALA A 1 241 ? -10.150 4.239 0.943 1.00 98.69 241 ALA A N 1
ATOM 1856 C CA . ALA A 1 241 ? -8.873 4.437 1.608 1.00 98.69 241 ALA A CA 1
ATOM 1857 C C . ALA A 1 241 ? -8.700 3.446 2.767 1.00 98.69 241 ALA A C 1
ATOM 1859 O O . ALA A 1 241 ? -9.666 2.997 3.398 1.00 98.69 241 ALA A O 1
ATOM 1860 N N . MET A 1 242 ? -7.451 3.085 3.049 1.00 98.56 242 MET A N 1
ATOM 1861 C CA . MET A 1 242 ? -7.161 2.001 3.977 1.00 98.56 242 MET A CA 1
ATOM 1862 C C . MET A 1 242 ? -7.106 2.453 5.445 1.00 98.56 242 MET A C 1
ATOM 1864 O O . MET A 1 242 ? -6.086 2.945 5.913 1.00 98.56 242 MET A O 1
ATOM 1868 N N . THR A 1 243 ? -8.150 2.137 6.214 1.00 98.75 243 THR A N 1
ATOM 1869 C CA . THR A 1 243 ? -8.147 2.155 7.697 1.00 98.75 243 THR A CA 1
ATOM 1870 C C . THR A 1 243 ? -8.090 0.752 8.313 1.00 98.75 243 THR A C 1
ATOM 1872 O O . THR A 1 243 ? -8.159 0.574 9.530 1.00 98.75 243 THR A O 1
ATOM 1875 N N . ARG A 1 244 ? -7.908 -0.281 7.478 1.00 98.81 244 ARG A N 1
ATOM 1876 C CA . ARG A 1 244 ? -7.880 -1.687 7.906 1.00 98.81 244 ARG A CA 1
ATOM 1877 C C . ARG A 1 244 ? -6.711 -2.009 8.839 1.00 98.81 244 ARG A C 1
ATOM 1879 O O . ARG A 1 244 ? -6.849 -2.846 9.726 1.00 98.81 244 ARG A O 1
ATOM 1886 N N . LEU A 1 245 ? -5.570 -1.331 8.690 1.00 98.69 245 LEU A N 1
ATOM 1887 C CA . LEU A 1 245 ? -4.437 -1.522 9.599 1.00 98.69 245 LEU A CA 1
ATOM 1888 C C . LEU A 1 245 ? -4.775 -1.041 11.012 1.00 98.69 245 LEU A C 1
ATOM 1890 O O . LEU A 1 245 ? -4.430 -1.706 11.987 1.00 98.69 245 LEU A O 1
ATOM 1894 N N . ASP A 1 246 ? -5.464 0.089 11.122 1.00 98.69 246 ASP A N 1
ATOM 1895 C CA . ASP A 1 246 ? -5.909 0.630 12.401 1.00 98.69 246 ASP A CA 1
ATOM 1896 C C . ASP A 1 246 ? -6.958 -0.281 13.047 1.00 98.69 246 ASP A C 1
ATOM 1898 O O . ASP A 1 246 ? -6.850 -0.605 14.228 1.00 98.69 246 ASP A O 1
ATOM 1902 N N . HIS A 1 247 ? -7.891 -0.803 12.246 1.00 98.81 247 HIS A N 1
ATOM 1903 C CA . HIS A 1 247 ? -8.873 -1.803 12.673 1.00 98.81 247 HIS A CA 1
ATOM 1904 C C . HIS A 1 247 ? -8.189 -3.067 13.219 1.00 98.81 247 HIS A C 1
ATOM 1906 O O . HIS A 1 247 ? -8.477 -3.511 14.329 1.00 98.81 247 HIS A O 1
ATOM 1912 N N . ASN A 1 248 ? -7.207 -3.605 12.489 1.00 98.75 248 ASN A N 1
ATOM 1913 C CA . ASN A 1 248 ? -6.434 -4.772 12.916 1.00 98.75 248 ASN A CA 1
ATOM 1914 C C . ASN A 1 248 ? -5.625 -4.494 14.201 1.00 98.75 248 ASN A C 1
ATOM 1916 O O . ASN A 1 248 ? -5.493 -5.367 15.058 1.00 98.75 248 ASN A O 1
ATOM 1920 N N . ARG A 1 249 ? -5.087 -3.276 14.364 1.00 98.69 249 ARG A N 1
ATOM 1921 C CA . ARG A 1 249 ? -4.389 -2.853 15.592 1.00 98.69 249 ARG A CA 1
ATOM 1922 C C . ARG A 1 249 ? -5.340 -2.771 16.782 1.00 98.69 249 ARG A C 1
ATOM 1924 O O . ARG A 1 249 ? -4.964 -3.213 17.863 1.00 98.69 249 ARG A O 1
ATOM 1931 N N . ALA A 1 250 ? -6.542 -2.239 16.583 1.00 98.75 250 ALA A N 1
ATOM 1932 C CA . ALA A 1 250 ? -7.577 -2.165 17.606 1.00 98.75 250 ALA A CA 1
ATOM 1933 C C . ALA A 1 250 ? -8.019 -3.565 18.064 1.00 98.75 250 ALA A C 1
ATOM 1935 O O . ALA A 1 250 ? -8.005 -3.829 19.266 1.00 98.75 250 ALA A O 1
ATOM 1936 N N . ILE A 1 251 ? -8.272 -4.491 17.128 1.00 98.75 251 ILE A N 1
ATOM 1937 C CA . ILE A 1 251 ? -8.513 -5.914 17.434 1.00 98.75 251 ILE A CA 1
ATOM 1938 C C . ILE A 1 251 ? -7.397 -6.476 18.318 1.00 98.75 251 ILE A C 1
ATOM 1940 O O . ILE A 1 251 ? -7.673 -7.039 19.374 1.00 98.75 251 ILE A O 1
ATOM 1944 N N . ALA A 1 252 ? -6.134 -6.276 17.928 1.00 98.69 252 ALA A N 1
ATOM 1945 C CA . ALA A 1 252 ? -4.996 -6.804 18.673 1.00 98.69 252 ALA A CA 1
ATOM 1946 C C . ALA A 1 252 ? -4.886 -6.225 20.096 1.00 98.69 252 ALA A C 1
ATOM 1948 O O . ALA A 1 252 ? -4.512 -6.948 21.016 1.00 98.69 252 ALA A O 1
ATOM 1949 N N . GLN A 1 253 ? -5.207 -4.940 20.295 1.00 98.56 253 GLN A N 1
ATOM 1950 C CA . GLN A 1 253 ? -5.196 -4.326 21.629 1.00 98.56 253 GLN A CA 1
ATOM 1951 C C . GLN A 1 253 ? -6.304 -4.881 22.531 1.00 98.56 253 GLN A C 1
ATOM 1953 O O . GLN A 1 253 ? -6.030 -5.200 23.685 1.00 98.56 253 GLN A O 1
ATOM 1958 N N . ILE A 1 254 ? -7.527 -5.041 22.015 1.00 98.69 254 ILE A N 1
ATOM 1959 C CA . ILE A 1 254 ? -8.636 -5.619 22.790 1.00 98.69 254 ILE A CA 1
ATOM 1960 C C . ILE A 1 254 ? -8.371 -7.088 23.112 1.00 98.69 254 ILE A C 1
ATOM 1962 O O . ILE A 1 254 ? -8.505 -7.493 24.263 1.00 98.69 254 ILE A O 1
ATOM 1966 N N . ALA A 1 255 ? -7.924 -7.868 22.127 1.00 98.62 255 ALA A N 1
ATOM 1967 C CA . ALA A 1 255 ? -7.589 -9.276 22.311 1.00 98.62 255 ALA A CA 1
ATOM 1968 C C . ALA A 1 255 ? -6.539 -9.460 23.419 1.00 98.62 255 ALA A C 1
ATOM 1970 O O . ALA A 1 255 ? -6.755 -10.212 24.371 1.00 98.62 255 ALA A O 1
ATOM 1971 N N . ALA A 1 256 ? -5.450 -8.683 23.353 1.00 98.31 256 ALA A N 1
ATOM 1972 C CA . ALA A 1 256 ? -4.399 -8.700 24.364 1.00 98.31 256 ALA A CA 1
ATOM 1973 C C . ALA A 1 256 ? -4.906 -8.273 25.751 1.00 98.31 256 ALA A C 1
ATOM 1975 O O . ALA A 1 256 ? -4.581 -8.927 26.739 1.00 98.31 256 ALA A O 1
ATOM 1976 N N . ARG A 1 257 ? -5.727 -7.215 25.839 1.00 98.00 257 ARG A N 1
ATOM 1977 C CA . ARG A 1 257 ? -6.286 -6.734 27.115 1.00 98.00 257 ARG A CA 1
ATOM 1978 C C . ARG A 1 257 ? -7.221 -7.759 27.758 1.00 98.00 257 ARG A C 1
ATOM 1980 O O . ARG A 1 257 ? -7.208 -7.909 28.974 1.00 98.00 257 ARG A O 1
ATOM 1987 N N . CYS A 1 258 ? -8.005 -8.477 26.956 1.00 97.62 258 CYS A N 1
ATOM 1988 C CA . CYS A 1 258 ? -8.949 -9.484 27.439 1.00 97.62 258 CYS A CA 1
ATOM 1989 C C . CYS A 1 258 ? -8.321 -10.866 27.683 1.00 97.62 258 CYS A C 1
ATOM 1991 O O . CYS A 1 258 ? -8.979 -11.704 28.312 1.00 97.62 258 CYS A O 1
ATOM 1993 N N . GLY A 1 259 ? -7.092 -11.102 27.206 1.00 97.38 259 GLY A N 1
ATOM 1994 C CA . GLY A 1 259 ? -6.412 -12.398 27.273 1.00 97.38 259 GLY A CA 1
ATOM 1995 C C . GLY A 1 259 ? -7.028 -13.445 26.341 1.00 97.38 259 GLY A C 1
ATOM 1996 O O . GLY A 1 259 ? -7.198 -14.591 26.743 1.00 97.38 259 GLY A O 1
ATOM 1997 N N . VAL A 1 260 ? -7.424 -13.040 25.130 1.00 98.19 260 VAL A N 1
ATOM 1998 C CA . VAL A 1 260 ? -8.042 -13.911 24.115 1.00 98.19 260 VAL A CA 1
ATOM 1999 C C . VAL A 1 260 ? -7.324 -13.785 22.770 1.00 98.19 260 VAL A C 1
ATOM 2001 O O . VAL A 1 260 ? -6.570 -12.838 22.543 1.00 98.19 260 VAL A O 1
ATOM 2004 N N . ASP A 1 261 ? -7.590 -14.709 21.850 1.00 97.50 261 ASP A N 1
ATOM 2005 C CA . ASP A 1 261 ? -7.065 -14.637 20.487 1.00 97.50 261 ASP A CA 1
ATOM 2006 C C . ASP A 1 261 ? -7.687 -13.490 19.680 1.00 97.50 261 ASP A C 1
ATOM 2008 O O . ASP A 1 261 ? -8.846 -13.116 19.866 1.00 97.50 261 ASP A O 1
ATOM 2012 N N . CYS A 1 262 ? -6.947 -12.965 18.697 1.00 97.44 262 CYS A N 1
ATOM 2013 C CA . CYS A 1 262 ? -7.447 -11.900 17.815 1.00 97.44 262 CYS A CA 1
ATOM 2014 C C . CYS A 1 262 ? -8.722 -12.303 17.053 1.00 97.44 262 CYS A C 1
ATOM 2016 O O . CYS A 1 262 ? -9.557 -11.450 16.775 1.00 97.44 262 CYS A O 1
ATOM 2018 N N . GLY A 1 263 ? -8.890 -13.593 16.734 1.00 96.00 263 GLY A N 1
ATOM 2019 C CA . GLY A 1 263 ? -10.093 -14.114 16.073 1.00 96.00 263 GLY A CA 1
ATOM 2020 C C . GLY A 1 263 ? -11.351 -14.103 16.950 1.00 96.00 263 GLY A C 1
ATOM 2021 O O . GLY A 1 263 ? -12.454 -14.254 16.428 1.00 96.00 263 GLY A O 1
ATOM 2022 N N . SER A 1 264 ? -11.193 -13.899 18.259 1.00 97.50 264 SER A N 1
ATOM 2023 C CA . SER A 1 264 ? -12.288 -13.813 19.226 1.00 97.50 264 SER A CA 1
ATOM 2024 C C . SER A 1 264 ? -12.849 -12.400 19.378 1.00 97.50 264 SER A C 1
ATOM 2026 O O . SER A 1 264 ? -13.819 -12.221 20.109 1.00 97.50 264 SER A O 1
ATOM 2028 N N . VAL A 1 265 ? -12.266 -11.397 18.713 1.00 98.31 265 VAL A N 1
ATOM 2029 C CA . VAL A 1 265 ? -12.751 -10.011 18.735 1.00 98.31 265 VAL A CA 1
ATOM 2030 C C . VAL A 1 265 ? -13.425 -9.691 17.405 1.00 98.31 265 VAL A C 1
ATOM 2032 O O . VAL A 1 265 ? -12.826 -9.849 16.344 1.00 98.31 265 VAL A O 1
ATOM 2035 N N . LYS A 1 266 ? -14.669 -9.222 17.468 1.00 97.38 266 LYS A N 1
ATOM 2036 C CA . LYS A 1 266 ? -15.502 -8.879 16.308 1.00 97.38 266 LYS A CA 1
ATOM 2037 C C . LYS A 1 266 ? -16.055 -7.470 16.440 1.00 97.38 266 LYS A C 1
ATOM 2039 O O . LYS A 1 266 ? -16.070 -6.908 17.538 1.00 97.38 266 LYS A O 1
ATOM 2044 N N . LYS A 1 267 ? -16.584 -6.925 15.343 1.00 97.94 267 LYS A N 1
ATOM 2045 C CA . LYS A 1 267 ? -17.346 -5.669 15.338 1.00 97.94 267 LYS A CA 1
ATOM 2046 C C . LYS A 1 267 ? -16.583 -4.430 15.838 1.00 97.94 267 LYS A C 1
ATOM 2048 O O . LYS A 1 267 ? -17.185 -3.475 16.326 1.00 97.94 267 LYS A O 1
ATOM 2053 N N . VAL A 1 268 ? -15.260 -4.412 15.687 1.00 98.31 268 VAL A N 1
ATOM 2054 C CA . VAL A 1 268 ? -14.440 -3.212 15.933 1.00 98.31 268 VAL A CA 1
ATOM 2055 C C . VAL A 1 268 ? -14.691 -2.184 14.833 1.00 98.31 268 VAL A C 1
ATOM 2057 O O . VAL A 1 268 ? -14.886 -2.545 13.672 1.00 98.31 268 VAL A O 1
ATOM 2060 N N . ILE A 1 269 ? -14.673 -0.900 15.182 1.00 98.75 269 ILE A N 1
ATOM 2061 C CA . ILE A 1 269 ? -14.900 0.190 14.236 1.00 98.75 269 ILE A CA 1
ATOM 2062 C C . ILE A 1 269 ? -13.729 1.165 14.301 1.00 98.75 269 ILE A C 1
ATOM 2064 O O . ILE A 1 269 ? -13.193 1.457 15.363 1.00 98.75 269 ILE A O 1
ATOM 2068 N N . ILE A 1 270 ? -13.323 1.674 13.142 1.00 98.81 270 ILE A N 1
ATOM 2069 C CA . ILE A 1 270 ? -12.467 2.854 13.044 1.00 98.81 270 ILE A CA 1
ATOM 2070 C C . ILE A 1 270 ? -13.305 3.903 12.339 1.00 98.81 270 ILE A C 1
ATOM 2072 O O . ILE A 1 270 ? -13.696 3.690 11.190 1.00 98.81 270 ILE A O 1
ATOM 2076 N N . TRP A 1 271 ? -13.572 5.011 13.016 1.00 98.75 271 TRP A N 1
ATOM 2077 C CA . TRP A 1 271 ? -14.264 6.153 12.440 1.00 98.75 271 TRP A CA 1
ATOM 2078 C C . TRP A 1 271 ? -13.261 7.200 11.954 1.00 98.75 271 TRP A C 1
ATOM 2080 O O . TRP A 1 271 ? -12.246 7.464 12.608 1.00 98.75 271 TRP A O 1
ATOM 2090 N N . GLY A 1 272 ? -13.567 7.837 10.825 1.00 96.12 272 GLY A N 1
ATOM 2091 C CA . GLY A 1 272 ? -12.888 9.059 10.408 1.00 96.12 272 GLY A CA 1
ATOM 2092 C C . GLY A 1 272 ? -11.719 8.923 9.456 1.00 96.12 272 GLY A C 1
ATOM 2093 O O . GLY A 1 272 ? -11.694 8.070 8.566 1.00 96.12 272 GLY A O 1
ATOM 2094 N N . ASN A 1 273 ? -10.799 9.873 9.584 1.00 92.50 273 ASN A N 1
ATOM 2095 C CA . ASN A 1 273 ? -9.646 10.000 8.706 1.00 92.50 273 ASN A CA 1
ATOM 2096 C C . ASN A 1 273 ? -8.530 9.029 9.123 1.00 92.50 273 ASN A C 1
ATOM 2098 O O . ASN A 1 273 ? -8.322 8.831 10.319 1.00 92.50 273 ASN A O 1
ATOM 2102 N N . HIS A 1 274 ? -7.768 8.475 8.172 1.00 94.56 274 HIS A N 1
ATOM 2103 C CA . HIS A 1 274 ? -6.530 7.748 8.476 1.00 94.56 274 HIS A CA 1
ATOM 2104 C C . HIS A 1 274 ? -5.436 8.735 8.925 1.00 94.56 274 HIS A C 1
ATOM 2106 O O . HIS A 1 274 ? -4.577 9.170 8.157 1.00 94.56 274 HIS A O 1
ATOM 2112 N N . SER A 1 275 ? -5.516 9.160 10.184 1.00 91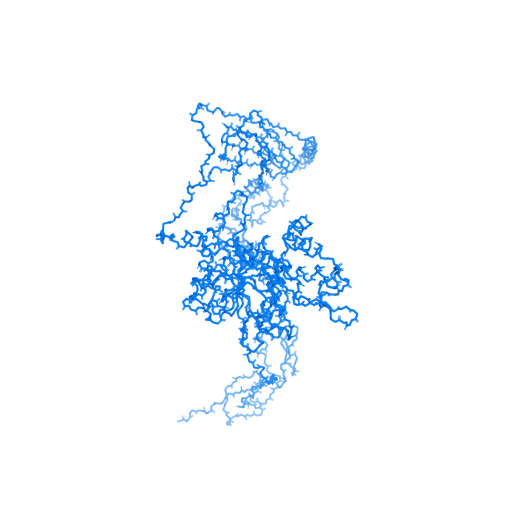.00 275 SER A N 1
ATOM 2113 C CA . SER A 1 275 ? -4.636 10.161 10.789 1.00 91.00 275 SER A CA 1
ATOM 2114 C C . SER A 1 275 ? -4.572 9.975 12.311 1.00 91.00 275 SER A C 1
ATOM 2116 O O . SER A 1 275 ? -5.130 9.023 12.859 1.00 91.00 275 SER A O 1
ATOM 2118 N N . SER A 1 276 ? -3.925 10.906 13.017 1.00 89.75 276 SER A N 1
ATOM 2119 C CA . SER A 1 276 ? -3.961 10.973 14.483 1.00 89.75 276 SER A CA 1
ATOM 2120 C C . SER A 1 276 ? -5.340 11.322 15.052 1.00 89.75 276 SER A C 1
ATOM 2122 O O . SER A 1 276 ? -5.534 11.184 16.252 1.00 89.75 276 SER A O 1
ATOM 2124 N N . THR A 1 277 ? -6.288 11.779 14.227 1.00 92.88 277 THR A N 1
ATOM 2125 C CA . THR A 1 277 ? -7.661 12.088 14.654 1.00 92.88 277 THR A CA 1
ATOM 2126 C C . THR A 1 277 ? -8.616 10.919 14.451 1.00 92.88 277 THR A C 1
ATOM 2128 O O . THR A 1 277 ? -9.789 11.060 14.768 1.00 92.88 277 THR A O 1
ATOM 2131 N N . GLN A 1 278 ? -8.172 9.770 13.929 1.00 96.56 278 GLN A N 1
ATOM 2132 C CA . GLN A 1 278 ? -9.015 8.570 13.846 1.00 96.56 278 GLN A CA 1
ATOM 2133 C C . GLN A 1 278 ? -9.625 8.219 15.212 1.00 96.56 278 GLN A C 1
ATOM 2135 O O . GLN A 1 278 ? -8.979 8.417 16.247 1.00 96.56 278 GLN A O 1
ATOM 2140 N N . PHE A 1 279 ? -10.828 7.646 15.215 1.00 98.50 279 PHE A N 1
ATOM 2141 C CA . PHE A 1 279 ? -11.467 7.155 16.433 1.00 98.50 279 PHE A CA 1
ATOM 2142 C C . PHE A 1 279 ? -11.638 5.627 16.388 1.00 98.50 279 PHE A C 1
ATOM 2144 O O . PHE A 1 279 ? -12.523 5.131 15.688 1.00 98.50 279 PHE A O 1
ATOM 2151 N N . PRO A 1 280 ? -10.787 4.874 17.112 1.00 98.56 280 PRO A N 1
ATOM 2152 C CA . PRO A 1 280 ? -10.981 3.453 17.363 1.00 98.56 280 PRO A CA 1
ATOM 2153 C C . PRO A 1 280 ? -12.109 3.250 18.372 1.00 98.56 280 PRO A C 1
ATOM 2155 O O . PRO A 1 280 ? -12.011 3.684 19.518 1.00 98.56 280 PRO A O 1
ATOM 2158 N N . ASP A 1 281 ? -13.161 2.572 17.939 1.00 98.56 281 ASP A N 1
ATOM 2159 C CA . ASP A 1 281 ? -14.394 2.372 18.685 1.00 98.56 281 ASP A CA 1
ATOM 2160 C C . ASP A 1 281 ? -14.670 0.879 18.882 1.00 98.56 281 ASP A C 1
ATOM 2162 O O . ASP A 1 281 ? -14.618 0.064 17.955 1.00 98.56 281 ASP A O 1
ATOM 2166 N N . VAL A 1 282 ? -14.948 0.533 20.136 1.00 98.25 282 VAL A N 1
ATOM 2167 C CA . VAL A 1 282 ? -15.232 -0.828 20.598 1.00 98.25 282 VAL A CA 1
ATOM 2168 C C . VAL A 1 282 ? -16.548 -0.902 21.368 1.00 98.25 282 VAL A C 1
ATOM 2170 O O . VAL A 1 282 ? -16.834 -1.918 21.995 1.00 98.25 282 VAL A O 1
ATOM 2173 N N . LYS A 1 283 ? -17.385 0.142 21.307 1.00 97.19 283 LYS A N 1
ATOM 2174 C CA . LYS A 1 283 ? -18.696 0.175 21.968 1.00 97.19 283 LYS A CA 1
ATOM 2175 C C . LYS A 1 283 ? -19.589 -0.973 21.510 1.00 97.19 283 LYS A C 1
ATOM 2177 O O . LYS A 1 283 ? -20.205 -1.649 22.329 1.00 97.19 283 LYS A O 1
ATOM 2182 N N . HIS A 1 284 ? -19.593 -1.216 20.202 1.00 97.94 284 HIS A N 1
ATOM 2183 C CA . HIS A 1 284 ? -20.358 -2.281 19.548 1.00 97.94 284 HIS A CA 1
ATOM 2184 C C . HIS A 1 284 ? -19.556 -3.572 19.352 1.00 97.94 284 HIS A C 1
ATOM 2186 O O . HIS A 1 284 ? -20.098 -4.568 18.862 1.00 97.94 284 HIS A O 1
ATOM 2192 N N . ALA A 1 285 ? -18.275 -3.569 19.732 1.00 98.19 285 ALA A N 1
ATOM 2193 C CA . ALA A 1 285 ? -17.407 -4.722 19.572 1.00 98.19 285 ALA A CA 1
ATOM 2194 C C . ALA A 1 285 ? -17.812 -5.856 20.520 1.00 98.19 285 ALA A C 1
ATOM 2196 O O . ALA A 1 285 ? -18.294 -5.641 21.639 1.00 98.19 285 ALA A O 1
ATOM 2197 N N . LYS A 1 286 ? -17.594 -7.083 20.057 1.00 98.25 286 LYS A N 1
ATOM 2198 C CA . LYS A 1 286 ? -17.886 -8.314 20.792 1.00 98.25 286 LYS A CA 1
ATOM 2199 C C . LYS A 1 286 ? -16.603 -9.095 21.024 1.00 98.25 286 LYS A C 1
ATOM 2201 O O . LYS A 1 286 ? -15.732 -9.124 20.156 1.00 98.25 286 LYS A O 1
ATOM 2206 N N . VAL A 1 287 ? -16.500 -9.718 22.192 1.00 98.44 287 VAL A N 1
ATOM 2207 C CA . VAL A 1 287 ? -15.366 -10.547 22.599 1.00 98.44 287 VAL A CA 1
ATOM 2208 C C . VAL A 1 287 ? -15.890 -11.919 22.996 1.00 98.44 287 VAL A C 1
ATOM 2210 O O . VAL A 1 287 ? -16.747 -12.032 23.869 1.00 98.44 287 VAL A O 1
ATOM 2213 N N . ILE A 1 288 ? -15.366 -12.965 22.363 1.00 97.50 288 ILE A N 1
ATOM 2214 C CA . ILE A 1 288 ? -15.646 -14.353 22.727 1.00 97.50 288 ILE A CA 1
ATOM 2215 C C . ILE A 1 288 ? -14.641 -14.772 23.803 1.00 97.50 288 ILE A C 1
ATOM 2217 O O . ILE A 1 288 ? -13.448 -14.911 23.527 1.00 97.50 288 ILE A O 1
ATOM 2221 N N . LYS A 1 289 ? -15.109 -14.974 25.037 1.00 93.12 289 LYS A N 1
ATOM 2222 C CA . LYS A 1 289 ? -14.282 -15.370 26.186 1.00 93.12 289 LYS A CA 1
ATOM 2223 C C . LYS A 1 289 ? -14.953 -16.523 26.927 1.00 93.12 289 LYS A C 1
ATOM 2225 O O . LYS A 1 289 ? -16.129 -16.446 27.262 1.00 93.12 289 LYS A O 1
ATOM 2230 N N . GLY A 1 290 ? -14.224 -17.624 27.126 1.00 90.06 290 GLY A N 1
ATOM 2231 C CA . GLY A 1 290 ? -14.783 -18.835 27.746 1.00 90.06 290 GLY A CA 1
ATOM 2232 C C . GLY A 1 290 ? -15.981 -19.421 26.983 1.00 90.06 290 GLY A C 1
ATOM 2233 O O . GLY A 1 290 ? -16.917 -19.911 27.601 1.00 90.06 290 GLY A O 1
ATOM 2234 N N . GLY A 1 291 ? -15.999 -19.298 25.649 1.00 91.38 291 GLY A N 1
ATOM 2235 C CA . GLY A 1 291 ? -17.107 -19.757 24.799 1.00 91.38 291 GLY A CA 1
ATOM 2236 C C . GLY A 1 291 ? -18.343 -18.848 24.780 1.00 91.38 291 GLY A C 1
ATOM 2237 O O . GLY A 1 291 ? -19.273 -19.127 24.030 1.00 91.38 291 GLY A O 1
ATOM 2238 N N . THR A 1 292 ? -18.350 -17.752 25.545 1.00 95.19 292 THR A N 1
ATOM 2239 C CA . THR A 1 292 ? -19.468 -16.797 25.598 1.00 95.19 292 THR A CA 1
ATOM 2240 C C . THR A 1 292 ? -19.114 -15.516 24.849 1.00 95.19 292 THR A C 1
ATOM 2242 O O . THR A 1 292 ? -17.997 -15.014 24.975 1.00 95.19 292 THR A O 1
ATOM 2245 N N . GLU A 1 293 ? -20.055 -14.979 24.072 1.00 97.00 293 GLU A N 1
ATOM 2246 C CA . GLU A 1 293 ? -19.907 -13.679 23.412 1.00 97.00 293 GLU A CA 1
ATOM 2247 C C . GLU A 1 293 ? -20.414 -12.560 24.333 1.00 97.00 293 GLU A C 1
ATOM 2249 O O . GLU A 1 293 ? -21.603 -12.483 24.633 1.00 97.00 293 GLU A O 1
ATOM 2254 N N . ILE A 1 294 ? -19.508 -11.681 24.763 1.00 97.50 294 ILE A N 1
ATOM 2255 C CA . ILE A 1 294 ? -19.795 -10.531 25.634 1.00 97.50 294 ILE A CA 1
ATOM 2256 C C . ILE A 1 294 ? -19.385 -9.216 24.958 1.00 97.50 294 ILE A C 1
ATOM 2258 O O . ILE A 1 294 ? -18.668 -9.209 23.953 1.00 97.50 294 ILE A O 1
ATOM 2262 N N . GLY A 1 295 ? -19.869 -8.078 25.461 1.00 98.19 295 GLY A N 1
ATOM 2263 C CA . GLY A 1 295 ? -19.473 -6.764 24.938 1.00 98.19 295 GLY A CA 1
ATOM 2264 C C . GLY A 1 295 ? -18.011 -6.444 25.256 1.00 98.19 295 GLY A C 1
ATOM 2265 O O . GLY A 1 295 ? -17.531 -6.785 26.331 1.00 98.19 295 GLY A O 1
ATOM 2266 N N . ALA A 1 296 ? -17.291 -5.754 24.367 1.00 97.81 296 ALA A N 1
ATOM 2267 C CA . ALA A 1 296 ? -15.881 -5.428 24.613 1.00 97.81 296 ALA A CA 1
ATOM 2268 C C . ALA A 1 296 ? -15.676 -4.535 25.852 1.00 97.81 296 ALA A C 1
ATOM 2270 O O . ALA A 1 296 ? -14.705 -4.724 26.579 1.00 97.81 296 ALA A O 1
ATOM 2271 N N . TYR A 1 297 ? -16.607 -3.618 26.138 1.00 97.50 297 TYR A N 1
ATOM 2272 C CA . TYR A 1 297 ? -16.585 -2.808 27.364 1.00 97.50 297 TYR A CA 1
ATOM 2273 C C . TYR A 1 297 ? -16.654 -3.665 28.633 1.00 97.50 297 TYR A C 1
ATOM 2275 O O . TYR A 1 297 ? -15.878 -3.451 29.561 1.00 97.50 297 TYR A O 1
ATOM 2283 N N . GLU A 1 298 ? -17.542 -4.658 28.649 1.00 97.75 298 GLU A N 1
ATOM 2284 C CA . GLU A 1 298 ? -17.688 -5.612 29.752 1.00 97.75 298 GLU A CA 1
ATOM 2285 C C . GLU A 1 298 ? -16.472 -6.545 29.848 1.00 97.75 298 GLU A C 1
ATOM 2287 O O . GLU A 1 298 ? -15.935 -6.764 30.927 1.00 97.75 298 GLU A O 1
ATOM 2292 N N . ALA A 1 299 ? -15.982 -7.042 28.709 1.00 97.44 299 ALA A N 1
ATOM 2293 C CA . ALA A 1 299 ? -14.846 -7.957 28.645 1.00 97.44 299 ALA A CA 1
ATOM 2294 C C . ALA A 1 299 ? -13.527 -7.328 29.115 1.00 97.44 299 ALA A C 1
ATOM 2296 O O . ALA A 1 299 ? -12.668 -8.027 29.659 1.00 97.44 299 ALA A O 1
ATOM 2297 N N . VAL A 1 300 ? -13.342 -6.033 28.844 1.00 97.69 300 VAL A N 1
ATOM 2298 C CA . VAL A 1 300 ? -12.179 -5.252 29.282 1.00 97.69 300 VAL A CA 1
ATOM 2299 C C . VAL A 1 300 ? -12.363 -4.749 30.714 1.00 97.69 300 VAL A C 1
ATOM 2301 O O . VAL A 1 300 ? -11.388 -4.715 31.459 1.00 97.69 300 VAL A O 1
ATOM 2304 N N . ASN A 1 301 ? -13.593 -4.382 31.093 1.00 97.12 301 ASN A N 1
ATOM 2305 C CA . ASN A 1 301 ? -13.968 -3.871 32.413 1.00 97.12 301 ASN A CA 1
ATOM 2306 C C . ASN A 1 301 ? -13.102 -2.689 32.904 1.00 97.12 301 ASN A C 1
ATOM 2308 O O . ASN A 1 301 ? -12.728 -2.609 34.071 1.00 97.12 301 ASN A O 1
ATOM 2312 N N . ASP A 1 302 ? -12.751 -1.779 31.991 1.00 97.69 302 ASP A N 1
ATOM 2313 C CA . ASP A 1 302 ? -11.903 -0.613 32.268 1.00 97.69 302 ASP A CA 1
ATOM 2314 C C . ASP A 1 302 ? -12.232 0.522 31.286 1.00 97.69 302 ASP A C 1
ATOM 2316 O O . ASP A 1 302 ? -11.605 0.694 30.236 1.00 97.69 302 ASP A O 1
ATOM 2320 N N . VAL A 1 303 ? -13.290 1.275 31.601 1.00 97.25 303 VAL A N 1
ATOM 2321 C CA . VAL A 1 303 ? -13.772 2.382 30.759 1.00 97.25 303 VAL A CA 1
ATOM 2322 C C . VAL A 1 303 ? -12.713 3.480 30.575 1.00 97.25 303 VAL A C 1
ATOM 2324 O O . VAL A 1 303 ? -12.522 3.895 29.427 1.00 97.25 303 VAL A O 1
ATOM 2327 N N . PRO A 1 304 ? -11.989 3.939 31.621 1.00 97.75 304 PRO A N 1
ATOM 2328 C CA . PRO A 1 304 ? -10.920 4.923 31.455 1.00 97.75 304 PRO A CA 1
ATOM 2329 C C . PRO A 1 304 ? -9.831 4.475 30.479 1.00 97.75 304 PRO A C 1
ATOM 2331 O O . PRO A 1 304 ? -9.393 5.280 29.653 1.00 97.75 304 PRO A O 1
ATOM 2334 N N . TRP A 1 305 ? -9.428 3.202 30.517 1.00 98.31 305 TRP A N 1
ATOM 2335 C CA . TRP A 1 305 ? -8.463 2.664 29.562 1.00 98.31 305 TRP A CA 1
ATOM 2336 C C . TRP A 1 305 ? -9.013 2.674 28.131 1.00 98.31 305 TRP A C 1
ATOM 2338 O O . TRP A 1 305 ? -8.330 3.153 27.222 1.00 98.31 305 TRP A O 1
ATOM 2348 N N . ILE A 1 306 ? -10.258 2.222 27.923 1.00 97.88 306 ILE A N 1
ATOM 2349 C CA . ILE A 1 306 ? -10.902 2.211 26.596 1.00 97.88 306 ILE A CA 1
ATOM 2350 C C . ILE A 1 306 ? -10.983 3.628 26.017 1.00 97.88 306 ILE A C 1
ATOM 2352 O O . ILE A 1 306 ? -10.643 3.848 24.856 1.00 97.88 306 ILE A O 1
ATOM 2356 N N . GLN A 1 307 ? -11.419 4.601 26.816 1.00 96.31 307 GLN A N 1
ATOM 2357 C CA . GLN A 1 307 ? -11.672 5.964 26.344 1.00 96.31 307 GLN A CA 1
ATOM 2358 C C . GLN A 1 307 ? -10.404 6.819 26.195 1.00 96.31 307 GLN A C 1
ATOM 2360 O O . GLN A 1 307 ? -10.471 7.887 25.584 1.00 96.31 307 GLN A O 1
ATOM 2365 N N . ASN A 1 308 ? -9.255 6.363 26.706 1.00 94.81 308 ASN A N 1
ATOM 2366 C CA . ASN A 1 308 ? -8.002 7.118 26.667 1.00 94.81 308 ASN A CA 1
ATOM 2367 C C . ASN A 1 308 ? -6.843 6.288 26.103 1.00 94.81 308 ASN A C 1
ATOM 2369 O O . ASN A 1 308 ? -6.450 6.456 24.945 1.00 94.81 308 ASN A O 1
ATOM 2373 N N . GLU A 1 309 ? -6.277 5.396 26.916 1.00 97.00 309 GLU A N 1
ATOM 2374 C CA . GLU A 1 309 ? -5.048 4.665 26.600 1.00 97.00 309 GLU A CA 1
ATOM 2375 C C . GLU A 1 309 ? -5.180 3.801 25.349 1.00 97.00 309 GLU A C 1
ATOM 2377 O O . GLU A 1 309 ? -4.278 3.807 24.512 1.00 97.00 309 GLU A O 1
ATOM 2382 N N . PHE A 1 310 ? -6.302 3.105 25.176 1.00 98.38 310 PHE A N 1
ATOM 2383 C CA . PHE A 1 310 ? -6.573 2.289 23.996 1.00 98.38 310 PHE A CA 1
ATOM 2384 C C . PHE A 1 310 ? -6.549 3.131 22.714 1.00 98.38 310 PHE A C 1
ATOM 2386 O O . PHE A 1 310 ? -5.791 2.829 21.787 1.00 98.38 310 PHE A O 1
ATOM 2393 N N . ILE A 1 311 ? -7.311 4.230 22.692 1.00 97.69 311 ILE A N 1
ATOM 2394 C CA . ILE A 1 311 ? -7.385 5.155 21.552 1.00 97.69 311 ILE A CA 1
ATOM 2395 C C . ILE A 1 311 ? -5.992 5.697 21.212 1.00 97.69 311 ILE A C 1
ATOM 2397 O O . ILE A 1 311 ? -5.530 5.564 20.076 1.00 97.69 311 ILE A O 1
ATOM 2401 N N . SER A 1 312 ? -5.296 6.250 22.210 1.00 96.56 312 SER A N 1
ATOM 2402 C CA . SER A 1 312 ? -3.944 6.808 22.063 1.00 96.56 312 SER A CA 1
ATOM 2403 C C . SER A 1 312 ? -2.953 5.752 21.557 1.00 96.56 312 SER A C 1
ATOM 2405 O O . SER A 1 312 ? -2.131 6.028 20.680 1.00 96.56 312 SER A O 1
ATOM 2407 N N . THR A 1 313 ? -3.050 4.519 22.062 1.00 96.94 313 THR A N 1
ATOM 2408 C CA . THR A 1 313 ? -2.180 3.398 21.680 1.00 96.94 313 THR A CA 1
ATOM 2409 C C . THR A 1 313 ? -2.357 3.020 20.215 1.00 96.94 313 THR A C 1
ATOM 2411 O O . THR A 1 313 ? -1.363 2.842 19.507 1.00 96.94 313 THR A O 1
ATOM 2414 N N . VAL A 1 314 ? -3.601 2.918 19.737 1.00 97.38 314 VAL A N 1
ATOM 2415 C CA . VAL A 1 314 ? -3.895 2.611 18.327 1.00 97.38 314 VAL A CA 1
ATOM 2416 C C . VAL A 1 314 ? -3.412 3.751 17.426 1.00 97.38 314 VAL A C 1
ATOM 2418 O O . VAL A 1 314 ? -2.659 3.491 16.484 1.00 97.38 314 VAL A O 1
ATOM 2421 N N . GLN A 1 315 ? -3.727 5.006 17.775 1.00 93.12 315 GLN A N 1
ATOM 2422 C CA . GLN A 1 315 ? -3.299 6.205 17.038 1.00 93.12 315 GLN A CA 1
ATOM 2423 C C . GLN A 1 315 ? -1.769 6.315 16.918 1.00 93.12 315 GLN A C 1
ATOM 2425 O O . GLN A 1 315 ? -1.243 6.685 15.868 1.00 93.12 315 GLN A O 1
ATOM 2430 N N . LYS A 1 316 ? -1.030 5.970 17.979 1.00 93.94 316 LYS A N 1
ATOM 2431 C CA . LYS A 1 316 ? 0.439 6.092 18.036 1.00 93.94 316 LYS A CA 1
ATOM 2432 C C . LYS A 1 316 ? 1.183 4.822 17.624 1.00 93.94 316 LYS A C 1
ATOM 2434 O O . LYS A 1 316 ? 2.414 4.829 17.563 1.00 93.94 316 LYS A O 1
ATOM 2439 N N . ARG A 1 317 ? 0.484 3.728 17.294 1.00 93.31 317 ARG A N 1
ATOM 2440 C CA . ARG A 1 317 ? 1.115 2.418 17.053 1.00 93.31 317 ARG A CA 1
ATOM 2441 C C . ARG A 1 317 ? 2.161 2.445 15.941 1.00 93.31 317 ARG A C 1
ATOM 2443 O O . ARG A 1 317 ? 3.174 1.757 16.045 1.00 93.31 317 ARG A O 1
ATOM 2450 N N . GLY A 1 318 ? 1.933 3.233 14.889 1.00 88.75 318 GLY A N 1
ATOM 2451 C CA . GLY A 1 318 ? 2.903 3.411 13.805 1.00 88.75 318 GLY A CA 1
ATOM 2452 C C . GLY A 1 318 ? 4.233 3.994 14.292 1.00 88.75 318 GLY A C 1
ATOM 2453 O O . GLY A 1 318 ? 5.286 3.446 13.972 1.00 88.75 318 GLY A O 1
ATOM 2454 N N . ALA A 1 319 ? 4.180 5.039 15.123 1.00 88.44 319 ALA A N 1
ATOM 2455 C CA . ALA A 1 319 ? 5.365 5.684 15.688 1.00 88.44 319 ALA A CA 1
ATOM 2456 C C . ALA A 1 319 ? 6.155 4.729 16.596 1.00 88.44 319 ALA A C 1
ATOM 2458 O O . ALA A 1 319 ? 7.367 4.612 16.449 1.00 88.44 319 ALA A O 1
ATOM 2459 N N . VAL A 1 320 ? 5.459 3.964 17.443 1.00 92.62 320 VAL A N 1
ATOM 2460 C CA . VAL A 1 320 ? 6.079 2.953 18.321 1.00 92.62 320 VAL A CA 1
ATOM 2461 C C . VAL A 1 320 ? 6.816 1.877 17.512 1.00 92.62 320 VAL A C 1
ATOM 2463 O O . VAL A 1 320 ? 7.894 1.426 17.897 1.00 92.62 320 VAL A O 1
ATOM 2466 N N . ILE A 1 321 ? 6.260 1.447 16.373 1.00 90.44 321 ILE A N 1
ATOM 2467 C CA . ILE A 1 321 ? 6.931 0.469 15.502 1.00 90.44 321 ILE A CA 1
ATOM 2468 C C . ILE A 1 321 ? 8.179 1.080 14.860 1.00 90.44 321 ILE A C 1
ATOM 2470 O O . ILE A 1 321 ? 9.214 0.417 14.836 1.00 90.44 321 ILE A O 1
ATOM 2474 N N . ILE A 1 322 ? 8.101 2.323 14.376 1.00 87.38 322 ILE A N 1
ATOM 2475 C CA . ILE A 1 322 ? 9.249 3.033 13.792 1.00 87.38 322 ILE A CA 1
ATOM 2476 C C . ILE A 1 322 ? 10.361 3.194 14.827 1.00 87.38 322 ILE A C 1
ATOM 2478 O O . ILE A 1 322 ? 11.518 2.908 14.535 1.00 87.38 322 ILE A O 1
ATOM 2482 N N . GLU A 1 323 ? 10.021 3.582 16.053 1.00 89.94 323 GLU A N 1
ATOM 2483 C CA . GLU A 1 323 ? 10.982 3.730 17.142 1.00 89.94 323 GLU A CA 1
ATOM 2484 C C . GLU A 1 323 ? 11.749 2.425 17.406 1.00 89.94 323 GLU A C 1
ATOM 2486 O O . GLU A 1 323 ? 12.979 2.446 17.527 1.00 89.94 323 GLU A O 1
ATOM 2491 N N . LYS A 1 324 ? 11.033 1.291 17.432 1.00 93.31 324 LYS A N 1
ATOM 2492 C CA . LYS A 1 324 ? 11.594 -0.035 17.726 1.00 93.31 324 LYS A CA 1
ATOM 2493 C C . LYS A 1 324 ? 12.341 -0.667 16.551 1.00 93.31 324 LYS A C 1
ATOM 2495 O O . LYS A 1 324 ? 13.403 -1.238 16.756 1.00 93.31 324 LYS A O 1
ATOM 2500 N N . ARG A 1 325 ? 11.793 -0.602 15.334 1.00 90.50 325 ARG A N 1
ATOM 2501 C CA . ARG A 1 325 ? 12.353 -1.274 14.143 1.00 90.50 325 ARG A CA 1
ATOM 2502 C C . ARG A 1 325 ? 13.281 -0.392 13.318 1.00 90.50 325 ARG A C 1
ATOM 2504 O O . ARG A 1 325 ? 13.933 -0.907 12.420 1.00 90.50 325 ARG A O 1
ATOM 2511 N N . LYS A 1 326 ? 13.268 0.925 13.550 1.00 89.94 326 LYS A N 1
ATOM 2512 C CA . LYS A 1 326 ? 13.869 1.952 12.675 1.00 89.94 326 LYS A CA 1
ATOM 2513 C C . LYS A 1 326 ? 13.332 1.939 11.237 1.00 89.94 326 LYS A C 1
ATOM 2515 O O . LYS A 1 326 ? 13.860 2.612 10.363 1.00 89.94 326 LYS A O 1
ATOM 2520 N N . LEU A 1 327 ? 12.243 1.206 11.011 1.00 83.25 327 LEU A N 1
ATOM 2521 C CA . LEU A 1 327 ? 11.559 1.027 9.739 1.00 83.25 327 LEU A CA 1
ATOM 2522 C C . LEU A 1 327 ? 10.054 1.146 9.964 1.00 83.25 327 LEU A C 1
ATOM 2524 O O . LEU A 1 327 ? 9.538 0.820 11.038 1.00 83.25 327 LEU A O 1
ATOM 2528 N N . SER A 1 328 ? 9.337 1.576 8.929 1.00 89.12 328 SER A N 1
ATOM 2529 C CA . SER A 1 328 ? 7.879 1.627 8.959 1.00 89.12 328 SER A CA 1
ATOM 2530 C C . SER A 1 328 ? 7.266 0.228 9.115 1.00 89.12 328 SER A C 1
ATOM 2532 O O . SER A 1 328 ? 7.902 -0.815 8.921 1.00 89.12 328 SER A O 1
ATOM 2534 N N . SER A 1 329 ? 5.987 0.182 9.487 1.00 93.19 329 SER A N 1
ATOM 2535 C CA . SER A 1 329 ? 5.237 -1.064 9.661 1.00 93.19 329 SER A CA 1
ATOM 2536 C C . SER A 1 329 ? 4.779 -1.656 8.318 1.00 93.19 329 SER A C 1
ATOM 2538 O O . SER A 1 329 ? 3.596 -1.933 8.141 1.00 93.19 329 SER A O 1
ATOM 2540 N N . ALA A 1 330 ? 5.706 -1.808 7.366 1.00 95.06 330 ALA A N 1
ATOM 2541 C CA . ALA A 1 330 ? 5.414 -2.175 5.982 1.00 95.06 330 ALA A CA 1
ATOM 2542 C C . ALA A 1 330 ? 4.685 -3.521 5.854 1.00 95.06 330 ALA A C 1
ATOM 2544 O O . ALA A 1 330 ? 3.632 -3.589 5.229 1.00 95.06 330 ALA A O 1
ATOM 2545 N N . MET A 1 331 ? 5.178 -4.554 6.543 1.00 96.31 331 MET A N 1
ATOM 2546 C CA . MET A 1 331 ? 4.579 -5.894 6.553 1.00 96.31 331 MET A CA 1
ATOM 2547 C C . MET A 1 331 ? 3.110 -5.882 7.002 1.00 96.31 331 MET A C 1
ATOM 2549 O O . MET A 1 331 ? 2.246 -6.439 6.329 1.00 96.31 331 MET A O 1
ATOM 2553 N N . SER A 1 332 ? 2.800 -5.226 8.126 1.00 98.31 332 SER A N 1
ATOM 2554 C CA . SER A 1 332 ? 1.424 -5.185 8.630 1.00 98.31 332 SER A CA 1
ATOM 2555 C C . SER A 1 332 ? 0.521 -4.264 7.809 1.00 98.31 332 SER A C 1
ATOM 2557 O O . SER A 1 332 ? -0.669 -4.547 7.703 1.00 98.31 332 SER A O 1
ATOM 2559 N N . ALA A 1 333 ? 1.068 -3.216 7.182 1.00 98.19 333 ALA A N 1
ATOM 2560 C CA . ALA A 1 333 ? 0.337 -2.397 6.217 1.00 98.19 333 ALA A CA 1
ATOM 2561 C C . ALA A 1 333 ? -0.030 -3.188 4.953 1.00 98.19 333 ALA A C 1
ATOM 2563 O O . ALA A 1 333 ? -1.188 -3.156 4.549 1.00 98.19 333 ALA A O 1
ATOM 2564 N N . ALA A 1 334 ? 0.911 -3.948 4.386 1.00 98.62 334 ALA A N 1
ATOM 2565 C CA . ALA A 1 334 ? 0.660 -4.834 3.252 1.00 98.62 334 ALA A CA 1
ATOM 2566 C C . ALA A 1 334 ? -0.411 -5.883 3.586 1.00 98.62 334 ALA A C 1
ATOM 2568 O O . ALA A 1 334 ? -1.396 -6.006 2.867 1.00 98.62 334 ALA A O 1
ATOM 2569 N N . LYS A 1 335 ? -0.289 -6.548 4.743 1.00 98.50 335 LYS A N 1
ATOM 2570 C CA . LYS A 1 335 ? -1.292 -7.509 5.223 1.00 98.50 335 LYS A CA 1
ATOM 2571 C C . LYS A 1 335 ? -2.679 -6.880 5.369 1.00 98.50 335 LYS A C 1
ATOM 2573 O O . LYS A 1 335 ? -3.675 -7.477 4.985 1.00 98.50 335 LYS A O 1
ATOM 2578 N N . ALA A 1 336 ? -2.763 -5.667 5.915 1.00 98.81 336 ALA A N 1
ATOM 2579 C CA . ALA A 1 336 ? -4.035 -4.962 6.043 1.00 98.81 336 ALA A CA 1
ATOM 2580 C C . ALA A 1 336 ? -4.636 -4.562 4.685 1.00 98.81 336 ALA A C 1
ATOM 2582 O O . ALA A 1 336 ? -5.858 -4.564 4.549 1.00 98.81 336 ALA A O 1
ATOM 2583 N N . ALA A 1 337 ? -3.802 -4.238 3.694 1.00 98.81 337 ALA A N 1
ATOM 2584 C CA . ALA A 1 337 ? -4.258 -3.975 2.333 1.00 98.81 337 ALA A CA 1
ATOM 2585 C C . ALA A 1 337 ? -4.819 -5.249 1.689 1.00 98.81 337 ALA A C 1
ATOM 2587 O O . ALA A 1 337 ? -5.905 -5.209 1.108 1.00 98.81 337 ALA A O 1
ATOM 2588 N N . CYS A 1 338 ? -4.130 -6.382 1.870 1.00 98.81 338 CYS A N 1
ATOM 2589 C CA . CYS A 1 338 ? -4.612 -7.697 1.457 1.00 98.81 338 CYS A CA 1
ATOM 2590 C C . CYS A 1 338 ? -5.965 -8.017 2.092 1.00 98.81 338 CYS A C 1
ATOM 2592 O O . CYS A 1 338 ? -6.916 -8.274 1.364 1.00 98.81 338 CYS A O 1
ATOM 2594 N N . ASP A 1 339 ? -6.080 -7.921 3.422 1.00 98.69 339 ASP A N 1
ATOM 2595 C CA . ASP A 1 339 ? -7.335 -8.187 4.135 1.00 98.69 339 ASP A CA 1
ATOM 2596 C C . ASP A 1 339 ? -8.487 -7.301 3.619 1.00 98.69 339 ASP A C 1
ATOM 2598 O O . ASP A 1 339 ? -9.631 -7.741 3.507 1.00 98.69 339 ASP A O 1
ATOM 2602 N N . HIS A 1 340 ? -8.198 -6.028 3.326 1.00 98.88 340 HIS A N 1
ATOM 2603 C CA . HIS A 1 340 ? -9.190 -5.069 2.845 1.00 98.88 340 HIS A CA 1
ATOM 2604 C C . HIS A 1 340 ? -9.767 -5.488 1.489 1.00 98.88 340 HIS A C 1
ATOM 2606 O O . HIS A 1 340 ? -10.986 -5.534 1.336 1.00 98.88 340 HIS A O 1
ATOM 2612 N N . ILE A 1 341 ? -8.915 -5.801 0.507 1.00 98.81 341 ILE A N 1
ATOM 2613 C CA . ILE A 1 341 ? -9.390 -6.250 -0.809 1.00 98.81 341 ILE A CA 1
ATOM 2614 C C . ILE A 1 341 ? -9.943 -7.673 -0.750 1.00 98.81 341 ILE A C 1
ATOM 2616 O O . ILE A 1 341 ? -10.922 -7.943 -1.437 1.00 98.81 341 ILE A O 1
ATOM 2620 N N . HIS A 1 342 ? -9.387 -8.552 0.085 1.00 98.69 342 HIS A N 1
ATOM 2621 C CA . HIS A 1 342 ? -9.906 -9.900 0.302 1.00 98.69 342 HIS A CA 1
ATOM 2622 C C . HIS A 1 342 ? -11.374 -9.849 0.732 1.00 98.69 342 HIS A C 1
ATOM 2624 O O . HIS A 1 342 ? -12.232 -10.437 0.078 1.00 98.69 342 HIS A O 1
ATOM 2630 N N . ASP A 1 343 ? -11.690 -9.080 1.778 1.00 98.62 343 ASP A N 1
ATOM 2631 C CA . ASP A 1 343 ? -13.069 -8.967 2.257 1.00 98.62 343 ASP A CA 1
ATOM 2632 C C . ASP A 1 343 ? -13.953 -8.214 1.257 1.00 98.62 343 ASP A C 1
ATOM 2634 O O . ASP A 1 343 ? -15.144 -8.499 1.149 1.00 98.62 343 ASP A O 1
ATOM 2638 N N . TRP A 1 344 ? -13.388 -7.303 0.456 1.00 98.56 344 TRP A N 1
ATOM 2639 C CA . TRP A 1 344 ? -14.131 -6.700 -0.652 1.00 98.56 344 TRP A CA 1
ATOM 2640 C C . TRP A 1 344 ? -14.449 -7.712 -1.763 1.00 98.56 344 TRP A C 1
ATOM 2642 O O . TRP A 1 344 ? -15.532 -7.692 -2.349 1.00 98.56 344 TRP A O 1
ATOM 2652 N N . HIS A 1 345 ? -13.531 -8.629 -2.053 1.00 97.94 345 HIS A N 1
ATOM 2653 C CA . HIS A 1 345 ? -13.700 -9.634 -3.093 1.00 97.94 345 HIS A CA 1
ATOM 2654 C C . HIS A 1 345 ? -14.638 -10.771 -2.668 1.00 97.94 345 HIS A C 1
ATOM 2656 O O . HIS A 1 345 ? -15.506 -11.161 -3.451 1.00 97.94 345 HIS A O 1
ATOM 2662 N N . PHE A 1 346 ? -14.471 -11.288 -1.448 1.00 97.88 346 PHE A N 1
ATOM 2663 C CA . PHE A 1 346 ? -15.190 -12.456 -0.930 1.00 97.88 346 PHE A CA 1
ATOM 2664 C C . PHE A 1 346 ? -16.381 -12.119 -0.031 1.00 97.88 346 PHE A C 1
ATOM 2666 O O . PHE A 1 346 ? -17.171 -13.005 0.288 1.00 97.88 346 PHE A O 1
ATOM 2673 N N . GLY A 1 347 ? -16.545 -10.854 0.348 1.00 98.12 347 GLY A N 1
ATOM 2674 C CA . GLY A 1 347 ? -17.561 -10.419 1.296 1.00 98.12 347 GLY A CA 1
ATOM 2675 C C . GLY A 1 347 ? -17.098 -10.506 2.751 1.00 98.12 347 GLY A C 1
ATOM 2676 O O . GLY A 1 347 ? -16.158 -11.216 3.106 1.00 98.12 347 GLY A O 1
ATOM 2677 N N . THR A 1 348 ? -17.794 -9.780 3.623 1.00 97.88 348 THR A N 1
ATOM 2678 C CA . THR A 1 348 ? -17.573 -9.849 5.073 1.00 97.88 348 THR A CA 1
ATOM 2679 C C . THR A 1 348 ? -18.239 -11.086 5.664 1.00 97.88 348 THR A C 1
ATOM 2681 O O . THR A 1 348 ? -19.288 -11.528 5.189 1.00 97.88 348 THR A O 1
ATOM 2684 N N . LYS A 1 349 ? -17.678 -11.617 6.755 1.00 95.12 349 LYS A N 1
ATOM 2685 C CA . LYS A 1 349 ? -18.280 -12.744 7.482 1.00 95.12 349 LYS A CA 1
ATOM 2686 C C . LYS A 1 349 ? -19.700 -12.394 7.966 1.00 95.12 349 LYS A C 1
ATOM 2688 O O . LYS A 1 349 ? -19.921 -11.264 8.407 1.00 95.12 349 LYS A O 1
ATOM 2693 N N . PRO A 1 350 ? -20.656 -13.344 7.938 1.00 92.75 350 PRO A N 1
ATOM 2694 C CA . PRO A 1 350 ? -22.005 -13.106 8.438 1.00 92.75 350 PRO A CA 1
ATOM 2695 C C . PRO A 1 350 ? -22.002 -12.595 9.882 1.00 92.75 350 PRO A C 1
ATOM 2697 O O . PRO A 1 350 ? -21.362 -13.178 10.756 1.00 92.75 350 PRO A O 1
ATOM 2700 N N . GLY A 1 351 ? -22.734 -11.508 10.124 1.00 91.44 351 GLY A N 1
ATOM 2701 C CA . GLY A 1 351 ? -22.857 -10.908 11.453 1.00 91.44 351 GLY A CA 1
ATOM 2702 C C . GLY A 1 351 ? -21.629 -10.132 11.936 1.00 91.44 351 GLY A C 1
ATOM 2703 O O . GLY A 1 351 ? -21.621 -9.730 13.096 1.00 91.44 351 GLY A O 1
ATOM 2704 N N . ASP A 1 352 ? -20.628 -9.895 11.088 1.00 96.12 352 ASP A N 1
ATOM 2705 C CA . ASP A 1 352 ? -19.440 -9.094 11.399 1.00 96.12 352 ASP A CA 1
ATOM 2706 C C . ASP A 1 352 ? -19.249 -7.961 10.375 1.00 96.12 352 ASP A C 1
ATOM 2708 O O . ASP A 1 352 ? -19.914 -7.928 9.337 1.00 96.12 352 ASP A O 1
ATOM 2712 N N . TRP A 1 353 ? -18.349 -7.025 10.666 1.00 98.38 353 TRP A N 1
ATOM 2713 C CA . TRP A 1 353 ? -18.013 -5.910 9.779 1.00 98.38 353 TRP A CA 1
ATOM 2714 C C . TRP A 1 353 ? -16.532 -5.550 9.849 1.00 98.38 353 TRP A C 1
ATOM 2716 O O . TRP A 1 353 ? -15.814 -5.921 10.775 1.00 98.38 353 TRP A O 1
ATOM 2726 N N . VAL A 1 354 ? -16.083 -4.770 8.870 1.00 98.69 354 VAL A N 1
ATOM 2727 C CA . VAL A 1 354 ? -14.714 -4.249 8.794 1.00 98.69 354 VAL A CA 1
ATOM 2728 C C . VAL A 1 354 ? -14.723 -2.734 8.654 1.00 98.69 354 VAL A C 1
ATOM 2730 O O . VAL A 1 354 ? -15.724 -2.152 8.247 1.00 98.69 354 VAL A O 1
ATOM 2733 N N . SER A 1 355 ? -13.605 -2.080 8.966 1.00 98.88 355 SER A N 1
ATOM 2734 C CA . SER A 1 355 ? -13.464 -0.641 8.721 1.00 98.88 355 SER A CA 1
ATOM 2735 C C . SER A 1 355 ? -12.912 -0.371 7.323 1.00 98.88 355 SER A C 1
ATOM 2737 O O . SER A 1 355 ? -11.846 -0.883 6.965 1.00 98.88 355 SER A O 1
ATOM 2739 N N . MET A 1 356 ? -13.599 0.478 6.560 1.00 98.88 356 MET A N 1
ATOM 2740 C CA . MET A 1 356 ? -13.100 1.025 5.293 1.00 98.88 356 MET A CA 1
ATOM 2741 C C . MET A 1 356 ? -13.424 2.514 5.221 1.00 98.88 356 MET A C 1
ATOM 2743 O O . MET A 1 356 ? -14.536 2.914 5.570 1.00 98.88 356 MET A O 1
ATOM 2747 N N . ALA A 1 357 ? -12.486 3.324 4.723 1.00 98.75 357 ALA A N 1
ATOM 2748 C CA . ALA A 1 357 ? -12.786 4.701 4.359 1.00 98.75 357 ALA A CA 1
ATOM 2749 C C . ALA A 1 357 ? -13.406 4.753 2.969 1.00 98.75 357 ALA A C 1
ATOM 2751 O O . ALA A 1 357 ? -12.762 4.387 1.991 1.00 98.75 357 ALA A O 1
ATOM 2752 N N . VAL A 1 358 ? -14.656 5.196 2.889 1.00 98.56 358 VAL A N 1
ATOM 2753 C CA . VAL A 1 358 ? -15.460 5.221 1.661 1.00 98.56 358 VAL A CA 1
ATOM 2754 C C . VAL A 1 358 ? -16.149 6.580 1.512 1.00 98.56 358 VAL A C 1
ATOM 2756 O O . VAL A 1 358 ? -16.260 7.309 2.502 1.00 98.56 358 VAL A O 1
ATOM 2759 N N . PRO A 1 359 ? -16.605 6.961 0.305 1.00 97.00 359 PRO A N 1
ATOM 2760 C CA . PRO A 1 359 ? -17.408 8.166 0.135 1.00 97.00 359 PRO A CA 1
ATOM 2761 C C . PRO A 1 359 ? -18.693 8.084 0.970 1.00 97.00 359 PRO A C 1
ATOM 2763 O O . PRO A 1 359 ? -19.502 7.177 0.777 1.00 97.00 359 PRO A O 1
ATOM 2766 N N . SER A 1 360 ? -18.875 9.030 1.892 1.00 97.25 360 SER A N 1
ATOM 2767 C CA . SER A 1 360 ? -20.058 9.110 2.752 1.00 97.25 360 SER A CA 1
ATOM 2768 C C . SER A 1 360 ? -21.345 9.275 1.935 1.00 97.25 360 SER A C 1
ATOM 2770 O O . SER A 1 360 ? -21.410 10.085 1.004 1.00 97.25 360 SER A O 1
ATOM 2772 N N . ASP A 1 361 ? -22.394 8.564 2.342 1.00 96.25 361 ASP A N 1
ATOM 2773 C CA . ASP A 1 361 ? -23.769 8.714 1.853 1.00 96.25 361 ASP A CA 1
ATOM 2774 C C . ASP A 1 361 ? -24.633 9.632 2.745 1.00 96.25 361 ASP A C 1
ATOM 2776 O O . ASP A 1 361 ? -25.820 9.819 2.472 1.00 96.25 361 ASP A O 1
ATOM 2780 N N . GLY A 1 362 ? -24.046 10.258 3.772 1.00 96.38 362 GLY A N 1
ATOM 2781 C CA . GLY A 1 362 ? -24.757 11.047 4.785 1.00 96.38 362 GLY A CA 1
ATOM 2782 C C . GLY A 1 362 ? -24.963 10.315 6.113 1.00 96.38 362 GLY A C 1
ATOM 2783 O O . GLY A 1 362 ? -25.444 10.924 7.072 1.00 96.38 362 GLY A O 1
ATOM 2784 N N . SER A 1 363 ? -24.608 9.027 6.182 1.00 97.06 363 SER A N 1
ATOM 2785 C CA . SER A 1 363 ? -24.706 8.216 7.397 1.00 97.06 363 SER A CA 1
ATOM 2786 C C . SER A 1 363 ? -24.040 8.900 8.589 1.00 97.06 363 SER A C 1
ATOM 2788 O O . SER A 1 363 ? -22.956 9.474 8.475 1.00 97.06 363 SER A O 1
ATOM 2790 N N . TYR A 1 364 ? -24.701 8.823 9.746 1.00 97.31 364 TYR A N 1
ATOM 2791 C CA . TYR A 1 364 ? -24.211 9.364 11.019 1.00 97.31 364 TYR A CA 1
ATOM 2792 C C . TYR A 1 364 ? -23.898 10.872 11.003 1.00 97.31 364 TYR A C 1
ATOM 2794 O O . TYR A 1 364 ? -23.078 11.343 11.785 1.00 97.31 364 TYR A O 1
ATOM 2802 N N . GLY A 1 365 ? -24.544 11.638 10.115 1.00 95.12 365 GLY A N 1
ATOM 2803 C CA . GLY A 1 365 ? -24.340 13.086 10.001 1.00 95.12 365 GLY A CA 1
ATOM 2804 C C . GLY A 1 365 ? -23.043 13.480 9.287 1.00 95.12 365 GLY A C 1
ATOM 2805 O O . GLY A 1 365 ? -22.699 14.661 9.245 1.00 95.12 365 GLY A O 1
ATOM 2806 N N . ILE A 1 366 ? -22.324 12.519 8.702 1.00 96.56 366 ILE A N 1
ATOM 2807 C CA . ILE A 1 366 ? -21.080 12.785 7.980 1.00 96.56 366 ILE A CA 1
ATOM 2808 C C . ILE A 1 366 ? -21.396 13.383 6.602 1.00 96.56 366 ILE A C 1
ATOM 2810 O O . ILE A 1 366 ? -22.167 12.780 5.852 1.00 96.56 366 ILE A O 1
ATOM 2814 N N . PRO A 1 367 ? -20.786 14.516 6.200 1.00 94.12 367 PRO A N 1
ATOM 2815 C CA . PRO A 1 367 ? -21.081 15.163 4.922 1.00 94.12 367 PRO A CA 1
ATOM 2816 C C . PRO A 1 367 ? -20.978 14.212 3.723 1.00 94.12 367 PRO A C 1
ATOM 2818 O O . PRO A 1 367 ? -19.986 13.496 3.580 1.00 94.12 367 PRO A O 1
ATOM 2821 N N . LYS A 1 368 ? -21.990 14.221 2.846 1.00 93.69 368 LYS A N 1
ATOM 2822 C CA . LYS A 1 368 ? -22.019 13.389 1.632 1.00 93.69 368 LYS A CA 1
ATOM 2823 C C . LYS A 1 368 ? -20.783 13.636 0.764 1.00 93.69 368 LYS A C 1
ATOM 2825 O O . LYS A 1 368 ? -20.382 14.779 0.561 1.00 93.69 368 LYS A O 1
ATOM 2830 N N . GLY A 1 369 ? -20.200 12.562 0.238 1.00 90.19 369 GLY A N 1
ATOM 2831 C CA . GLY A 1 369 ? -19.011 12.599 -0.616 1.00 90.19 369 GLY A CA 1
ATOM 2832 C C . GLY A 1 369 ? -17.676 12.684 0.131 1.00 90.19 369 GLY A C 1
ATOM 2833 O O . GLY A 1 369 ? -16.642 12.408 -0.476 1.00 90.19 369 GLY A O 1
ATOM 2834 N N . LEU A 1 370 ? -17.672 12.993 1.434 1.00 92.19 370 LEU A N 1
ATOM 2835 C CA . LEU A 1 370 ? -16.456 12.960 2.245 1.00 92.19 370 LEU A CA 1
ATOM 2836 C C . LEU A 1 370 ? -15.941 11.521 2.354 1.00 92.19 370 LEU A C 1
ATOM 2838 O O . LEU A 1 370 ? -16.688 10.640 2.779 1.00 92.19 370 LEU A O 1
ATOM 2842 N N . VAL A 1 371 ? -14.672 11.273 2.015 1.00 97.12 371 VAL A N 1
ATOM 2843 C CA . VAL A 1 371 ? -14.065 9.951 2.227 1.00 97.12 371 VAL A CA 1
ATOM 2844 C C . VAL A 1 371 ? -13.760 9.775 3.712 1.00 97.12 371 VAL A C 1
ATOM 2846 O O . VAL A 1 371 ? -12.872 10.424 4.275 1.00 97.12 371 VAL A O 1
ATOM 2849 N N . PHE A 1 372 ? -14.512 8.892 4.358 1.00 98.38 372 PHE A N 1
ATOM 2850 C CA . PHE A 1 372 ? -14.545 8.747 5.810 1.00 98.38 372 PHE A CA 1
ATOM 2851 C C . PHE A 1 372 ? -14.658 7.269 6.186 1.00 98.38 372 PHE A C 1
ATOM 2853 O O . PHE A 1 372 ? -15.319 6.503 5.489 1.00 98.38 372 PHE A O 1
ATOM 2860 N N . SER A 1 373 ? -13.973 6.848 7.252 1.00 98.81 373 SER A N 1
ATOM 2861 C CA . SER A 1 373 ? -14.002 5.460 7.718 1.00 98.81 373 SER A CA 1
ATOM 2862 C C . SER A 1 373 ? -15.285 5.133 8.463 1.00 98.81 373 SER A C 1
ATOM 2864 O O . SER A 1 373 ? -15.656 5.841 9.396 1.00 98.81 373 SER A O 1
ATOM 2866 N N . PHE A 1 374 ? -15.927 4.044 8.047 1.00 98.88 374 PHE A N 1
ATOM 2867 C CA . PHE A 1 374 ? -17.181 3.536 8.593 1.00 98.88 374 PHE A CA 1
ATOM 2868 C C . PHE A 1 374 ? -17.074 2.035 8.897 1.00 98.88 374 PHE A C 1
ATOM 2870 O O . PHE A 1 374 ? -16.210 1.357 8.331 1.00 98.88 374 PHE A O 1
ATOM 2877 N N . PRO A 1 375 ? -17.970 1.490 9.737 1.00 98.75 375 PRO A N 1
ATOM 2878 C CA . PRO A 1 375 ? -18.233 0.056 9.768 1.00 98.75 375 PRO A CA 1
ATOM 2879 C C . PRO A 1 375 ? -18.933 -0.367 8.472 1.00 98.75 375 PRO A C 1
ATOM 2881 O O . PRO A 1 375 ? -19.999 0.149 8.129 1.00 98.75 375 PRO A O 1
ATOM 2884 N N . ILE A 1 376 ? -18.336 -1.312 7.752 1.00 98.75 376 ILE A N 1
ATOM 2885 C CA . ILE A 1 376 ? -18.777 -1.769 6.438 1.00 98.75 376 ILE A CA 1
ATOM 2886 C C . ILE A 1 376 ? -19.088 -3.266 6.451 1.00 98.75 376 ILE A C 1
ATOM 2888 O O . ILE A 1 376 ? -18.307 -4.078 6.949 1.00 98.75 376 ILE A O 1
ATOM 2892 N N . THR A 1 377 ? -20.205 -3.627 5.820 1.00 98.62 377 THR A N 1
ATOM 2893 C CA . THR A 1 377 ? -20.499 -5.005 5.393 1.00 98.62 377 THR A CA 1
ATOM 2894 C C . THR A 1 377 ? -20.393 -5.107 3.881 1.00 98.62 377 THR A C 1
ATOM 2896 O O . THR A 1 377 ? -20.686 -4.146 3.169 1.00 98.62 377 THR A O 1
ATOM 2899 N N . ILE A 1 378 ? -19.963 -6.261 3.379 1.00 98.56 378 ILE A N 1
ATOM 2900 C CA . ILE A 1 378 ? -19.742 -6.494 1.952 1.00 98.56 378 ILE A CA 1
ATOM 2901 C C . ILE A 1 378 ? -20.449 -7.777 1.553 1.00 98.56 378 ILE A C 1
ATOM 2903 O O . ILE A 1 378 ? -20.224 -8.835 2.140 1.00 98.56 378 ILE A O 1
ATOM 2907 N N . ASP A 1 379 ? -21.306 -7.674 0.545 1.00 97.62 379 ASP A N 1
ATOM 2908 C CA . ASP A 1 379 ? -22.029 -8.816 0.007 1.00 97.62 379 ASP A CA 1
ATOM 2909 C C . ASP A 1 379 ? -21.106 -9.682 -0.864 1.00 97.62 379 ASP A C 1
ATOM 2911 O O . ASP A 1 379 ? -20.555 -9.213 -1.860 1.00 97.62 379 ASP A O 1
ATOM 2915 N N . ALA A 1 380 ? -20.965 -10.958 -0.503 1.00 93.69 380 ALA A N 1
ATOM 2916 C CA . ALA A 1 380 ? -20.056 -11.900 -1.159 1.00 93.69 380 ALA A CA 1
ATOM 2917 C C . ALA A 1 380 ? -20.368 -12.140 -2.647 1.00 93.69 380 ALA A C 1
ATOM 2919 O O . ALA A 1 380 ? -19.475 -12.451 -3.431 1.00 93.69 380 ALA A O 1
ATOM 2920 N N . LYS A 1 381 ? -21.638 -12.007 -3.055 1.00 93.75 381 LYS A N 1
ATOM 2921 C CA . LYS A 1 381 ? -22.076 -12.301 -4.427 1.00 93.75 381 LYS A CA 1
ATOM 2922 C C . LYS A 1 381 ? -21.866 -11.113 -5.357 1.00 93.75 381 LYS A C 1
ATOM 2924 O O . LYS A 1 381 ? -21.437 -11.272 -6.494 1.00 93.75 381 LYS A O 1
ATOM 2929 N N . THR A 1 382 ? -22.195 -9.920 -4.879 1.00 95.31 382 THR A N 1
ATOM 2930 C CA . THR A 1 382 ? -22.202 -8.689 -5.675 1.00 95.31 382 THR A CA 1
ATOM 2931 C C . THR A 1 382 ? -20.963 -7.830 -5.461 1.00 95.31 382 THR A C 1
ATOM 2933 O O . THR A 1 382 ? -20.727 -6.907 -6.242 1.00 95.31 382 THR A O 1
ATOM 2936 N N . ARG A 1 383 ? -20.181 -8.100 -4.406 1.00 95.94 383 ARG A N 1
ATOM 2937 C CA . ARG A 1 383 ? -19.010 -7.309 -3.982 1.00 95.94 383 ARG A CA 1
ATOM 2938 C C . ARG A 1 383 ? -19.352 -5.837 -3.725 1.00 95.94 383 ARG A C 1
ATOM 2940 O O . ARG A 1 383 ? -18.500 -4.946 -3.809 1.00 95.94 383 ARG A O 1
ATOM 2947 N N . ASN A 1 384 ? -20.629 -5.559 -3.461 1.00 96.69 384 ASN A N 1
ATOM 2948 C CA . ASN A 1 384 ? -21.099 -4.247 -3.057 1.00 96.69 384 ASN A CA 1
ATOM 2949 C C . ASN A 1 384 ? -20.973 -4.138 -1.543 1.00 96.69 384 ASN A C 1
ATOM 2951 O O . ASN A 1 384 ? -21.441 -5.005 -0.803 1.00 96.69 384 ASN A O 1
ATOM 2955 N N . TRP A 1 385 ? -20.365 -3.048 -1.101 1.00 98.19 385 TRP A N 1
ATOM 2956 C CA . TRP A 1 385 ? -20.298 -2.704 0.304 1.00 98.19 385 TRP A CA 1
ATOM 2957 C C . TRP A 1 385 ? -21.480 -1.822 0.715 1.00 98.19 385 TRP A C 1
ATOM 2959 O O . TRP A 1 385 ? -22.088 -1.146 -0.120 1.00 98.19 385 TRP A O 1
ATOM 2969 N N . LYS A 1 386 ? -21.803 -1.831 2.009 1.00 98.25 386 LYS A N 1
ATOM 2970 C CA . LYS A 1 386 ? -22.789 -0.955 2.649 1.00 98.25 386 LYS A CA 1
ATOM 2971 C C . LYS A 1 386 ? -22.265 -0.484 4.000 1.00 98.25 386 LYS A C 1
ATOM 2973 O O . LYS A 1 386 ? -21.703 -1.284 4.752 1.00 98.25 386 LYS A O 1
ATOM 2978 N N . ILE A 1 387 ? -22.503 0.788 4.315 1.00 98.75 387 ILE A N 1
ATOM 2979 C CA . ILE A 1 387 ? -22.311 1.318 5.668 1.00 98.75 387 ILE A CA 1
ATOM 2980 C C . ILE A 1 387 ? -23.338 0.650 6.583 1.00 98.75 387 ILE A C 1
ATOM 2982 O O . ILE A 1 387 ? -24.530 0.633 6.267 1.00 98.75 387 ILE A O 1
ATOM 2986 N N . VAL A 1 388 ? -22.870 0.066 7.689 1.00 98.62 388 VAL A N 1
ATOM 2987 C CA . VAL A 1 388 ? -23.744 -0.500 8.725 1.00 98.62 388 VAL A CA 1
ATOM 2988 C C . VAL A 1 388 ? -24.625 0.622 9.266 1.00 98.62 388 VAL A C 1
ATOM 2990 O O . VAL A 1 388 ? -24.120 1.693 9.569 1.00 98.62 388 VAL A O 1
ATOM 2993 N N . GLN A 1 389 ? -25.932 0.381 9.349 1.00 98.00 389 GLN A N 1
ATOM 2994 C CA . GLN A 1 389 ? -26.929 1.357 9.795 1.00 98.00 389 GLN A CA 1
ATOM 2995 C C . GLN A 1 389 ? -27.433 1.022 11.202 1.00 98.00 389 GLN A C 1
ATOM 2997 O O . GLN A 1 389 ? -27.313 -0.114 11.656 1.00 98.00 389 GLN A O 1
ATOM 3002 N N . GLY A 1 390 ? -28.047 2.001 11.873 1.00 96.50 390 GLY A N 1
ATOM 3003 C CA . GLY A 1 390 ? -28.772 1.776 13.131 1.00 96.50 390 GLY A CA 1
ATOM 3004 C C . GLY A 1 390 ? -27.892 1.549 14.366 1.00 96.50 390 GLY A C 1
ATOM 3005 O O . GLY A 1 390 ? -28.385 1.058 15.375 1.00 96.50 390 GLY A O 1
ATOM 3006 N N . LEU A 1 391 ? -26.602 1.892 14.303 1.00 97.56 391 LEU A N 1
ATOM 3007 C CA . LEU A 1 391 ? -25.729 1.871 15.483 1.00 97.56 391 LEU A CA 1
ATOM 3008 C C . LEU A 1 391 ? -26.082 3.015 16.438 1.00 97.56 391 LEU A C 1
ATOM 3010 O O . LEU A 1 391 ? -26.099 4.179 16.035 1.00 97.56 391 LEU A O 1
ATOM 3014 N N . GLU A 1 392 ? -26.307 2.687 17.707 1.00 96.00 392 GLU A N 1
ATOM 3015 C CA . GLU A 1 392 ? -26.492 3.677 18.767 1.00 96.00 392 GLU A CA 1
ATOM 3016 C C . GLU A 1 392 ? -25.164 4.378 19.080 1.00 96.00 392 GLU A C 1
ATOM 3018 O O . GLU A 1 392 ? -24.155 3.725 19.357 1.00 96.00 392 GLU A O 1
ATOM 3023 N N . LEU A 1 393 ? -25.160 5.713 19.035 1.00 96.56 393 LEU A N 1
ATOM 3024 C CA . LEU A 1 393 ? -23.988 6.531 19.346 1.00 96.56 393 LEU A CA 1
ATOM 3025 C C . LEU A 1 393 ? -24.237 7.304 20.644 1.00 96.56 393 LEU A C 1
ATOM 3027 O O . LEU A 1 393 ? -25.159 8.121 20.711 1.00 96.56 393 LEU A O 1
ATOM 3031 N N . ASP A 1 394 ? -23.405 7.066 21.657 1.00 94.75 394 ASP A N 1
ATOM 3032 C CA . ASP A 1 394 ? -23.385 7.885 22.871 1.00 94.75 394 ASP A CA 1
ATOM 3033 C C . ASP A 1 394 ? -22.656 9.220 22.637 1.00 94.75 394 ASP A C 1
ATOM 3035 O O . ASP A 1 394 ? -22.036 9.444 21.593 1.00 94.75 394 ASP A O 1
ATOM 3039 N N . ASP A 1 395 ? -22.753 10.140 23.595 1.00 96.69 395 ASP A N 1
ATOM 3040 C CA . ASP A 1 395 ? -22.211 11.495 23.436 1.00 96.69 395 ASP A CA 1
ATOM 3041 C C . ASP A 1 395 ? -20.685 11.504 23.298 1.00 96.69 395 ASP A C 1
ATOM 3043 O O . ASP A 1 395 ? -20.139 12.291 22.526 1.00 96.69 395 ASP A O 1
ATOM 3047 N N . PHE A 1 396 ? -19.995 10.566 23.957 1.00 95.75 396 PHE A N 1
ATOM 3048 C CA . PHE A 1 396 ? -18.556 10.367 23.779 1.00 95.75 396 PHE A CA 1
ATOM 3049 C C . PHE A 1 396 ? -18.226 9.983 22.332 1.00 95.75 396 PHE A C 1
ATOM 3051 O O . PHE A 1 396 ? -17.342 10.573 21.710 1.00 95.75 396 PHE A O 1
ATOM 3058 N N . THR A 1 397 ? -18.965 9.025 21.771 1.00 96.44 397 THR A N 1
ATOM 3059 C CA . THR A 1 397 ? -18.792 8.571 20.388 1.00 96.44 397 THR A CA 1
ATOM 3060 C C . THR A 1 397 ? -19.062 9.697 19.395 1.00 96.44 397 THR A C 1
ATOM 3062 O O . THR A 1 397 ? -18.237 9.945 18.513 1.00 96.44 397 THR A O 1
ATOM 3065 N N . LYS A 1 398 ? -20.172 10.428 19.565 1.00 97.00 398 LYS A N 1
ATOM 3066 C CA . LYS A 1 398 ? -20.516 11.583 18.720 1.00 97.00 398 LYS A CA 1
ATOM 3067 C C . LYS A 1 398 ? -19.416 12.639 18.748 1.00 97.00 398 LYS A C 1
ATOM 3069 O O . LYS A 1 398 ? -18.968 13.060 17.687 1.00 97.00 398 LYS A O 1
ATOM 3074 N N . GLN A 1 399 ? -18.918 12.988 19.935 1.00 96.69 399 GLN A N 1
ATOM 3075 C CA . GLN A 1 399 ? -17.842 13.964 20.090 1.00 96.69 399 GLN A CA 1
ATOM 3076 C C . GLN A 1 399 ? -16.560 13.523 19.363 1.00 96.69 399 GLN A C 1
ATOM 3078 O O . GLN A 1 399 ? -15.931 14.314 18.665 1.00 96.69 399 GLN A O 1
ATOM 3083 N N . LYS A 1 400 ? -16.150 12.253 19.485 1.00 96.88 400 LYS A N 1
ATOM 3084 C CA . LYS A 1 400 ? -14.949 11.749 18.792 1.00 96.88 400 LYS A CA 1
ATOM 3085 C C . LYS A 1 400 ? -15.121 11.719 17.271 1.00 96.88 400 LYS A C 1
ATOM 3087 O O . LYS A 1 400 ? -14.179 12.052 16.546 1.00 96.88 400 LYS A O 1
ATOM 3092 N N . ILE A 1 401 ? -16.312 11.357 16.791 1.00 96.94 401 ILE A N 1
ATOM 3093 C CA . ILE A 1 401 ? -16.670 11.400 15.368 1.00 96.94 401 ILE A CA 1
ATOM 3094 C C . ILE A 1 401 ? -16.650 12.844 14.845 1.00 96.94 401 ILE A C 1
ATOM 3096 O O . ILE A 1 401 ? -16.126 13.099 13.760 1.00 96.94 401 ILE A O 1
ATOM 3100 N N . GLU A 1 402 ? -17.156 13.804 15.612 1.00 95.12 402 GLU A N 1
ATOM 3101 C CA . GLU A 1 402 ? -17.133 15.221 15.252 1.00 95.12 402 GLU A CA 1
ATOM 3102 C C . GLU A 1 402 ? -15.697 15.735 15.100 1.00 95.12 402 GLU A C 1
ATOM 3104 O O . GLU A 1 402 ? -15.346 16.234 14.030 1.00 95.12 402 GLU A O 1
ATOM 3109 N N . ILE A 1 403 ? -14.823 15.480 16.083 1.00 93.31 403 ILE A N 1
ATOM 3110 C CA . ILE A 1 403 ? -13.403 15.873 16.030 1.00 93.31 403 ILE A CA 1
ATOM 3111 C C . ILE A 1 403 ? -12.745 15.382 14.737 1.00 93.31 403 ILE A C 1
ATOM 3113 O O . ILE A 1 403 ? -12.098 16.154 14.025 1.00 93.31 403 ILE A O 1
ATOM 3117 N N . THR A 1 404 ? -12.901 14.100 14.403 1.00 92.62 404 THR A N 1
ATOM 3118 C CA . THR A 1 404 ? -12.264 13.541 13.203 1.00 92.62 404 THR A CA 1
ATOM 3119 C C . THR A 1 404 ? -12.894 14.043 11.904 1.00 92.62 404 THR A C 1
ATOM 3121 O O . THR A 1 404 ? -12.199 14.166 10.894 1.00 92.62 404 THR A O 1
ATOM 3124 N N . THR A 1 405 ? -14.181 14.396 11.931 1.00 91.62 405 THR A N 1
ATOM 3125 C CA . THR A 1 405 ? -14.888 15.015 10.802 1.00 91.62 405 THR A CA 1
ATOM 3126 C C . THR A 1 405 ? -14.393 16.435 10.548 1.00 91.62 405 THR A C 1
ATOM 3128 O O . THR A 1 405 ? -14.118 16.789 9.405 1.00 91.62 405 THR A O 1
ATOM 3131 N N . GLU A 1 406 ? -14.243 17.250 11.593 1.00 86.00 406 GLU A N 1
ATOM 3132 C CA . GLU A 1 406 ? -13.773 18.637 11.492 1.00 86.00 406 GLU A CA 1
ATOM 3133 C C . GLU A 1 406 ? -12.330 18.744 11.006 1.00 86.00 406 GLU A C 1
ATOM 3135 O O . GLU A 1 406 ? -12.018 19.569 10.148 1.00 86.00 406 GLU A O 1
ATOM 3140 N N . HIS A 1 407 ? -11.463 17.858 11.495 1.00 79.62 407 HIS A N 1
ATOM 3141 C CA . HIS A 1 407 ? -10.050 17.828 11.122 1.00 79.62 407 HIS A CA 1
ATOM 3142 C C . HIS A 1 407 ? -9.792 17.142 9.771 1.00 79.62 407 HIS A C 1
ATOM 3144 O O . HIS A 1 407 ? -8.637 17.049 9.332 1.00 79.62 407 HIS A O 1
ATOM 3150 N N . ASN A 1 408 ? -10.840 16.648 9.103 1.00 74.25 408 ASN A N 1
ATOM 3151 C CA . ASN A 1 408 ? -10.723 16.093 7.766 1.00 74.25 408 ASN A CA 1
ATOM 3152 C C . ASN A 1 408 ? -10.522 17.238 6.750 1.00 74.25 408 ASN A C 1
ATOM 3154 O O . ASN A 1 408 ? -11.404 18.091 6.607 1.00 74.25 408 ASN A O 1
ATOM 3158 N N . PRO A 1 409 ? -9.381 17.288 6.034 1.00 67.88 409 PRO A N 1
ATOM 3159 C CA . PRO A 1 409 ? -9.090 18.377 5.099 1.00 67.88 409 PRO A CA 1
ATOM 3160 C C . PRO A 1 409 ? -10.104 18.470 3.951 1.00 67.88 409 PRO A C 1
ATOM 3162 O O . PRO A 1 409 ? -10.259 19.544 3.381 1.00 67.88 409 PRO A O 1
ATOM 3165 N N . ASP A 1 410 ? -10.826 17.388 3.656 1.00 67.31 410 ASP A N 1
ATOM 3166 C CA . ASP A 1 410 ? -11.795 17.325 2.561 1.00 67.31 410 ASP A CA 1
ATOM 3167 C C . ASP A 1 410 ? -13.212 17.753 2.978 1.00 67.31 410 ASP A C 1
ATOM 3169 O O . ASP A 1 410 ? -14.136 17.727 2.161 1.00 67.31 410 ASP A O 1
ATOM 3173 N N . LYS A 1 411 ? -13.424 18.140 4.248 1.00 69.75 411 LYS A N 1
ATOM 3174 C CA . LYS A 1 411 ? -14.726 18.631 4.722 1.00 69.75 411 LYS A CA 1
ATOM 3175 C C . LYS A 1 411 ? -15.151 19.851 3.877 1.00 69.75 411 LYS A C 1
ATOM 3177 O O . LYS A 1 411 ? -14.351 20.772 3.734 1.00 69.75 411 LYS A O 1
ATOM 3182 N N . PRO A 1 412 ? -16.409 19.930 3.390 1.00 56.69 412 PRO A N 1
ATOM 3183 C CA . PRO A 1 412 ? -16.860 20.990 2.474 1.00 56.69 412 PRO A CA 1
ATOM 3184 C C . PRO A 1 412 ? -16.685 22.439 2.966 1.00 56.69 412 PRO A C 1
ATOM 3186 O O . PRO A 1 412 ? -16.697 23.356 2.151 1.00 56.69 412 PRO A O 1
ATOM 3189 N N . CYS A 1 413 ? -16.552 22.652 4.280 1.00 46.06 413 CYS A N 1
ATOM 3190 C CA . CYS A 1 413 ? -16.345 23.968 4.897 1.00 46.06 413 CYS A CA 1
ATOM 3191 C C . CYS A 1 413 ? -14.866 24.379 5.015 1.00 46.06 413 CYS A C 1
ATOM 3193 O O . CYS A 1 413 ? -14.596 25.527 5.345 1.00 46.06 413 CYS A O 1
ATOM 3195 N N . ASN A 1 414 ? -13.918 23.467 4.783 1.00 48.47 414 ASN A N 1
ATOM 3196 C CA . ASN A 1 414 ? -12.495 23.795 4.750 1.00 48.47 414 ASN A CA 1
ATOM 3197 C C . ASN A 1 414 ? -12.174 24.320 3.341 1.00 48.47 414 ASN A C 1
ATOM 3199 O O . ASN A 1 414 ? -12.527 23.671 2.367 1.00 48.47 414 ASN A O 1
ATOM 3203 N N . ASP A 1 415 ? -11.491 25.459 3.189 1.00 39.03 415 ASP A N 1
ATOM 3204 C CA . ASP A 1 415 ? -11.151 26.055 1.873 1.00 39.03 415 ASP A CA 1
ATOM 3205 C C . ASP A 1 415 ? -10.170 25.211 1.021 1.00 39.03 415 ASP A C 1
ATOM 3207 O O . ASP A 1 415 ? -9.843 25.540 -0.123 1.00 39.03 415 ASP A O 1
ATOM 3211 N N . VAL A 1 416 ? -9.712 24.081 1.560 1.00 41.78 416 VAL A N 1
ATOM 3212 C CA . VAL A 1 416 ? -8.687 23.201 0.989 1.00 41.78 416 VAL A CA 1
ATOM 3213 C C . VAL A 1 416 ? -9.112 22.549 -0.342 1.00 41.78 416 VAL A C 1
ATOM 3215 O O . VAL A 1 416 ? -8.302 22.578 -1.273 1.00 41.78 416 VAL A O 1
ATOM 3218 N N . PRO A 1 417 ? -10.351 22.038 -0.534 1.00 47.50 417 PRO A N 1
ATOM 3219 C CA . PRO A 1 417 ? -10.775 21.481 -1.815 1.00 47.50 417 PRO A CA 1
ATOM 3220 C C . PRO A 1 417 ? -10.871 22.550 -2.904 1.00 47.50 417 PRO A C 1
ATOM 3222 O O . PRO A 1 417 ? -10.558 22.258 -4.051 1.00 47.50 417 PRO A O 1
ATOM 3225 N N . LYS A 1 418 ? -11.258 23.795 -2.584 1.00 45.25 418 LYS A N 1
ATOM 3226 C CA . LYS A 1 418 ? -11.325 24.864 -3.592 1.00 45.25 418 LYS A CA 1
ATOM 3227 C C . LYS A 1 418 ? -9.929 25.280 -4.047 1.00 45.25 418 LYS A C 1
ATOM 3229 O O . LYS A 1 418 ? -9.702 25.285 -5.245 1.00 45.25 418 LYS A O 1
ATOM 3234 N N . VAL A 1 419 ? -8.989 25.525 -3.130 1.00 47.34 419 VAL A N 1
ATOM 3235 C CA . VAL A 1 419 ? -7.621 25.973 -3.471 1.00 47.34 419 VAL A CA 1
ATOM 3236 C C . VAL A 1 419 ? -6.800 24.892 -4.193 1.00 47.34 419 VAL A C 1
ATOM 3238 O O . VAL A 1 419 ? -6.028 25.208 -5.095 1.00 47.34 419 VAL A O 1
ATOM 3241 N N . LEU A 1 420 ? -6.968 23.610 -3.838 1.00 48.94 420 LEU A N 1
ATOM 3242 C CA . LEU A 1 420 ? -6.264 22.499 -4.499 1.00 48.94 420 LEU A CA 1
ATOM 3243 C C . LEU A 1 420 ? -6.850 22.135 -5.872 1.00 48.94 420 LEU A C 1
ATOM 3245 O O . LEU A 1 420 ? -6.137 21.578 -6.705 1.00 48.94 420 LEU A O 1
ATOM 3249 N N . LEU A 1 421 ? -8.137 22.416 -6.109 1.00 51.62 421 LEU A N 1
ATOM 3250 C CA . LEU A 1 421 ? -8.845 22.050 -7.342 1.00 51.62 421 LEU A CA 1
ATOM 3251 C C . LEU A 1 421 ? -9.029 23.226 -8.316 1.00 51.62 421 LEU A C 1
ATOM 3253 O O . LEU A 1 421 ? -9.445 22.984 -9.444 1.00 51.62 421 LEU A O 1
ATOM 3257 N N . SER A 1 422 ? -8.744 24.468 -7.905 1.00 45.44 422 SER A N 1
ATOM 3258 C CA . SER A 1 422 ? -8.897 25.678 -8.728 1.00 45.44 422 SER A CA 1
ATOM 3259 C C . SER A 1 422 ? -7.615 26.154 -9.414 1.00 45.44 422 SER A C 1
ATOM 3261 O O . SER A 1 422 ? -7.632 27.217 -10.034 1.00 45.44 422 SER A O 1
ATOM 3263 N N . GLN A 1 423 ? -6.502 25.415 -9.323 1.00 40.84 423 GLN A N 1
ATOM 3264 C CA . GLN A 1 423 ? -5.306 25.787 -10.080 1.00 40.84 423 GLN A CA 1
ATOM 3265 C C . GLN A 1 423 ? -5.580 25.592 -11.582 1.00 40.84 423 GLN A C 1
ATOM 3267 O O . GLN A 1 423 ? -5.892 24.464 -11.978 1.00 40.84 423 GLN A O 1
ATOM 3272 N N . PRO A 1 424 ? -5.509 26.654 -12.409 1.00 32.47 424 PRO A N 1
ATOM 3273 C CA . PRO A 1 424 ? -5.719 26.533 -13.846 1.00 32.47 424 PRO A CA 1
ATOM 3274 C C . PRO A 1 424 ? -4.677 25.588 -14.453 1.00 32.47 424 PRO A C 1
ATOM 3276 O O . PRO A 1 424 ? -3.556 25.484 -13.950 1.00 32.47 424 PRO A O 1
ATOM 3279 N N . GLU A 1 425 ? -5.056 24.887 -15.523 1.00 38.34 425 GLU A N 1
ATOM 3280 C CA . GLU A 1 425 ? -4.117 24.135 -16.357 1.00 38.34 425 GLU A CA 1
ATOM 3281 C C . GLU A 1 425 ? -3.083 25.115 -16.911 1.00 38.34 425 GLU A C 1
ATOM 3283 O O . GLU A 1 425 ? -3.368 25.925 -17.789 1.00 38.34 425 GLU A O 1
ATOM 3288 N N . VAL A 1 426 ? -1.893 25.107 -16.316 1.00 30.92 426 VAL A N 1
ATOM 3289 C CA . VAL A 1 426 ? -0.749 25.829 -16.855 1.00 30.92 426 VAL A CA 1
ATOM 3290 C C . VAL A 1 426 ? -0.142 24.925 -17.917 1.00 30.92 426 VAL A C 1
ATOM 3292 O O . VAL A 1 426 ? 0.262 23.806 -17.595 1.00 30.92 426 VAL A O 1
ATOM 3295 N N . ASP A 1 427 ? -0.116 25.424 -19.154 1.00 29.47 427 ASP A N 1
ATOM 3296 C CA . ASP A 1 427 ? 0.564 24.828 -20.306 1.00 29.47 427 ASP A CA 1
ATOM 3297 C C . ASP A 1 427 ? 1.903 24.197 -19.913 1.00 29.47 427 ASP A C 1
ATOM 3299 O O . ASP A 1 427 ? 2.659 24.768 -19.117 1.00 29.47 427 ASP A O 1
ATOM 3303 N N . GLU A 1 428 ? 2.207 23.047 -20.523 1.00 33.84 428 GLU A N 1
ATOM 3304 C CA . GLU A 1 428 ? 3.476 22.321 -20.430 1.00 33.84 428 GLU A CA 1
ATOM 3305 C C . GLU A 1 428 ? 4.658 23.180 -20.914 1.00 33.84 428 GLU A C 1
ATOM 3307 O O . GLU A 1 428 ? 5.254 22.975 -21.968 1.00 33.84 428 GLU A O 1
ATOM 3312 N N . LYS A 1 429 ? 5.061 24.151 -20.102 1.00 28.84 429 LYS A N 1
ATOM 3313 C CA . LYS A 1 429 ? 6.426 24.647 -20.075 1.00 28.84 429 LYS A CA 1
ATOM 3314 C C . LYS A 1 429 ? 7.089 23.999 -18.883 1.00 28.84 429 LYS A C 1
ATOM 3316 O O . LYS A 1 429 ? 6.708 24.248 -17.743 1.00 28.84 429 LYS A O 1
ATOM 3321 N N . MET A 1 430 ? 8.064 23.144 -19.193 1.00 29.56 430 MET A N 1
ATOM 3322 C CA . MET A 1 430 ? 9.127 22.665 -18.312 1.00 29.56 430 MET A CA 1
ATOM 3323 C C . MET A 1 430 ? 9.250 23.561 -17.071 1.00 29.56 430 MET A C 1
ATOM 3325 O O . MET A 1 430 ? 9.765 24.679 -17.146 1.00 29.56 430 MET A O 1
ATOM 3329 N N . ILE A 1 431 ? 8.727 23.099 -15.934 1.00 31.61 431 ILE A N 1
ATOM 3330 C CA . ILE A 1 431 ? 8.920 23.785 -14.659 1.00 31.61 431 ILE A CA 1
ATOM 3331 C C . ILE A 1 431 ? 10.388 23.584 -14.300 1.00 31.61 431 ILE A C 1
ATOM 3333 O O . ILE A 1 431 ? 10.772 22.600 -13.669 1.00 31.61 431 ILE A O 1
ATOM 3337 N N . VAL A 1 432 ? 11.223 24.522 -14.734 1.00 31.00 432 VAL A N 1
ATOM 3338 C CA . VAL A 1 432 ? 12.538 24.738 -14.147 1.00 31.00 432 VAL A CA 1
ATOM 3339 C C . VAL A 1 432 ? 12.281 25.240 -12.724 1.00 31.00 432 VAL A C 1
ATOM 3341 O O . VAL A 1 432 ? 11.771 26.340 -12.507 1.00 31.00 432 VAL A O 1
ATOM 3344 N N . TRP A 1 433 ? 12.551 24.378 -11.743 1.00 34.69 433 TRP A N 1
ATOM 3345 C CA . TRP A 1 433 ? 12.359 24.621 -10.313 1.00 34.69 433 TRP A CA 1
ATOM 3346 C C . TRP A 1 433 ? 13.326 25.702 -9.789 1.00 34.69 433 TRP A C 1
ATOM 3348 O O . TRP A 1 433 ? 14.356 25.398 -9.197 1.00 34.69 433 TRP A O 1
ATOM 3358 N N . ASN A 1 434 ? 12.982 26.981 -9.960 1.00 32.19 434 ASN A N 1
ATOM 3359 C CA . ASN A 1 434 ? 13.813 28.113 -9.512 1.00 32.19 434 ASN A CA 1
ATOM 3360 C C . ASN A 1 434 ? 13.529 28.598 -8.070 1.00 32.19 434 ASN A C 1
ATOM 3362 O O . ASN A 1 434 ? 14.096 29.598 -7.637 1.00 32.19 434 ASN A O 1
ATOM 3366 N N . GLY A 1 435 ? 12.673 27.911 -7.302 1.00 34.91 435 GLY A N 1
ATOM 3367 C CA . GLY A 1 435 ? 12.254 28.355 -5.958 1.00 34.91 435 GLY A CA 1
ATOM 3368 C C . GLY A 1 435 ? 12.987 27.733 -4.759 1.00 34.91 435 GLY A C 1
ATOM 3369 O O . GLY A 1 435 ? 12.930 28.296 -3.673 1.00 34.91 435 GLY A O 1
ATOM 3370 N N . LEU A 1 436 ? 13.680 26.600 -4.936 1.00 36.38 436 LEU A N 1
ATOM 3371 C CA . LEU A 1 436 ? 14.430 25.879 -3.881 1.00 36.38 436 LEU A CA 1
ATOM 3372 C C . LEU A 1 436 ? 15.959 25.959 -4.061 1.00 36.38 436 LEU A C 1
ATOM 3374 O O . LEU A 1 436 ? 16.712 25.368 -3.296 1.00 36.38 436 LEU A O 1
ATOM 3378 N N . ASN A 1 437 ? 16.406 26.716 -5.064 1.00 40.50 437 ASN A N 1
ATOM 3379 C CA . ASN A 1 437 ? 17.806 26.914 -5.436 1.00 40.50 437 ASN A CA 1
ATOM 3380 C C . ASN A 1 437 ? 18.268 28.354 -5.181 1.00 40.50 437 ASN A C 1
ATOM 3382 O O . ASN A 1 437 ? 19.064 28.890 -5.949 1.00 40.50 437 ASN A O 1
ATOM 3386 N N . LYS A 1 438 ? 17.773 29.018 -4.129 1.00 44.78 438 LYS A N 1
ATOM 3387 C CA . LYS A 1 438 ? 18.467 30.221 -3.666 1.00 44.78 438 LYS A CA 1
ATOM 3388 C C . LYS A 1 438 ? 19.610 29.769 -2.751 1.00 44.78 438 LYS A C 1
ATOM 3390 O O . LYS A 1 438 ? 19.313 29.212 -1.695 1.00 44.78 438 LYS A O 1
ATOM 3395 N N . PRO A 1 439 ? 20.886 29.920 -3.161 1.00 49.75 439 PRO A N 1
ATOM 3396 C CA . PRO A 1 439 ? 21.998 29.725 -2.237 1.00 49.75 439 PRO A CA 1
ATOM 3397 C C . PRO A 1 439 ? 21.826 30.673 -1.043 1.00 49.75 439 PRO A C 1
ATOM 3399 O O . PRO A 1 439 ? 21.137 31.692 -1.160 1.00 49.75 439 PRO A O 1
ATOM 3402 N N . ALA A 1 440 ? 22.458 30.350 0.088 1.00 51.78 440 ALA A N 1
ATOM 3403 C CA . ALA A 1 440 ? 22.608 31.319 1.174 1.00 51.78 440 ALA A CA 1
ATOM 3404 C C . ALA A 1 440 ? 23.153 32.644 0.601 1.00 51.78 440 ALA A C 1
ATOM 3406 O O . ALA A 1 440 ? 23.926 32.608 -0.363 1.00 51.78 440 ALA A O 1
ATOM 3407 N N . GLU A 1 441 ? 22.713 33.790 1.136 1.00 54.69 441 GLU A N 1
ATOM 3408 C CA . GLU A 1 441 ? 23.122 35.113 0.643 1.00 54.69 441 GLU A CA 1
ATOM 3409 C C . GLU A 1 441 ? 24.644 35.167 0.459 1.00 54.69 441 GLU A C 1
ATOM 3411 O O . GLU A 1 441 ? 25.414 34.963 1.397 1.00 54.69 441 GLU A O 1
ATOM 3416 N N . ARG A 1 442 ? 25.076 35.387 -0.787 1.00 60.78 442 ARG A N 1
ATOM 3417 C CA . ARG A 1 442 ? 26.488 35.490 -1.152 1.00 60.78 442 ARG A CA 1
ATOM 3418 C C . ARG A 1 442 ? 26.885 36.944 -0.962 1.00 60.78 442 ARG A C 1
ATOM 3420 O O . ARG A 1 442 ? 26.396 37.799 -1.695 1.00 60.78 442 ARG A O 1
ATOM 3427 N N . SER A 1 443 ? 27.742 37.245 0.007 1.00 55.69 443 SER A N 1
ATOM 3428 C CA . SER A 1 443 ? 28.312 38.588 0.091 1.00 55.69 443 SER A CA 1
ATOM 3429 C C . SER A 1 443 ? 29.201 38.817 -1.140 1.00 55.69 443 SER A C 1
ATOM 3431 O O . SER A 1 443 ? 30.158 38.077 -1.382 1.00 55.69 443 SER A O 1
ATOM 3433 N N . GLU A 1 444 ? 28.900 39.844 -1.939 1.00 53.47 444 GLU A N 1
ATOM 3434 C CA . GLU A 1 444 ? 29.734 40.269 -3.082 1.00 53.47 444 GLU A CA 1
ATOM 3435 C C . GLU A 1 444 ? 31.015 41.007 -2.639 1.00 53.47 444 GLU A C 1
ATOM 3437 O O . GLU A 1 444 ? 31.624 41.763 -3.393 1.00 53.47 444 GLU A O 1
ATOM 3442 N N . ALA A 1 445 ? 31.454 40.802 -1.398 1.00 46.56 445 ALA A N 1
ATOM 3443 C CA . ALA A 1 445 ? 32.540 41.560 -0.810 1.00 46.56 445 ALA A CA 1
ATOM 3444 C C . ALA A 1 445 ? 33.859 40.766 -0.825 1.00 46.56 445 ALA A C 1
ATOM 3446 O O . ALA A 1 445 ? 34.031 39.795 -0.094 1.00 46.56 445 ALA A O 1
ATOM 3447 N N . HIS A 1 446 ? 34.798 41.301 -1.609 1.00 50.31 446 HIS A N 1
ATOM 3448 C CA . HIS A 1 446 ? 36.256 41.152 -1.537 1.00 50.31 446 HIS A CA 1
ATOM 3449 C C . HIS A 1 446 ? 36.924 39.933 -2.192 1.00 50.31 446 HIS A C 1
ATOM 3451 O O . HIS A 1 446 ? 36.409 38.826 -2.255 1.00 50.31 446 HIS A O 1
ATOM 3457 N N . ASN A 1 447 ? 38.121 40.212 -2.712 1.00 56.59 447 ASN A N 1
ATOM 3458 C CA . ASN A 1 447 ? 39.073 39.319 -3.362 1.00 56.59 447 ASN A CA 1
ATOM 3459 C C . ASN A 1 447 ? 39.324 38.075 -2.479 1.00 56.59 447 ASN A C 1
ATOM 3461 O O . ASN A 1 447 ? 40.073 38.154 -1.506 1.00 56.59 447 ASN A O 1
ATOM 3465 N N . ARG A 1 448 ? 38.646 36.952 -2.759 1.00 68.38 448 ARG A N 1
ATOM 3466 C CA . ARG A 1 448 ? 38.747 35.723 -1.954 1.00 68.38 448 ARG A CA 1
ATOM 3467 C C . ARG A 1 448 ? 40.037 34.991 -2.317 1.00 68.38 448 ARG A C 1
ATOM 3469 O O . ARG A 1 448 ? 40.135 34.378 -3.378 1.00 68.38 448 ARG A O 1
ATOM 3476 N N . GLU A 1 449 ? 41.045 35.098 -1.462 1.00 77.88 449 GLU A N 1
ATOM 3477 C CA . GLU A 1 449 ? 42.312 34.393 -1.647 1.00 77.88 449 GLU A CA 1
ATOM 3478 C C . GLU A 1 449 ? 42.127 32.887 -1.410 1.00 77.88 449 GLU A C 1
ATOM 3480 O O . GLU A 1 449 ? 41.481 32.462 -0.450 1.00 77.88 449 GLU A O 1
ATOM 3485 N N . ARG A 1 450 ? 42.685 32.064 -2.302 1.00 87.06 450 ARG A N 1
ATOM 3486 C CA . ARG A 1 450 ? 42.613 30.606 -2.192 1.00 87.06 450 ARG A CA 1
ATOM 3487 C C . ARG A 1 450 ? 43.674 30.112 -1.213 1.00 87.06 450 ARG A C 1
ATOM 3489 O O . ARG A 1 450 ? 44.864 30.294 -1.452 1.00 87.06 450 ARG A O 1
ATOM 3496 N N . VAL A 1 451 ? 43.241 29.420 -0.164 1.00 91.88 451 VAL A N 1
ATOM 3497 C CA . VAL A 1 451 ? 44.108 28.878 0.888 1.00 91.88 451 VAL A CA 1
ATOM 3498 C C . VAL A 1 451 ? 44.112 27.352 0.877 1.00 91.88 451 VAL A C 1
ATOM 3500 O O . VAL A 1 451 ? 43.103 26.720 0.560 1.00 91.88 451 VAL A O 1
ATOM 3503 N N . SER A 1 452 ? 45.242 26.746 1.239 1.00 92.56 452 SER A N 1
ATOM 3504 C CA . SER A 1 452 ? 45.340 25.296 1.435 1.00 92.56 452 SER A CA 1
ATOM 3505 C C . SER A 1 452 ? 44.882 24.921 2.846 1.00 92.56 452 SER A C 1
ATOM 3507 O O . SER A 1 452 ? 45.363 25.489 3.826 1.00 92.5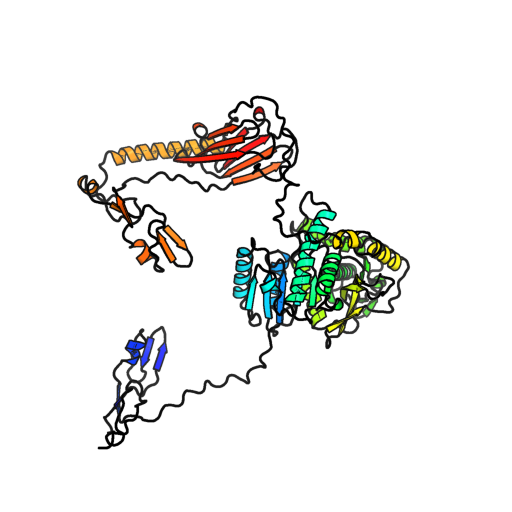6 452 SER A O 1
ATOM 3509 N N . LEU A 1 453 ? 43.971 23.954 2.962 1.00 94.38 453 LEU A N 1
ATOM 3510 C CA . LEU A 1 453 ? 43.525 23.437 4.255 1.00 94.38 453 LEU A CA 1
ATOM 3511 C C . LEU A 1 453 ? 44.632 22.634 4.941 1.00 94.38 453 LEU A C 1
ATOM 3513 O O . LEU A 1 453 ? 45.422 21.949 4.288 1.00 94.38 453 LEU A O 1
ATOM 3517 N N . SER A 1 454 ? 44.649 22.676 6.275 1.00 91.12 454 SER A N 1
ATOM 3518 C CA . SER A 1 454 ? 45.573 21.859 7.063 1.00 91.12 454 SER A CA 1
ATOM 3519 C C . SER A 1 454 ? 45.265 20.368 6.884 1.00 91.12 454 SER A C 1
ATOM 3521 O O . SER A 1 454 ? 44.119 19.936 7.019 1.00 91.12 454 SER A O 1
ATOM 3523 N N . VAL A 1 455 ? 46.294 19.581 6.561 1.00 92.62 455 VAL A N 1
ATOM 3524 C CA . VAL A 1 455 ? 46.188 18.130 6.369 1.00 92.62 455 VAL A CA 1
ATOM 3525 C C . VAL A 1 455 ? 46.835 17.429 7.554 1.00 92.62 455 VAL A C 1
ATOM 3527 O O . VAL A 1 455 ? 48.002 17.654 7.862 1.00 92.62 455 VAL A O 1
ATOM 3530 N N . GLN A 1 456 ? 46.073 16.565 8.210 1.00 92.75 456 GLN A N 1
ATOM 3531 C CA . GLN A 1 456 ? 46.523 15.726 9.312 1.00 92.75 456 GLN A CA 1
ATOM 3532 C C . GLN A 1 456 ? 46.395 14.256 8.924 1.00 92.75 456 GLN A C 1
ATOM 3534 O O . GLN A 1 456 ? 45.518 13.877 8.149 1.00 92.75 456 GLN A O 1
ATOM 3539 N N . MET A 1 457 ? 47.257 13.411 9.480 1.00 90.69 457 MET A N 1
ATOM 3540 C CA . MET A 1 457 ? 47.232 11.966 9.270 1.00 90.69 457 MET A CA 1
ATOM 3541 C C . MET A 1 457 ? 47.088 11.271 10.618 1.00 90.69 457 MET A C 1
ATOM 3543 O O . MET A 1 457 ? 47.788 11.602 11.572 1.00 90.69 457 MET A O 1
ATOM 3547 N N . THR A 1 458 ? 46.161 10.319 10.710 1.00 89.19 458 THR A N 1
ATOM 3548 C CA . THR A 1 458 ? 45.984 9.515 11.928 1.00 89.19 458 THR A CA 1
ATOM 3549 C C . THR A 1 458 ? 47.205 8.623 12.160 1.00 89.19 458 THR A C 1
ATOM 3551 O O . THR A 1 458 ? 47.755 8.098 11.192 1.00 89.19 458 THR A O 1
ATOM 3554 N N . GLU A 1 459 ? 47.538 8.331 13.417 1.00 85.25 459 GLU A N 1
ATOM 3555 C CA . GLU A 1 459 ? 48.665 7.458 13.785 1.00 85.25 459 GLU A CA 1
ATOM 3556 C C . GLU A 1 459 ? 48.614 6.071 13.111 1.00 85.25 459 GLU A C 1
ATOM 3558 O O . GLU A 1 459 ? 49.635 5.553 12.660 1.00 85.25 459 GLU A O 1
ATOM 3563 N N . SER A 1 460 ? 47.419 5.484 12.981 1.00 82.69 460 SER A N 1
ATOM 3564 C CA . SER A 1 460 ? 47.216 4.202 12.292 1.00 82.69 460 SER A CA 1
ATOM 3565 C C . SER A 1 460 ? 47.580 4.269 10.807 1.00 82.69 460 SER A C 1
ATOM 3567 O O . SER A 1 460 ? 48.219 3.359 10.284 1.00 82.69 460 SER A O 1
ATOM 3569 N N . SER A 1 461 ? 47.223 5.364 10.137 1.00 85.06 461 SER A N 1
ATOM 3570 C CA . SER A 1 461 ? 47.564 5.606 8.731 1.00 85.06 461 SER A CA 1
ATOM 3571 C C . SER A 1 461 ? 49.054 5.831 8.529 1.00 85.06 461 SER A C 1
ATOM 3573 O O . SER A 1 461 ? 49.608 5.287 7.579 1.00 85.06 461 SER A O 1
ATOM 3575 N N . SER A 1 462 ? 49.710 6.565 9.434 1.00 86.19 462 SER A N 1
ATOM 3576 C CA . SER A 1 462 ? 51.164 6.754 9.393 1.00 86.19 462 SER A CA 1
ATOM 3577 C C . SER A 1 462 ? 51.898 5.421 9.501 1.00 86.19 462 SER A C 1
ATOM 3579 O O . SER A 1 462 ? 52.723 5.109 8.648 1.00 86.19 462 SER A O 1
ATOM 3581 N N . LYS A 1 463 ? 51.511 4.576 10.467 1.00 85.62 463 LYS A N 1
ATOM 3582 C CA . LYS A 1 463 ? 52.078 3.229 10.644 1.00 85.62 463 LYS A CA 1
ATOM 3583 C C . LYS A 1 463 ? 51.839 2.327 9.429 1.00 85.62 463 LYS A C 1
ATOM 3585 O O . LYS A 1 463 ? 52.741 1.610 9.005 1.00 85.62 463 LYS A O 1
ATOM 3590 N N . ALA A 1 464 ? 50.636 2.364 8.852 1.00 81.62 464 ALA A N 1
ATOM 3591 C CA . ALA A 1 464 ? 50.309 1.588 7.656 1.00 81.62 464 ALA A CA 1
ATOM 3592 C C . ALA A 1 464 ? 51.108 2.051 6.424 1.00 81.62 464 ALA A C 1
ATOM 3594 O O . ALA A 1 464 ? 51.527 1.221 5.617 1.00 81.62 464 ALA A O 1
ATOM 3595 N N . LEU A 1 465 ? 51.336 3.361 6.288 1.00 83.25 465 LEU A N 1
ATOM 3596 C CA . LEU A 1 465 ? 52.147 3.939 5.220 1.00 83.25 465 LEU A CA 1
ATOM 3597 C C . LEU A 1 465 ? 53.628 3.578 5.386 1.00 83.25 465 LEU A C 1
ATOM 3599 O O . LEU A 1 465 ? 54.238 3.116 4.428 1.00 83.25 465 LEU A O 1
ATOM 3603 N N . GLU A 1 466 ? 54.188 3.724 6.587 1.00 84.25 466 GLU A N 1
ATOM 3604 C CA . GLU A 1 466 ? 55.573 3.344 6.897 1.00 84.25 466 GLU A CA 1
ATOM 3605 C C . GLU A 1 466 ? 55.822 1.855 6.643 1.00 84.25 466 GLU A C 1
ATOM 3607 O O . GLU A 1 466 ? 56.787 1.503 5.969 1.00 84.25 466 GLU A O 1
ATOM 3612 N N . SER A 1 467 ? 54.922 0.981 7.105 1.00 82.25 467 SER A N 1
ATOM 3613 C CA . SER A 1 467 ? 55.031 -0.466 6.893 1.00 82.25 467 SER A CA 1
ATOM 3614 C C . SER A 1 467 ? 54.987 -0.845 5.410 1.00 82.25 467 SER A C 1
ATOM 3616 O O . SER A 1 467 ? 55.782 -1.672 4.967 1.00 82.25 467 SER A O 1
ATOM 3618 N N . GLU A 1 468 ? 54.106 -0.229 4.617 1.00 79.81 468 GLU A N 1
ATOM 3619 C CA . GLU A 1 468 ? 54.025 -0.510 3.181 1.00 79.81 468 GLU A CA 1
ATOM 3620 C C . GLU A 1 468 ? 55.211 0.080 2.408 1.00 79.81 468 GLU A C 1
ATOM 3622 O O . GLU A 1 468 ? 55.718 -0.568 1.496 1.00 79.81 468 GLU A O 1
ATOM 3627 N N . LEU A 1 469 ? 55.692 1.274 2.769 1.00 74.38 469 LEU A N 1
ATOM 3628 C CA . LEU A 1 469 ? 56.891 1.862 2.167 1.00 74.38 469 LEU A CA 1
ATOM 3629 C C . LEU A 1 469 ? 58.148 1.054 2.506 1.00 74.38 469 LEU A C 1
ATOM 3631 O O . LEU A 1 469 ? 58.994 0.876 1.634 1.00 74.38 469 LEU A O 1
ATOM 3635 N N . GLN A 1 470 ? 58.251 0.522 3.726 1.00 78.56 470 GLN A N 1
ATOM 3636 C CA . GLN A 1 470 ? 59.325 -0.384 4.135 1.00 78.56 470 GLN A CA 1
ATOM 3637 C C . GLN A 1 470 ? 59.254 -1.704 3.357 1.00 78.56 470 GLN A C 1
ATOM 3639 O O . GLN A 1 470 ? 60.236 -2.102 2.742 1.00 78.56 470 GLN A O 1
ATOM 3644 N N . ARG A 1 471 ? 58.065 -2.311 3.255 1.00 75.81 471 ARG A N 1
ATOM 3645 C CA . ARG A 1 471 ? 57.826 -3.510 2.435 1.00 75.81 471 ARG A CA 1
ATOM 3646 C C . ARG A 1 471 ? 58.134 -3.273 0.955 1.00 75.81 471 ARG A C 1
ATOM 3648 O O . ARG A 1 471 ? 58.586 -4.178 0.263 1.00 75.81 471 ARG A O 1
ATOM 3655 N N . ARG A 1 472 ? 57.864 -2.071 0.437 1.00 69.69 472 ARG A N 1
ATOM 3656 C CA . ARG A 1 472 ? 58.214 -1.671 -0.933 1.00 69.69 472 ARG A CA 1
ATOM 3657 C C . ARG A 1 472 ? 59.708 -1.455 -1.097 1.00 69.69 472 ARG A C 1
ATOM 3659 O O . ARG A 1 472 ? 60.212 -1.852 -2.129 1.00 69.69 472 ARG A O 1
ATOM 3666 N N . LYS A 1 473 ? 60.407 -0.874 -0.121 1.00 69.25 473 LYS A N 1
ATOM 3667 C CA . LYS A 1 473 ? 61.873 -0.766 -0.141 1.00 69.25 473 LYS A CA 1
ATOM 3668 C C . LYS A 1 473 ? 62.532 -2.139 -0.101 1.00 69.25 473 LYS A C 1
ATOM 3670 O O . LYS A 1 473 ? 63.371 -2.393 -0.943 1.00 69.25 473 LYS A O 1
ATOM 3675 N N . GLU A 1 474 ? 62.070 -3.037 0.763 1.00 65.75 474 GLU A N 1
ATOM 3676 C CA . GLU A 1 474 ? 62.536 -4.429 0.822 1.00 65.75 474 GLU A CA 1
ATOM 3677 C C . GLU A 1 474 ? 62.218 -5.179 -0.478 1.00 65.75 474 GLU A C 1
ATOM 3679 O O . GLU A 1 474 ? 63.078 -5.854 -1.028 1.00 65.75 474 GLU A O 1
ATOM 3684 N N . ASN A 1 475 ? 61.015 -5.007 -1.042 1.00 55.50 475 ASN A N 1
ATOM 3685 C CA . ASN A 1 475 ? 60.691 -5.559 -2.358 1.00 55.50 475 ASN A CA 1
ATOM 3686 C C . ASN A 1 475 ? 61.506 -4.913 -3.479 1.00 55.50 475 ASN A C 1
ATOM 3688 O O . ASN A 1 475 ? 61.802 -5.607 -4.433 1.00 55.50 475 ASN A O 1
ATOM 3692 N N . VAL A 1 476 ? 61.841 -3.622 -3.409 1.00 54.47 476 VAL A N 1
ATOM 3693 C CA . VAL A 1 476 ? 62.686 -2.940 -4.397 1.00 54.47 476 VAL A CA 1
ATOM 3694 C C . VAL A 1 476 ? 64.129 -3.395 -4.256 1.00 54.47 476 VAL A C 1
ATOM 3696 O O . VAL A 1 476 ? 64.719 -3.646 -5.281 1.00 54.47 476 VAL A O 1
ATOM 3699 N N . GLU A 1 477 ? 64.673 -3.602 -3.057 1.00 52.19 477 GLU A N 1
ATOM 3700 C CA . GLU A 1 477 ? 66.008 -4.183 -2.845 1.00 52.19 477 GLU A CA 1
ATOM 3701 C C . GLU A 1 477 ? 66.068 -5.639 -3.334 1.00 52.19 477 GLU A C 1
ATOM 3703 O O . GLU A 1 477 ? 66.994 -6.005 -4.052 1.00 52.19 477 GLU A O 1
ATOM 3708 N N . ILE A 1 478 ? 65.024 -6.437 -3.072 1.00 46.22 478 ILE A N 1
ATOM 3709 C CA . ILE A 1 478 ? 64.856 -7.786 -3.640 1.00 46.22 478 ILE A CA 1
ATOM 3710 C C . ILE A 1 478 ? 64.694 -7.720 -5.169 1.00 46.22 478 ILE A C 1
ATOM 3712 O O . ILE A 1 478 ? 65.220 -8.564 -5.889 1.00 46.22 478 ILE A O 1
ATOM 3716 N N . ILE A 1 479 ? 63.974 -6.724 -5.695 1.00 46.06 479 ILE A N 1
ATOM 3717 C CA . ILE A 1 479 ? 63.771 -6.522 -7.133 1.00 46.06 479 ILE A CA 1
ATOM 3718 C C . ILE A 1 479 ? 65.030 -5.967 -7.803 1.00 46.06 479 ILE A C 1
ATOM 3720 O O . ILE A 1 479 ? 65.250 -6.356 -8.933 1.00 46.06 479 ILE A O 1
ATOM 3724 N N . ASP A 1 480 ? 65.868 -5.150 -7.164 1.00 42.28 480 ASP A N 1
ATOM 3725 C CA . ASP A 1 480 ? 67.133 -4.619 -7.704 1.00 42.28 480 ASP A CA 1
ATOM 3726 C C . ASP A 1 480 ? 68.220 -5.711 -7.693 1.00 42.28 480 ASP A C 1
ATOM 3728 O O . ASP A 1 480 ? 69.009 -5.820 -8.637 1.00 42.28 480 ASP A O 1
ATOM 3732 N N . GLU A 1 481 ? 68.196 -6.610 -6.695 1.00 43.53 481 GLU A N 1
ATOM 3733 C CA . GLU A 1 481 ? 68.952 -7.872 -6.718 1.00 43.53 481 GLU A CA 1
ATOM 3734 C C . GLU A 1 481 ? 68.465 -8.823 -7.830 1.00 43.53 481 GLU A C 1
ATOM 3736 O O . GLU A 1 481 ? 69.279 -9.517 -8.440 1.00 43.53 481 GLU A O 1
ATOM 3741 N N . ILE A 1 482 ? 67.165 -8.824 -8.165 1.00 44.72 482 ILE A N 1
ATOM 3742 C CA . ILE A 1 482 ? 66.595 -9.617 -9.275 1.00 44.72 482 ILE A CA 1
ATOM 3743 C C . ILE A 1 482 ? 66.760 -8.917 -10.647 1.00 44.72 482 ILE A C 1
ATOM 3745 O O . ILE A 1 482 ? 66.934 -9.595 -11.657 1.00 44.72 482 ILE A O 1
ATOM 3749 N N . GLN A 1 483 ? 66.741 -7.582 -10.718 1.00 43.88 483 GLN A N 1
ATOM 3750 C CA . GLN A 1 483 ? 66.770 -6.762 -11.944 1.00 43.88 483 GLN A CA 1
ATOM 3751 C C . GLN A 1 483 ? 68.184 -6.497 -12.457 1.00 43.88 483 GLN A C 1
ATOM 3753 O O . GLN A 1 483 ? 68.347 -6.209 -13.644 1.00 43.88 483 GLN A O 1
ATOM 3758 N N . ASN A 1 484 ? 69.215 -6.703 -11.633 1.00 42.94 484 ASN A N 1
ATOM 3759 C CA . ASN A 1 484 ? 70.581 -6.871 -12.135 1.00 42.94 484 ASN A CA 1
ATOM 3760 C C . ASN A 1 484 ? 70.799 -8.203 -12.884 1.00 42.94 484 ASN A C 1
ATOM 3762 O O . ASN A 1 484 ? 71.888 -8.454 -13.406 1.00 42.94 484 ASN A O 1
ATOM 3766 N N . LEU A 1 485 ? 69.751 -9.017 -13.059 1.00 42.25 485 LEU A N 1
ATOM 3767 C CA . LEU A 1 485 ? 69.655 -10.000 -14.133 1.00 42.25 485 LEU A CA 1
ATOM 3768 C C . LEU A 1 485 ? 68.654 -9.511 -15.193 1.00 42.25 485 LEU A C 1
ATOM 3770 O O . LEU A 1 485 ? 67.460 -9.377 -14.947 1.00 42.25 485 LEU A O 1
ATOM 3774 N N . LYS A 1 486 ? 69.201 -9.240 -16.387 1.00 51.22 486 LYS A N 1
ATOM 3775 C CA . LYS A 1 486 ? 68.549 -9.022 -17.693 1.00 51.22 486 LYS A CA 1
ATOM 3776 C C . LYS A 1 486 ? 67.076 -9.453 -17.748 1.00 51.22 486 LYS A C 1
ATOM 3778 O O . LYS A 1 486 ? 66.779 -10.601 -17.430 1.00 51.22 486 LYS A O 1
ATOM 3783 N N . LEU A 1 487 ? 66.216 -8.567 -18.276 1.00 57.88 487 LEU A N 1
ATOM 3784 C CA . LEU A 1 487 ? 64.827 -8.828 -18.692 1.00 57.88 487 LEU A CA 1
ATOM 3785 C C . LEU A 1 487 ? 64.695 -10.280 -19.183 1.00 57.88 487 LEU A C 1
ATOM 3787 O O . LEU A 1 487 ? 65.247 -10.647 -20.222 1.00 57.88 487 LEU A O 1
ATOM 3791 N N . LEU A 1 488 ? 64.091 -11.131 -18.348 1.00 60.53 488 LEU A N 1
ATOM 3792 C CA . LEU A 1 488 ? 64.177 -12.577 -18.516 1.00 60.53 488 LEU A CA 1
ATOM 3793 C C . LEU A 1 488 ? 63.460 -12.979 -19.800 1.00 60.53 488 LEU A C 1
ATOM 3795 O O . LEU A 1 488 ? 62.303 -12.604 -20.030 1.00 60.53 488 LEU A O 1
ATOM 3799 N N . ILE A 1 489 ? 64.160 -13.767 -20.615 1.00 71.06 489 ILE A N 1
ATOM 3800 C CA . ILE A 1 489 ? 63.572 -14.448 -21.763 1.00 71.06 489 ILE A CA 1
ATOM 3801 C C . ILE A 1 489 ? 62.358 -15.240 -21.260 1.00 71.06 489 ILE A C 1
ATOM 3803 O O . ILE A 1 489 ? 62.480 -16.068 -20.360 1.00 71.06 489 ILE A O 1
ATOM 3807 N N . GLY A 1 490 ? 61.184 -14.933 -21.810 1.00 68.50 490 GLY A N 1
ATOM 3808 C CA . GLY A 1 490 ? 59.886 -15.460 -21.389 1.00 68.50 490 GLY A CA 1
ATOM 3809 C C . GLY A 1 490 ? 58.944 -14.436 -20.743 1.00 68.50 490 GLY A C 1
ATOM 3810 O O . GLY A 1 490 ? 57.783 -14.767 -20.512 1.00 68.50 490 GLY A O 1
ATOM 3811 N N . THR A 1 491 ? 59.378 -13.197 -20.478 1.00 80.94 491 THR A N 1
ATOM 3812 C CA . THR A 1 491 ? 58.505 -12.151 -19.903 1.00 80.94 491 THR A CA 1
ATOM 3813 C C . THR A 1 491 ? 57.360 -11.803 -20.862 1.00 80.94 491 THR A C 1
ATOM 3815 O O . THR A 1 491 ? 57.602 -11.381 -21.987 1.00 80.94 491 THR A O 1
ATOM 3818 N N . GLY A 1 492 ? 56.105 -11.979 -20.444 1.00 82.50 492 GLY A N 1
ATOM 3819 C CA . GLY A 1 492 ? 54.932 -11.711 -21.288 1.00 82.50 492 GLY A CA 1
ATOM 3820 C C . GLY A 1 492 ? 54.623 -10.219 -21.457 1.00 82.50 492 GLY A C 1
ATOM 3821 O O . GLY A 1 492 ? 54.809 -9.427 -20.534 1.00 82.50 492 GLY A O 1
ATOM 3822 N N . CYS A 1 493 ? 54.113 -9.840 -22.629 1.00 85.88 493 CYS A N 1
ATOM 3823 C CA . CYS A 1 493 ? 53.624 -8.487 -22.897 1.00 85.88 493 CYS A CA 1
ATOM 3824 C C . CYS A 1 493 ? 52.369 -8.194 -22.059 1.00 85.88 493 CYS A C 1
ATOM 3826 O O . CYS A 1 493 ? 51.483 -9.037 -21.936 1.00 85.88 493 CYS A O 1
ATOM 3828 N N . THR A 1 494 ? 52.264 -6.985 -21.512 1.00 82.38 494 THR A N 1
ATOM 3829 C CA . THR A 1 494 ? 51.155 -6.548 -20.652 1.00 82.38 494 THR A CA 1
ATOM 3830 C C . THR A 1 494 ? 50.008 -5.881 -21.418 1.00 82.38 494 THR A C 1
ATOM 3832 O O . THR A 1 494 ? 48.971 -5.597 -20.821 1.00 82.38 494 THR A O 1
ATOM 3835 N N . ASN A 1 495 ? 50.146 -5.652 -22.730 1.00 85.94 495 ASN A N 1
ATOM 3836 C CA . ASN A 1 495 ? 49.066 -5.097 -23.553 1.00 85.94 495 ASN A CA 1
ATOM 3837 C C . ASN A 1 495 ? 47.935 -6.122 -23.771 1.00 85.94 495 ASN A C 1
ATOM 3839 O O . ASN A 1 495 ? 48.188 -7.298 -24.039 1.00 85.94 495 ASN A O 1
ATOM 3843 N N . ASN A 1 496 ? 46.678 -5.664 -23.748 1.00 86.25 496 ASN A N 1
ATOM 3844 C CA . ASN A 1 496 ? 45.493 -6.521 -23.889 1.00 86.25 496 ASN A CA 1
ATOM 3845 C C . ASN A 1 496 ? 45.520 -7.380 -25.168 1.00 86.25 496 ASN A C 1
ATOM 3847 O O . ASN A 1 496 ? 45.676 -6.850 -26.270 1.00 86.25 496 ASN A O 1
ATOM 3851 N N . ALA A 1 497 ? 45.298 -8.690 -25.012 1.00 84.31 497 ALA A N 1
ATOM 3852 C CA . ALA A 1 497 ? 45.300 -9.721 -26.064 1.00 84.31 497 ALA A CA 1
ATOM 3853 C C . ALA A 1 497 ? 46.645 -9.968 -26.783 1.00 84.31 497 ALA A C 1
ATOM 3855 O O . ALA A 1 497 ? 46.724 -10.844 -27.646 1.00 84.31 497 ALA A O 1
ATOM 3856 N N . CYS A 1 498 ? 47.725 -9.272 -26.412 1.00 87.19 498 CYS A N 1
ATOM 3857 C CA . CYS A 1 498 ? 49.050 -9.561 -26.949 1.00 87.19 498 CYS A CA 1
ATOM 3858 C C . CYS A 1 498 ? 49.647 -10.797 -26.260 1.00 87.19 498 CYS A C 1
ATOM 3860 O O . CYS A 1 498 ? 49.896 -10.784 -25.059 1.00 87.19 498 CYS A O 1
ATOM 3862 N N . LYS A 1 499 ? 49.937 -11.850 -27.032 1.00 86.50 499 LYS A N 1
ATOM 3863 C CA . LYS A 1 499 ? 50.511 -13.115 -26.525 1.00 86.50 499 LYS A CA 1
ATOM 3864 C C . LYS A 1 499 ? 52.042 -13.197 -26.638 1.00 86.50 499 LYS A C 1
ATOM 3866 O O . LYS A 1 499 ? 52.617 -14.241 -26.354 1.00 86.50 499 LYS A O 1
ATOM 3871 N N . ALA A 1 500 ? 52.700 -12.124 -27.080 1.00 86.69 500 ALA A N 1
ATOM 3872 C CA . ALA A 1 500 ? 54.149 -12.107 -27.247 1.00 86.69 500 ALA A CA 1
ATOM 3873 C C . ALA A 1 500 ? 54.879 -12.213 -25.903 1.00 86.69 500 ALA A C 1
ATOM 3875 O O . ALA A 1 500 ? 54.505 -11.572 -24.917 1.00 86.69 500 ALA A O 1
ATOM 3876 N N . THR A 1 501 ? 55.954 -12.990 -25.904 1.00 88.06 501 THR A N 1
ATOM 3877 C CA . THR A 1 501 ? 56.910 -13.122 -24.806 1.00 88.06 501 THR A CA 1
ATOM 3878 C C . THR A 1 501 ? 58.250 -12.571 -25.252 1.00 88.06 501 THR A C 1
ATOM 3880 O O . THR A 1 501 ? 58.692 -12.856 -26.360 1.00 88.06 501 THR A O 1
ATOM 3883 N N . TYR A 1 502 ? 58.903 -11.813 -24.386 1.00 83.81 502 TYR A N 1
ATOM 3884 C CA . TYR A 1 502 ? 60.219 -11.254 -24.628 1.00 83.81 502 TYR A CA 1
ATOM 3885 C C . TYR A 1 502 ? 61.245 -12.371 -24.839 1.00 83.81 502 TYR A C 1
ATOM 3887 O O . TYR A 1 502 ? 61.447 -13.180 -23.936 1.00 83.81 502 TYR A O 1
ATOM 3895 N N . THR A 1 503 ? 61.897 -12.436 -26.001 1.00 79.94 503 THR A N 1
ATOM 3896 C CA . THR A 1 503 ? 62.979 -13.404 -26.278 1.00 79.94 503 THR A CA 1
ATOM 3897 C C . THR A 1 503 ? 64.356 -12.759 -26.425 1.00 79.94 503 THR A C 1
ATOM 3899 O O . THR A 1 503 ? 65.346 -13.474 -26.542 1.00 79.94 503 THR A O 1
ATOM 3902 N N . GLY A 1 504 ? 64.421 -11.428 -26.357 1.00 76.75 504 GLY A N 1
ATOM 3903 C CA . GLY A 1 504 ? 65.617 -10.620 -26.594 1.00 76.75 504 GLY A CA 1
ATOM 3904 C C . GLY A 1 504 ? 65.262 -9.249 -27.194 1.00 76.75 504 GLY A C 1
ATOM 3905 O O . GLY A 1 504 ? 64.092 -9.026 -27.531 1.00 76.75 504 GLY A O 1
ATOM 3906 N N . PRO A 1 505 ? 66.230 -8.324 -27.344 1.00 73.00 505 PRO A N 1
ATOM 3907 C CA . PRO A 1 505 ? 66.013 -6.962 -27.860 1.00 73.00 505 PRO A CA 1
ATOM 3908 C C . PRO A 1 505 ? 65.372 -6.902 -29.255 1.00 73.00 505 PRO A C 1
ATOM 3910 O O . PRO A 1 505 ? 64.689 -5.943 -29.599 1.00 73.00 505 PRO A O 1
ATOM 3913 N N . GLU A 1 506 ? 65.550 -7.941 -30.067 1.00 73.88 506 GLU A N 1
ATOM 3914 C CA . GLU A 1 506 ? 64.900 -8.090 -31.367 1.00 73.88 506 GLU A CA 1
ATOM 3915 C C . GLU A 1 506 ? 63.369 -8.216 -31.271 1.00 73.88 506 GLU A C 1
ATOM 3917 O O . GLU A 1 506 ? 62.664 -7.857 -32.213 1.00 73.88 506 GLU A O 1
ATOM 3922 N N . THR A 1 507 ? 62.835 -8.661 -30.128 1.00 80.38 507 THR A N 1
ATOM 3923 C CA . THR A 1 507 ? 61.383 -8.741 -29.877 1.00 80.38 507 THR A CA 1
ATOM 3924 C C . THR A 1 507 ? 60.756 -7.349 -29.786 1.00 80.38 507 THR A C 1
ATOM 3926 O O . THR A 1 507 ? 59.600 -7.170 -30.152 1.00 80.38 507 THR A O 1
ATOM 3929 N N . ASP A 1 508 ? 61.520 -6.337 -29.362 1.00 74.75 508 ASP A N 1
ATOM 3930 C CA . ASP A 1 508 ? 61.045 -4.948 -29.272 1.00 74.75 508 ASP A CA 1
ATOM 3931 C C . ASP A 1 508 ? 60.839 -4.299 -30.648 1.00 74.75 508 ASP A C 1
ATOM 3933 O O . ASP A 1 508 ? 60.156 -3.278 -30.765 1.00 74.75 508 ASP A O 1
ATOM 3937 N N . LEU A 1 509 ? 61.424 -4.895 -31.693 1.00 77.75 509 LEU A N 1
ATOM 3938 C CA . LEU A 1 509 ? 61.250 -4.492 -33.087 1.00 77.75 509 LEU A CA 1
ATOM 3939 C C . LEU A 1 509 ? 60.028 -5.157 -33.737 1.00 77.75 509 LEU A C 1
ATOM 3941 O O . LEU A 1 509 ? 59.642 -4.763 -34.839 1.00 77.75 509 LEU A O 1
ATOM 3945 N N . GLN A 1 510 ? 59.422 -6.152 -33.080 1.00 84.12 510 GLN A N 1
ATOM 3946 C CA . GLN A 1 510 ? 58.214 -6.809 -33.566 1.00 84.12 510 GLN A CA 1
ATOM 3947 C C . GLN A 1 510 ? 56.966 -5.971 -33.273 1.00 84.12 510 GLN A C 1
ATOM 3949 O O . GLN A 1 510 ? 56.897 -5.186 -32.325 1.00 84.12 510 GLN A O 1
ATOM 3954 N N . GLU A 1 511 ? 55.963 -6.126 -34.134 1.00 85.44 511 GLU A N 1
ATOM 3955 C CA . GLU A 1 511 ? 54.722 -5.367 -34.049 1.00 85.44 511 GLU A CA 1
ATOM 3956 C C . GLU A 1 511 ? 53.777 -5.966 -32.995 1.00 85.44 511 GLU A C 1
ATOM 3958 O O . GLU A 1 511 ? 53.355 -7.119 -33.091 1.00 85.44 511 GLU A O 1
ATOM 3963 N N . CYS A 1 512 ? 53.388 -5.158 -32.005 1.00 90.69 512 CYS A N 1
ATOM 3964 C CA . CYS A 1 512 ? 52.442 -5.558 -30.969 1.00 90.69 512 CYS A CA 1
ATOM 3965 C C . CYS A 1 512 ? 51.001 -5.300 -31.418 1.00 90.69 512 CYS A C 1
ATOM 3967 O O . CYS A 1 512 ? 50.536 -4.154 -31.437 1.00 90.69 512 CYS A O 1
ATOM 3969 N N . LEU A 1 513 ? 50.275 -6.374 -31.725 1.00 89.88 513 LEU A N 1
ATOM 3970 C CA . LEU A 1 513 ? 48.836 -6.338 -31.972 1.00 89.88 513 LEU A CA 1
ATOM 3971 C C . LEU A 1 513 ? 48.076 -6.468 -30.650 1.00 89.88 513 LEU A C 1
ATOM 3973 O O . LEU A 1 513 ? 48.137 -7.504 -29.991 1.00 89.88 513 LEU A O 1
ATOM 3977 N N . HIS A 1 514 ? 47.357 -5.415 -30.264 1.00 92.62 514 HIS A N 1
ATOM 3978 C CA . HIS A 1 514 ? 46.641 -5.359 -28.989 1.00 92.62 514 HIS A CA 1
ATOM 3979 C C . HIS A 1 514 ? 45.340 -4.550 -29.077 1.00 92.62 514 HIS A C 1
ATOM 3981 O O . HIS A 1 514 ? 45.059 -3.888 -30.080 1.00 92.62 514 HIS A O 1
ATOM 3987 N N . HIS A 1 515 ? 44.529 -4.610 -28.020 1.00 88.62 515 HIS A N 1
ATOM 3988 C CA . HIS A 1 515 ? 43.354 -3.752 -27.855 1.00 88.62 515 HIS A CA 1
ATOM 3989 C C . HIS A 1 515 ? 43.673 -2.580 -26.901 1.00 88.62 515 HIS A C 1
ATOM 3991 O O . HIS A 1 515 ? 43.913 -2.819 -25.721 1.00 88.62 515 HIS A O 1
ATOM 3997 N N . PRO A 1 516 ? 43.655 -1.312 -27.356 1.00 83.38 516 PRO A N 1
ATOM 3998 C CA . PRO A 1 516 ? 43.840 -0.150 -26.485 1.00 83.38 516 PRO A CA 1
ATOM 3999 C C . PRO A 1 516 ? 42.575 0.184 -25.675 1.00 83.38 516 PRO A C 1
ATOM 4001 O O . PRO A 1 516 ? 42.624 0.988 -24.752 1.00 83.38 516 PRO A O 1
ATOM 4004 N N . GLY A 1 517 ? 41.433 -0.409 -26.041 1.00 78.50 517 GLY A N 1
ATOM 4005 C CA . GLY A 1 517 ? 40.174 -0.292 -25.310 1.00 78.50 517 GLY A CA 1
ATOM 4006 C C . GLY A 1 517 ? 40.049 -1.316 -24.183 1.00 78.50 517 GLY A C 1
ATOM 4007 O O . GLY A 1 517 ? 40.832 -2.260 -24.087 1.00 78.50 517 GLY A O 1
ATOM 4008 N N . ASN A 1 518 ? 39.014 -1.155 -23.364 1.00 81.69 518 ASN A N 1
ATOM 4009 C CA . ASN A 1 518 ? 38.733 -2.032 -22.230 1.00 81.69 518 ASN A CA 1
ATOM 4010 C C . ASN A 1 518 ? 37.757 -3.149 -22.619 1.00 81.69 518 ASN A C 1
ATOM 4012 O O . ASN A 1 518 ? 36.969 -3.005 -23.557 1.00 81.69 518 ASN A O 1
ATOM 4016 N N . ALA A 1 519 ? 37.803 -4.262 -21.891 1.00 80.38 519 ALA A N 1
ATOM 4017 C CA . ALA A 1 519 ? 36.846 -5.350 -22.046 1.00 80.38 519 ALA A CA 1
ATOM 4018 C C . ALA A 1 519 ? 35.452 -4.911 -21.563 1.00 80.38 519 ALA A C 1
ATOM 4020 O O . ALA A 1 519 ? 35.312 -4.394 -20.454 1.00 80.38 519 ALA A O 1
ATOM 4021 N N . ILE A 1 520 ? 34.426 -5.135 -22.383 1.00 75.56 520 ILE A N 1
ATOM 4022 C CA . ILE A 1 520 ? 33.019 -4.871 -22.076 1.00 75.56 520 ILE A CA 1
ATOM 4023 C C . ILE A 1 520 ? 32.264 -6.200 -22.072 1.00 75.56 520 ILE A C 1
ATOM 4025 O O . ILE A 1 520 ? 32.309 -6.962 -23.040 1.00 75.56 520 ILE A O 1
ATOM 4029 N N . PHE A 1 521 ? 31.543 -6.452 -20.979 1.00 86.25 521 PHE A N 1
ATOM 4030 C CA . PHE A 1 521 ? 30.671 -7.610 -20.797 1.00 86.25 521 PHE A CA 1
ATOM 4031 C C . PHE A 1 521 ? 29.251 -7.107 -20.537 1.00 86.25 521 PHE A C 1
ATOM 4033 O O . PHE A 1 521 ? 28.962 -6.589 -19.459 1.00 86.25 521 PHE A O 1
ATOM 4040 N N . HIS A 1 522 ? 28.377 -7.207 -21.537 1.00 71.88 522 HIS A N 1
ATOM 4041 C CA . HIS A 1 522 ? 27.019 -6.671 -21.469 1.00 71.88 522 HIS A CA 1
ATOM 4042 C C . HIS A 1 522 ? 26.060 -7.561 -22.266 1.00 71.88 522 HIS A C 1
ATOM 4044 O O . HIS A 1 522 ? 26.390 -7.974 -23.375 1.00 71.88 522 HIS A O 1
ATOM 4050 N N . GLU A 1 523 ? 24.900 -7.888 -21.687 1.00 67.69 523 GLU A N 1
ATOM 4051 C CA . GLU A 1 523 ? 23.837 -8.687 -22.334 1.00 67.69 523 GLU A CA 1
ATOM 4052 C C . GLU A 1 523 ? 24.311 -10.042 -22.903 1.00 67.69 523 GLU A C 1
ATOM 4054 O O . GLU A 1 523 ? 23.948 -10.456 -24.000 1.00 67.69 523 GLU A O 1
ATOM 4059 N N . GLY A 1 524 ? 25.189 -10.741 -22.175 1.00 72.38 524 GLY A N 1
ATOM 4060 C CA . GLY A 1 524 ? 25.759 -12.023 -22.617 1.00 72.38 524 GLY A CA 1
ATOM 4061 C C . GLY A 1 524 ? 26.812 -11.901 -23.727 1.00 72.38 524 GLY A C 1
ATOM 4062 O O . GLY A 1 524 ? 27.488 -12.885 -24.037 1.00 72.38 524 GLY A O 1
ATOM 4063 N N . MET A 1 525 ? 27.015 -10.698 -24.267 1.00 77.62 525 MET A N 1
ATOM 4064 C CA . MET A 1 525 ? 28.044 -10.383 -25.249 1.00 77.62 525 MET A CA 1
ATOM 4065 C C . MET A 1 525 ? 29.320 -9.867 -24.581 1.00 77.62 525 MET A C 1
ATOM 4067 O O . MET A 1 525 ? 29.303 -9.212 -23.538 1.00 77.62 525 MET A O 1
ATOM 4071 N N . LYS A 1 526 ? 30.447 -10.180 -25.211 1.00 89.38 526 LYS A N 1
ATOM 4072 C CA . LYS A 1 526 ? 31.804 -9.865 -24.768 1.00 89.38 526 LYS A CA 1
ATOM 4073 C C . LYS A 1 526 ? 32.539 -9.213 -25.932 1.00 89.38 526 LYS A C 1
ATOM 4075 O O . LYS A 1 526 ? 32.525 -9.766 -27.034 1.00 89.38 526 LYS A O 1
ATOM 4080 N N . PHE A 1 527 ? 33.123 -8.037 -25.723 1.00 90.19 527 PHE A N 1
ATOM 4081 C CA . PHE A 1 527 ? 33.846 -7.306 -26.769 1.00 90.19 527 PHE A CA 1
ATOM 4082 C C . PHE A 1 527 ? 34.805 -6.264 -26.195 1.00 90.19 527 PHE A C 1
ATOM 4084 O O . PHE A 1 527 ? 34.666 -5.832 -25.057 1.00 90.19 527 PHE A O 1
ATOM 4091 N N . TRP A 1 528 ? 35.773 -5.829 -26.998 1.00 88.44 528 TRP A N 1
ATOM 4092 C CA . TRP A 1 528 ? 36.656 -4.712 -26.658 1.00 88.44 528 TRP A CA 1
ATOM 4093 C C . TRP A 1 528 ? 36.044 -3.384 -27.091 1.00 88.44 528 TRP A C 1
ATOM 4095 O O . TRP A 1 528 ? 35.620 -3.247 -28.241 1.00 88.44 528 TRP A O 1
ATOM 4105 N N . SER A 1 529 ? 36.078 -2.376 -26.219 1.00 84.81 529 SER A N 1
ATOM 4106 C CA . SER A 1 529 ? 35.534 -1.041 -26.501 1.00 84.81 529 SER A CA 1
ATOM 4107 C C . SER A 1 529 ? 36.192 -0.342 -27.700 1.00 84.81 529 SER A C 1
ATOM 4109 O O . SER A 1 529 ? 35.630 0.602 -28.236 1.00 84.81 529 SER A O 1
ATOM 4111 N N . CYS A 1 530 ? 37.379 -0.785 -28.135 1.00 82.62 530 CYS A N 1
ATOM 4112 C CA . CYS A 1 530 ? 38.068 -0.202 -29.292 1.00 82.62 530 CYS A CA 1
ATOM 4113 C C . CYS A 1 530 ? 37.489 -0.620 -30.648 1.00 82.62 530 CYS A C 1
ATOM 4115 O O . CYS A 1 530 ? 37.733 0.060 -31.639 1.00 82.62 530 CYS A O 1
ATOM 4117 N N . CYS A 1 531 ? 36.832 -1.781 -30.737 1.00 81.81 531 CYS A N 1
ATOM 4118 C CA . CYS A 1 531 ? 36.479 -2.372 -32.032 1.00 81.81 531 CYS A CA 1
ATOM 4119 C C . CYS A 1 531 ? 35.165 -3.150 -32.046 1.00 81.81 531 CYS A C 1
ATOM 4121 O O . CYS A 1 531 ? 34.776 -3.628 -33.106 1.00 81.81 531 CYS A O 1
ATOM 4123 N N . GLU A 1 532 ? 34.528 -3.331 -30.888 1.00 83.69 532 GLU A N 1
ATOM 4124 C CA . GLU A 1 532 ? 33.176 -3.880 -30.737 1.00 83.69 532 GLU A CA 1
ATOM 4125 C C . GLU A 1 532 ? 32.912 -5.204 -31.468 1.00 83.69 532 GLU A C 1
ATOM 4127 O O . GLU A 1 532 ? 31.799 -5.499 -31.895 1.00 83.69 532 GLU A O 1
ATOM 4132 N N . ARG A 1 533 ? 33.936 -6.053 -31.587 1.00 87.75 533 ARG A N 1
ATOM 4133 C CA . ARG A 1 533 ? 33.797 -7.404 -32.138 1.00 87.75 533 ARG A CA 1
ATOM 4134 C C . ARG A 1 533 ? 33.112 -8.280 -31.091 1.00 87.75 533 ARG A C 1
ATOM 4136 O O . ARG A 1 533 ? 33.748 -8.742 -30.148 1.00 87.75 533 ARG A O 1
ATOM 4143 N N . LYS A 1 534 ? 31.796 -8.445 -31.213 1.00 90.12 534 LYS A N 1
ATOM 4144 C CA . LYS A 1 534 ? 30.967 -9.126 -30.209 1.00 90.12 534 LYS A CA 1
ATOM 4145 C C . LYS A 1 534 ? 31.029 -10.640 -30.358 1.00 90.12 534 LYS A C 1
ATOM 4147 O O . LYS A 1 534 ? 30.931 -11.173 -31.457 1.00 90.12 534 LYS A O 1
ATOM 4152 N N . THR A 1 535 ? 31.143 -11.326 -29.230 1.00 85.06 535 THR A N 1
ATOM 4153 C CA . THR A 1 535 ? 31.007 -12.782 -29.127 1.00 85.06 535 THR A CA 1
ATOM 4154 C C . THR A 1 535 ? 30.268 -13.138 -27.846 1.00 85.06 535 THR A C 1
ATOM 4156 O O . THR A 1 535 ? 30.360 -12.427 -26.846 1.00 85.06 535 THR A O 1
ATOM 4159 N N . THR A 1 536 ? 29.521 -14.234 -27.862 1.00 79.62 536 THR A N 1
ATOM 4160 C CA . THR A 1 536 ? 28.892 -14.796 -26.661 1.00 79.62 536 THR A CA 1
ATOM 4161 C C . THR A 1 536 ? 29.828 -15.760 -25.926 1.00 79.62 536 THR A C 1
ATOM 4163 O O . THR A 1 536 ? 29.723 -15.909 -24.706 1.00 79.62 536 THR A O 1
ATOM 4166 N N . ASP A 1 537 ? 30.799 -16.352 -26.627 1.00 87.19 537 ASP A N 1
ATOM 4167 C CA . ASP A 1 537 ? 31.781 -17.285 -26.071 1.00 87.19 537 ASP A CA 1
ATOM 4168 C C . ASP A 1 537 ? 33.007 -16.561 -25.483 1.00 87.19 537 ASP A C 1
ATOM 4170 O O . ASP A 1 537 ? 33.552 -15.634 -26.087 1.00 87.19 537 ASP A O 1
ATOM 4174 N N . PHE A 1 538 ? 33.431 -16.963 -24.279 1.00 79.25 538 PHE A N 1
ATOM 4175 C CA . PHE A 1 538 ? 34.538 -16.318 -23.558 1.00 79.25 538 PHE A CA 1
ATOM 4176 C C . PHE A 1 538 ? 35.912 -16.688 -24.130 1.00 79.25 538 PHE A C 1
ATOM 4178 O O . PHE A 1 538 ? 36.792 -15.830 -24.171 1.00 79.25 538 PHE A O 1
ATOM 4185 N N . GLY A 1 539 ? 36.087 -17.921 -24.618 1.00 84.44 539 GLY A N 1
ATOM 4186 C CA . GLY A 1 539 ? 37.324 -18.333 -25.287 1.00 84.44 539 GLY A CA 1
ATOM 4187 C C . GLY A 1 539 ? 37.538 -17.528 -26.566 1.00 84.44 539 GLY A C 1
ATOM 4188 O O . GLY A 1 539 ? 38.562 -16.869 -26.729 1.00 84.44 539 GLY A O 1
ATOM 4189 N N . ALA A 1 540 ? 36.498 -17.441 -27.395 1.00 82.12 540 ALA A N 1
ATOM 4190 C CA . ALA A 1 540 ? 36.483 -16.632 -28.607 1.00 82.12 540 ALA A CA 1
ATOM 4191 C C . ALA A 1 540 ? 36.689 -15.130 -28.344 1.00 82.12 540 ALA A C 1
ATOM 4193 O O . ALA A 1 540 ? 37.142 -14.425 -29.239 1.00 82.12 540 ALA A O 1
ATOM 4194 N N . PHE A 1 541 ? 36.359 -14.623 -27.148 1.00 90.38 541 PHE A N 1
ATOM 4195 C CA . PHE A 1 541 ? 36.646 -13.241 -26.739 1.00 90.38 541 PHE A CA 1
ATOM 4196 C C . PHE A 1 541 ? 38.135 -13.030 -26.437 1.00 90.38 541 PHE A C 1
ATOM 4198 O O . PHE A 1 541 ? 38.722 -12.051 -26.898 1.00 90.38 541 PHE A O 1
ATOM 4205 N N . LEU A 1 542 ? 38.751 -13.951 -25.690 1.00 83.62 542 LEU A N 1
ATOM 4206 C CA . LEU A 1 542 ? 40.180 -13.895 -25.366 1.00 83.62 542 LEU A CA 1
ATOM 4207 C C . LEU A 1 542 ? 41.071 -14.120 -26.594 1.00 83.62 542 LEU A C 1
ATOM 4209 O O . LEU A 1 542 ? 42.177 -13.586 -26.655 1.00 83.62 542 LEU A O 1
ATOM 4213 N N . ASP A 1 543 ? 40.582 -14.878 -27.574 1.00 86.50 543 ASP A N 1
ATOM 4214 C CA . ASP A 1 543 ? 41.285 -15.149 -28.828 1.00 86.50 543 ASP A CA 1
ATOM 4215 C C . ASP A 1 543 ? 41.079 -14.072 -29.904 1.00 86.50 543 ASP A C 1
ATOM 4217 O O . ASP A 1 543 ? 41.609 -14.195 -31.012 1.00 86.50 543 ASP A O 1
ATOM 4221 N N . GLN A 1 544 ? 40.359 -12.986 -29.599 1.00 87.44 544 GLN A N 1
ATOM 4222 C CA . GLN A 1 544 ? 40.250 -11.862 -30.525 1.00 87.44 544 GLN A CA 1
ATOM 4223 C C . GLN A 1 544 ? 41.621 -11.228 -30.768 1.00 87.44 544 GLN A C 1
ATOM 4225 O O . GLN A 1 544 ? 42.289 -10.753 -29.853 1.00 87.44 544 GLN A O 1
ATOM 4230 N N . LEU A 1 545 ? 42.016 -11.188 -32.041 1.00 88.31 545 LEU A N 1
ATOM 4231 C CA . LEU A 1 545 ? 43.203 -10.467 -32.485 1.00 88.31 545 LEU A CA 1
ATOM 4232 C C . LEU A 1 545 ? 43.041 -8.964 -32.230 1.00 88.31 545 LEU A C 1
ATOM 4234 O O . LEU A 1 545 ? 42.027 -8.368 -32.622 1.00 88.31 545 LEU A O 1
ATOM 4238 N N . GLY A 1 546 ? 44.089 -8.368 -31.653 1.00 90.00 546 GLY A N 1
ATOM 4239 C CA . GLY A 1 546 ? 44.187 -6.943 -31.351 1.00 90.00 546 GLY A CA 1
ATOM 4240 C C . GLY A 1 546 ? 43.717 -6.036 -32.490 1.00 90.00 546 GLY A C 1
ATOM 4241 O O . GLY A 1 546 ? 43.987 -6.282 -33.667 1.00 90.00 546 GLY A O 1
ATOM 4242 N N . CYS A 1 547 ? 42.994 -4.974 -32.135 1.00 89.00 547 CYS A N 1
ATOM 4243 C CA . CYS A 1 547 ? 42.437 -4.007 -33.084 1.00 89.00 547 CYS A CA 1
ATOM 4244 C C . CYS A 1 547 ? 43.444 -2.910 -33.486 1.00 89.00 547 CYS A C 1
ATOM 4246 O O . CYS A 1 547 ? 43.148 -2.107 -34.370 1.00 89.00 547 CYS A O 1
ATOM 4248 N N . SER A 1 548 ? 44.611 -2.833 -32.835 1.00 89.75 548 SER A N 1
ATOM 4249 C CA . SER A 1 548 ? 45.607 -1.779 -33.053 1.00 89.75 548 SER A CA 1
ATOM 4250 C C . SER A 1 548 ? 47.037 -2.312 -33.009 1.00 89.75 548 SER A C 1
ATOM 4252 O O . SER A 1 548 ? 47.331 -3.298 -32.333 1.00 89.75 548 SER A O 1
ATOM 4254 N N . ARG A 1 549 ? 47.924 -1.627 -33.737 1.00 90.69 549 ARG A N 1
ATOM 4255 C CA . ARG A 1 549 ? 49.365 -1.897 -33.820 1.00 90.69 549 ARG A CA 1
ATOM 4256 C C . ARG A 1 549 ? 50.124 -0.928 -32.922 1.00 90.69 549 ARG A C 1
ATOM 4258 O O . ARG A 1 549 ? 49.831 0.265 -32.926 1.00 90.69 549 ARG A O 1
ATOM 4265 N N . GLY A 1 550 ? 51.098 -1.421 -32.168 1.00 86.81 550 GLY A N 1
ATOM 4266 C CA . GLY A 1 550 ? 51.941 -0.600 -31.302 1.00 86.81 550 GLY A CA 1
ATOM 4267 C C . GLY A 1 550 ? 53.221 -1.313 -30.884 1.00 86.81 550 GLY A C 1
ATOM 4268 O O . GLY A 1 550 ? 53.625 -2.294 -31.504 1.00 86.81 550 GLY A O 1
ATOM 4269 N N . LYS A 1 551 ? 53.855 -0.821 -29.817 1.00 87.38 551 LYS A N 1
ATOM 4270 C CA . LYS A 1 551 ? 55.036 -1.447 -29.206 1.00 87.38 551 LYS A CA 1
ATOM 4271 C C . LYS A 1 551 ? 54.629 -2.361 -28.055 1.00 87.38 551 LYS A C 1
ATOM 4273 O O . LYS A 1 551 ? 53.622 -2.109 -27.389 1.00 87.38 551 LYS A O 1
ATOM 4278 N N . HIS A 1 552 ? 55.410 -3.410 -27.820 1.00 86.44 552 HIS A N 1
ATOM 4279 C CA . HIS A 1 552 ? 55.228 -4.259 -26.650 1.00 86.44 552 HIS A CA 1
ATOM 4280 C C . HIS A 1 552 ? 55.474 -3.469 -25.359 1.00 86.44 552 HIS A C 1
ATOM 4282 O O . HIS A 1 552 ? 56.300 -2.557 -25.315 1.00 86.44 552 HIS A O 1
ATOM 4288 N N . CYS A 1 553 ? 54.724 -3.807 -24.313 1.00 81.50 553 CYS A N 1
ATOM 4289 C CA . CYS A 1 553 ? 54.896 -3.249 -22.981 1.00 81.50 553 CYS A CA 1
ATOM 4290 C C . CYS A 1 553 ? 55.244 -4.402 -22.042 1.00 81.50 553 CYS A C 1
ATOM 4292 O O . CYS A 1 553 ? 54.486 -5.360 -21.940 1.00 81.50 553 CYS A O 1
ATOM 4294 N N . TRP A 1 554 ? 56.404 -4.338 -21.395 1.00 79.94 554 TRP A N 1
ATOM 4295 C CA . TRP A 1 554 ? 56.905 -5.413 -20.523 1.00 79.94 554 TRP A CA 1
ATOM 4296 C C . TRP A 1 554 ? 56.764 -5.071 -19.035 1.00 79.94 554 TRP A C 1
ATOM 4298 O O . TRP A 1 554 ? 57.156 -5.842 -18.164 1.00 79.94 554 TRP A O 1
ATOM 4308 N N . THR A 1 555 ? 56.188 -3.906 -18.736 1.00 63.09 555 THR A N 1
ATOM 4309 C CA . THR A 1 555 ? 55.950 -3.388 -17.387 1.00 63.09 555 THR A CA 1
ATOM 4310 C C . THR A 1 555 ? 54.460 -3.086 -17.202 1.00 63.09 555 THR A C 1
ATOM 4312 O O . THR A 1 555 ? 53.728 -2.844 -18.164 1.00 63.09 555 THR A O 1
ATOM 4315 N N . LYS A 1 556 ? 53.952 -3.158 -15.966 1.00 53.38 556 LYS A N 1
ATOM 4316 C CA . LYS A 1 556 ? 52.551 -2.809 -15.671 1.00 53.38 556 LYS A CA 1
ATOM 4317 C C . LYS A 1 556 ? 52.374 -1.289 -15.737 1.00 53.38 556 LYS A C 1
ATOM 4319 O O . LYS A 1 556 ? 53.090 -0.567 -15.049 1.00 53.38 556 LYS A O 1
ATOM 4324 N N . GLN A 1 557 ? 51.415 -0.805 -16.528 1.00 49.25 557 GLN A N 1
ATOM 4325 C CA . GLN A 1 557 ? 51.065 0.618 -16.558 1.00 49.25 557 GLN A CA 1
ATOM 4326 C C . GLN A 1 557 ? 50.329 1.048 -15.277 1.00 49.25 557 GLN A C 1
ATOM 4328 O O . GLN A 1 557 ? 49.559 0.284 -14.694 1.00 49.25 557 GLN A O 1
ATOM 4333 N N . ILE A 1 558 ? 50.584 2.286 -14.844 1.00 46.00 558 ILE A N 1
ATOM 4334 C CA . ILE A 1 558 ? 49.967 2.913 -13.671 1.00 46.00 558 ILE A CA 1
ATOM 4335 C C . ILE A 1 558 ? 48.566 3.417 -14.047 1.00 46.00 558 ILE A C 1
ATOM 4337 O O . ILE A 1 558 ? 48.416 4.309 -14.880 1.00 46.00 558 ILE A O 1
ATOM 4341 N N . ASP A 1 559 ? 47.545 2.855 -13.406 1.00 44.38 559 ASP A N 1
ATOM 4342 C CA . ASP A 1 559 ? 46.134 3.206 -13.596 1.00 44.38 559 ASP A CA 1
ATOM 4343 C C . ASP A 1 559 ? 45.788 4.602 -13.048 1.00 44.38 559 ASP A C 1
ATOM 4345 O O . ASP A 1 559 ? 45.896 4.845 -11.842 1.00 44.38 559 ASP A O 1
ATOM 4349 N N . LYS A 1 560 ? 45.221 5.477 -13.887 1.00 49.75 560 LYS A N 1
ATOM 4350 C CA . LYS A 1 560 ? 44.397 6.605 -13.421 1.00 49.75 560 LYS A CA 1
ATOM 4351 C C . LYS A 1 560 ? 42.987 6.085 -13.155 1.00 49.75 560 LYS A C 1
ATOM 4353 O O . LYS A 1 560 ? 42.320 5.606 -14.063 1.00 49.75 560 LYS A O 1
ATOM 4358 N N . THR A 1 561 ? 42.531 6.136 -11.906 1.00 54.34 561 THR A N 1
ATOM 4359 C CA . THR A 1 561 ? 41.193 5.654 -11.529 1.00 54.34 561 THR A CA 1
ATOM 4360 C C . THR A 1 561 ? 40.280 6.839 -11.247 1.00 54.34 561 THR A C 1
ATOM 4362 O O . THR A 1 561 ? 40.523 7.582 -10.302 1.00 54.34 561 THR A O 1
ATOM 4365 N N . GLU A 1 562 ? 39.220 6.999 -12.042 1.00 55.31 562 GLU A N 1
ATOM 4366 C CA . GLU A 1 562 ? 38.266 8.108 -11.886 1.00 55.31 562 GLU A CA 1
ATOM 4367 C C . GLU A 1 562 ? 37.087 7.787 -10.953 1.00 55.31 562 GLU A C 1
ATOM 4369 O O . GLU A 1 562 ? 36.429 8.707 -10.476 1.00 55.31 562 GLU A O 1
ATOM 4374 N N . ASN A 1 563 ? 36.856 6.517 -10.604 1.00 62.72 563 ASN A N 1
ATOM 4375 C CA . ASN A 1 563 ? 35.679 6.087 -9.838 1.00 62.72 563 ASN A CA 1
ATOM 4376 C C . ASN A 1 563 ? 36.029 5.720 -8.387 1.00 62.72 563 ASN A C 1
ATOM 4378 O O . ASN A 1 563 ? 36.057 4.546 -8.019 1.00 62.72 563 ASN A O 1
ATOM 4382 N N . LEU A 1 564 ? 36.307 6.725 -7.553 1.00 80.19 564 LEU A N 1
ATOM 4383 C CA . LEU A 1 564 ? 36.332 6.554 -6.096 1.00 80.19 564 LEU A CA 1
ATOM 4384 C C . LEU A 1 564 ? 34.945 6.832 -5.519 1.00 80.19 564 LEU A C 1
ATOM 4386 O O . LEU A 1 564 ? 34.301 7.806 -5.907 1.00 80.19 564 LEU A O 1
ATOM 4390 N N . ARG A 1 565 ? 34.507 5.992 -4.576 1.00 84.88 565 ARG A N 1
ATOM 4391 C CA . ARG A 1 565 ? 33.294 6.251 -3.796 1.00 84.88 565 ARG A CA 1
ATOM 4392 C C . ARG A 1 565 ? 33.497 7.514 -2.960 1.00 84.88 565 ARG A C 1
ATOM 4394 O O . ARG A 1 565 ? 34.531 7.672 -2.307 1.00 84.88 565 ARG A O 1
ATOM 4401 N N . GLU A 1 566 ? 32.474 8.351 -2.941 1.00 88.56 566 GLU A N 1
ATOM 4402 C CA . GLU A 1 566 ? 32.416 9.589 -2.181 1.00 88.56 566 GLU A CA 1
ATOM 4403 C C . GLU A 1 566 ? 31.073 9.658 -1.459 1.00 88.56 566 GLU A C 1
ATOM 4405 O O . GLU A 1 566 ? 30.031 9.430 -2.069 1.00 88.56 566 GLU A O 1
ATOM 4410 N N . ASP A 1 567 ? 31.112 9.973 -0.168 1.00 88.38 567 ASP A N 1
ATOM 4411 C CA . ASP A 1 567 ? 29.920 10.287 0.614 1.00 88.38 567 ASP A CA 1
ATOM 4412 C C . ASP A 1 567 ? 30.111 11.667 1.256 1.00 88.38 567 ASP A C 1
ATOM 4414 O O . ASP A 1 567 ? 31.235 12.053 1.588 1.00 88.38 567 ASP A O 1
ATOM 4418 N N . TRP A 1 568 ? 29.023 12.388 1.517 1.00 94.00 568 TRP A N 1
ATOM 4419 C CA . TRP A 1 568 ? 29.067 13.602 2.327 1.00 94.00 568 TRP A CA 1
ATOM 4420 C C . TRP A 1 568 ? 27.920 13.633 3.333 1.00 94.00 568 TRP A C 1
ATOM 4422 O O . TRP A 1 568 ? 26.871 13.021 3.126 1.00 94.00 568 TRP A O 1
ATOM 4432 N N . PHE A 1 569 ? 28.124 14.337 4.441 1.00 87.50 569 PHE A N 1
ATOM 4433 C CA . PHE A 1 569 ? 27.100 14.542 5.456 1.00 87.50 569 PHE A CA 1
ATOM 4434 C C . PHE A 1 569 ? 27.294 15.865 6.184 1.00 87.50 569 PHE A C 1
ATOM 4436 O O . PHE A 1 569 ? 28.405 16.372 6.302 1.00 87.50 569 PHE A O 1
ATOM 4443 N N . GLN A 1 570 ? 26.207 16.415 6.713 1.00 86.94 570 GLN A N 1
ATOM 4444 C CA . GLN A 1 570 ? 26.220 17.640 7.504 1.00 86.94 570 GLN A CA 1
ATOM 4445 C C . GLN A 1 570 ? 25.885 17.341 8.968 1.00 86.94 570 GLN A C 1
ATOM 4447 O O . GLN A 1 570 ? 24.980 16.561 9.263 1.00 86.94 570 GLN A O 1
ATOM 4452 N N . ARG A 1 571 ? 26.590 17.991 9.901 1.00 82.69 571 ARG A N 1
ATOM 4453 C CA . ARG A 1 571 ? 26.307 17.930 11.342 1.00 82.69 571 ARG A CA 1
ATOM 4454 C C . ARG A 1 571 ? 26.678 19.247 12.023 1.00 82.69 571 ARG A C 1
ATOM 4456 O O . ARG A 1 571 ? 27.818 19.676 11.931 1.00 82.69 571 ARG A O 1
ATOM 4463 N N . ASN A 1 572 ? 25.744 19.853 12.762 1.00 78.88 572 ASN A N 1
ATOM 4464 C CA . ASN A 1 572 ? 25.982 20.980 13.684 1.00 78.88 572 ASN A CA 1
ATOM 4465 C C . ASN A 1 572 ? 26.910 22.099 13.148 1.00 78.88 572 ASN A C 1
ATOM 4467 O O . ASN A 1 572 ? 27.840 22.521 13.839 1.00 78.88 572 ASN A O 1
ATOM 4471 N N . GLY A 1 573 ? 26.661 22.604 11.935 1.00 85.06 573 GLY A N 1
ATOM 4472 C CA . GLY A 1 573 ? 27.475 23.677 11.346 1.00 85.06 573 GLY A CA 1
ATOM 4473 C C . GLY A 1 573 ? 28.778 23.207 10.683 1.00 85.06 573 GLY A C 1
ATOM 4474 O O . GLY A 1 573 ? 29.669 24.025 10.462 1.00 85.06 573 GLY A O 1
ATOM 4475 N N . GLN A 1 574 ? 28.931 21.907 10.422 1.00 91.12 574 GLN A N 1
ATOM 4476 C CA . GLN A 1 574 ? 30.051 21.326 9.681 1.00 91.12 574 GLN A CA 1
ATOM 4477 C C . GLN A 1 574 ? 29.545 20.444 8.537 1.00 91.12 574 GLN A C 1
ATOM 4479 O O . GLN A 1 574 ? 28.540 19.744 8.685 1.00 91.12 574 GLN A O 1
ATOM 4484 N N . ILE A 1 575 ? 30.275 20.443 7.425 1.00 93.56 575 ILE A N 1
ATOM 4485 C CA . ILE A 1 575 ? 30.117 19.514 6.304 1.00 93.56 575 ILE A CA 1
ATOM 4486 C C . ILE A 1 575 ? 31.299 18.549 6.328 1.00 93.56 575 ILE A C 1
ATOM 4488 O O . ILE A 1 575 ? 32.443 18.991 6.387 1.00 93.56 575 ILE A O 1
ATOM 4492 N N . LEU A 1 576 ? 31.045 17.244 6.269 1.00 94.19 576 LEU A N 1
ATOM 4493 C CA . LEU A 1 576 ? 32.081 16.236 6.081 1.00 94.19 576 LEU A CA 1
ATOM 4494 C C . LEU A 1 576 ? 31.978 15.632 4.689 1.00 94.19 576 LEU A C 1
ATOM 4496 O O . LEU A 1 576 ? 30.926 15.114 4.329 1.00 94.19 576 LEU A O 1
ATOM 4500 N N . ILE A 1 577 ? 33.081 15.644 3.947 1.00 96.25 577 ILE A N 1
ATOM 4501 C CA . ILE A 1 577 ? 33.229 14.943 2.669 1.00 96.25 577 ILE A CA 1
ATOM 4502 C C . ILE A 1 577 ? 34.195 13.777 2.897 1.00 96.25 577 ILE A C 1
ATOM 4504 O O . ILE A 1 577 ? 35.329 13.987 3.316 1.00 96.25 577 ILE A O 1
ATOM 4508 N N . SER A 1 578 ? 33.751 12.547 2.651 1.00 95.69 578 SER A N 1
ATOM 4509 C CA . SER A 1 578 ? 34.544 11.320 2.789 1.00 95.69 578 SER A CA 1
ATOM 4510 C C . SER A 1 578 ? 34.870 10.742 1.417 1.00 95.69 578 SER A C 1
ATOM 4512 O O . SER A 1 578 ? 33.988 10.218 0.739 1.00 95.69 578 SER A O 1
ATOM 4514 N N . ILE A 1 579 ? 36.145 10.777 1.032 1.00 94.50 579 ILE A N 1
ATOM 4515 C CA . ILE A 1 579 ? 36.644 10.177 -0.211 1.00 94.50 579 ILE A CA 1
ATOM 4516 C C . ILE A 1 579 ? 37.322 8.853 0.141 1.00 94.50 579 ILE A C 1
ATOM 4518 O O . ILE A 1 579 ? 38.353 8.836 0.816 1.00 94.50 579 ILE A O 1
ATOM 4522 N N . TYR A 1 580 ? 36.741 7.730 -0.283 1.00 91.31 580 TYR A N 1
ATOM 4523 C CA . TYR A 1 580 ? 37.228 6.400 0.088 1.00 91.31 580 TYR A CA 1
ATOM 4524 C C . TYR A 1 580 ? 38.371 5.961 -0.824 1.00 91.31 580 TYR A C 1
ATOM 4526 O O . TYR A 1 580 ? 38.165 5.577 -1.974 1.00 91.31 580 TYR A O 1
ATOM 4534 N N . CYS A 1 581 ? 39.585 5.981 -0.285 1.00 89.31 581 CYS A N 1
ATOM 4535 C CA . CYS A 1 581 ? 40.800 5.549 -0.956 1.00 89.31 581 CYS A CA 1
ATOM 4536 C C . CYS A 1 581 ? 41.795 4.986 0.064 1.00 89.31 581 CYS A C 1
ATOM 4538 O O . CYS A 1 581 ? 41.994 5.555 1.137 1.00 89.31 581 CYS A O 1
ATOM 4540 N N . LYS A 1 582 ? 42.435 3.861 -0.265 1.00 86.94 582 LYS A N 1
ATOM 4541 C CA . LYS A 1 582 ? 43.430 3.228 0.610 1.00 86.94 582 LYS A CA 1
ATOM 4542 C C . LYS A 1 582 ? 44.797 3.893 0.448 1.00 86.94 582 LYS A C 1
ATOM 4544 O O . LYS A 1 582 ? 45.220 4.129 -0.682 1.00 86.94 582 LYS A O 1
ATOM 4549 N N . GLY A 1 583 ? 45.494 4.136 1.559 1.00 85.00 583 GLY A N 1
ATOM 4550 C CA . GLY A 1 583 ? 46.897 4.567 1.553 1.00 85.00 583 GLY A CA 1
ATOM 4551 C C . GLY A 1 583 ? 47.118 5.943 0.920 1.00 85.00 583 GLY A C 1
ATOM 4552 O O . GLY A 1 583 ? 47.968 6.080 0.042 1.00 85.00 583 GLY A O 1
ATOM 4553 N N . ALA A 1 584 ? 46.319 6.943 1.296 1.00 91.38 584 ALA A N 1
ATOM 4554 C CA . ALA A 1 584 ? 46.570 8.324 0.890 1.00 91.38 584 ALA A CA 1
ATOM 4555 C C . ALA A 1 584 ? 47.832 8.885 1.565 1.00 91.38 584 ALA A C 1
ATOM 4557 O O . ALA A 1 584 ? 48.100 8.576 2.725 1.00 91.38 584 ALA A O 1
ATOM 4558 N N . ILE A 1 585 ? 48.605 9.691 0.834 1.00 89.81 585 ILE A N 1
ATOM 4559 C CA . ILE A 1 585 ? 49.872 10.262 1.316 1.00 89.81 585 ILE A CA 1
ATOM 4560 C C . ILE A 1 585 ? 49.749 11.767 1.547 1.00 89.81 585 ILE A C 1
ATOM 4562 O O . ILE A 1 585 ? 49.103 12.466 0.765 1.00 89.81 585 ILE A O 1
ATOM 4566 N N . MET A 1 586 ? 50.392 12.273 2.603 1.00 87.12 586 MET A N 1
ATOM 4567 C CA . MET A 1 586 ? 50.304 13.684 3.001 1.00 87.12 586 MET A CA 1
ATOM 4568 C C . MET A 1 586 ? 50.915 14.622 1.948 1.00 87.12 586 MET A C 1
ATOM 4570 O O . MET A 1 586 ? 50.248 15.545 1.496 1.00 87.12 586 MET A O 1
ATOM 4574 N N . GLU A 1 587 ? 52.129 14.331 1.471 1.00 85.19 587 GLU A N 1
ATOM 4575 C CA . GLU A 1 587 ? 52.850 15.150 0.474 1.00 85.19 587 GLU A CA 1
ATOM 4576 C C . GLU A 1 587 ? 52.120 15.263 -0.875 1.00 85.19 587 GLU A C 1
ATOM 4578 O O . GLU A 1 587 ? 52.318 16.210 -1.634 1.00 85.19 587 GLU A O 1
ATOM 4583 N N . GLY A 1 588 ? 51.264 14.288 -1.187 1.00 83.88 588 GLY A N 1
ATOM 4584 C CA . GLY A 1 588 ? 50.486 14.237 -2.421 1.00 83.88 588 GLY A CA 1
ATOM 4585 C C . GLY A 1 588 ? 49.017 14.625 -2.264 1.00 83.88 588 GLY A C 1
ATOM 4586 O O . GLY A 1 588 ? 48.270 14.541 -3.239 1.00 83.88 588 GLY A O 1
ATOM 4587 N N . THR A 1 589 ? 48.592 15.021 -1.063 1.00 91.50 589 THR A N 1
ATOM 4588 C CA . THR A 1 589 ? 47.208 15.395 -0.763 1.00 91.50 589 THR A CA 1
ATOM 4589 C C . THR A 1 589 ? 47.133 16.889 -0.486 1.00 91.50 589 THR A C 1
ATOM 4591 O O . THR A 1 589 ? 47.626 17.368 0.528 1.00 91.50 589 THR A O 1
ATOM 4594 N N . LYS A 1 590 ? 46.512 17.633 -1.402 1.00 94.25 590 LYS A N 1
ATOM 4595 C CA . LYS A 1 590 ? 46.368 19.088 -1.333 1.00 94.25 590 LYS A CA 1
ATOM 4596 C C . LYS A 1 590 ? 44.917 19.486 -1.563 1.00 94.25 590 LYS A C 1
ATOM 4598 O O . LYS A 1 590 ? 44.342 19.163 -2.602 1.00 94.25 590 LYS A O 1
ATOM 4603 N N . ILE A 1 591 ? 44.330 20.168 -0.584 1.00 95.50 591 ILE A N 1
ATOM 4604 C CA . ILE A 1 591 ? 42.948 20.639 -0.635 1.00 95.50 591 ILE A CA 1
ATOM 4605 C C . ILE A 1 591 ? 42.970 22.159 -0.532 1.00 95.50 591 ILE A C 1
ATOM 4607 O O . ILE A 1 591 ? 43.309 22.698 0.517 1.00 95.50 591 ILE A O 1
ATOM 4611 N N . ASP A 1 592 ? 42.613 22.832 -1.618 1.00 94.69 592 ASP A N 1
ATOM 4612 C CA . ASP A 1 592 ? 42.607 24.289 -1.713 1.00 94.69 592 ASP A CA 1
ATOM 4613 C C . ASP A 1 592 ? 41.173 24.817 -1.744 1.00 94.69 592 ASP A C 1
ATOM 4615 O O . ASP A 1 592 ? 40.327 24.256 -2.441 1.00 94.69 592 ASP A O 1
ATOM 4619 N N . THR A 1 593 ? 40.888 25.905 -1.030 1.00 93.75 593 THR A N 1
ATOM 4620 C CA . THR A 1 593 ? 39.562 26.533 -1.026 1.00 93.75 593 THR A CA 1
ATOM 4621 C C . THR A 1 593 ? 39.617 28.050 -0.930 1.00 93.75 593 THR A C 1
ATOM 4623 O O . THR A 1 593 ? 40.516 28.603 -0.307 1.00 93.75 593 THR A O 1
ATOM 4626 N N . ASP A 1 594 ? 38.652 28.725 -1.548 1.00 89.75 594 ASP A N 1
ATOM 4627 C CA . ASP A 1 594 ? 38.412 30.172 -1.406 1.00 89.75 594 ASP A CA 1
ATOM 4628 C C . ASP A 1 594 ? 37.185 30.485 -0.519 1.00 89.75 594 ASP A C 1
ATOM 4630 O O . ASP A 1 594 ? 36.705 31.617 -0.468 1.00 89.75 594 ASP A O 1
ATOM 4634 N N . GLY A 1 595 ? 36.647 29.468 0.164 1.00 87.75 595 GLY A N 1
ATOM 4635 C CA . GLY A 1 595 ? 35.440 29.569 0.985 1.00 87.75 595 GLY A CA 1
ATOM 4636 C C . GLY A 1 595 ? 34.158 29.114 0.275 1.00 87.75 595 GLY A C 1
ATOM 4637 O O . GLY A 1 595 ? 33.206 28.719 0.947 1.00 87.75 595 GLY A O 1
ATOM 4638 N N . LEU A 1 596 ? 34.135 29.105 -1.063 1.00 88.75 596 LEU A N 1
ATOM 4639 C CA . LEU A 1 596 ? 33.003 28.631 -1.874 1.00 88.75 596 LEU A CA 1
ATOM 4640 C C . LEU A 1 596 ? 33.401 27.572 -2.900 1.00 88.75 596 LEU A C 1
ATOM 4642 O O . LEU A 1 596 ? 32.579 26.737 -3.250 1.00 88.75 596 LEU A O 1
ATOM 4646 N N . ASN A 1 597 ? 34.639 27.562 -3.376 1.00 90.38 597 ASN A N 1
ATOM 4647 C CA . ASN A 1 597 ? 35.156 26.558 -4.293 1.00 90.38 597 ASN A CA 1
ATOM 4648 C C . ASN A 1 597 ? 36.229 25.745 -3.593 1.00 90.38 597 ASN A C 1
ATOM 4650 O O . ASN A 1 597 ? 37.197 26.308 -3.095 1.00 90.38 597 ASN A O 1
ATOM 4654 N N . LEU A 1 598 ? 36.088 24.426 -3.616 1.00 94.06 598 LEU A N 1
ATOM 4655 C CA . LEU A 1 598 ? 37.018 23.474 -3.029 1.00 94.06 598 LEU A CA 1
ATOM 4656 C C . LEU A 1 598 ? 37.650 22.630 -4.137 1.00 94.06 598 LEU A C 1
ATOM 4658 O O . LEU A 1 598 ? 36.946 21.992 -4.915 1.00 94.06 598 LEU A O 1
ATOM 4662 N N . LYS A 1 599 ? 38.978 22.573 -4.189 1.00 94.56 599 LYS A N 1
ATOM 4663 C CA . LYS A 1 599 ? 39.745 21.717 -5.097 1.00 94.56 599 LYS A CA 1
ATOM 4664 C C . LYS A 1 599 ? 40.544 20.712 -4.280 1.00 94.56 599 LYS A C 1
ATOM 4666 O O . LYS A 1 599 ? 41.496 21.087 -3.606 1.00 94.56 599 LYS A O 1
ATOM 4671 N N . ALA A 1 600 ? 40.160 19.442 -4.342 1.00 93.88 600 ALA A N 1
ATOM 4672 C CA . ALA A 1 600 ? 40.793 18.348 -3.620 1.00 93.88 600 ALA A CA 1
ATOM 4673 C C . ALA A 1 600 ? 41.618 17.478 -4.575 1.00 93.88 600 ALA A C 1
ATOM 4675 O O . ALA A 1 600 ? 41.081 16.731 -5.395 1.00 93.88 600 ALA A O 1
ATOM 4676 N N . LYS A 1 601 ? 42.940 17.571 -4.454 1.00 94.31 601 LYS A N 1
ATOM 4677 C CA . LYS A 1 601 ? 43.912 16.709 -5.121 1.00 94.31 601 LYS A CA 1
ATOM 4678 C C . LYS A 1 601 ? 44.407 15.672 -4.118 1.00 94.31 601 LYS A C 1
ATOM 4680 O O . LYS A 1 601 ? 44.933 16.052 -3.078 1.00 94.31 601 LYS A O 1
ATOM 4685 N N . ILE A 1 602 ? 44.245 14.383 -4.406 1.00 93.62 602 ILE A N 1
ATOM 4686 C CA . ILE A 1 602 ? 44.605 13.305 -3.470 1.00 93.62 602 ILE A CA 1
ATOM 4687 C C . ILE A 1 602 ? 45.451 12.265 -4.196 1.00 93.62 602 ILE A C 1
ATOM 4689 O O . ILE A 1 602 ? 44.981 11.647 -5.154 1.00 93.62 602 ILE A O 1
ATOM 4693 N N . LYS A 1 603 ? 46.672 12.026 -3.706 1.00 91.06 603 LYS A N 1
ATOM 4694 C CA . LYS A 1 603 ? 47.463 10.844 -4.068 1.00 91.06 603 LYS A CA 1
ATOM 4695 C C . LYS A 1 603 ? 47.196 9.707 -3.095 1.00 91.06 603 LYS A C 1
ATOM 4697 O O . LYS A 1 603 ? 47.321 9.876 -1.884 1.00 91.06 603 LYS A O 1
ATOM 4702 N N . PHE A 1 604 ? 46.849 8.549 -3.637 1.00 89.38 604 PHE A N 1
ATOM 4703 C CA . PHE A 1 604 ? 46.433 7.362 -2.901 1.00 89.38 604 PHE A CA 1
ATOM 4704 C C . PHE A 1 604 ? 47.043 6.096 -3.499 1.00 89.38 604 PHE A C 1
ATOM 4706 O O . PHE A 1 604 ? 47.839 6.157 -4.434 1.00 89.38 604 PHE A O 1
ATOM 4713 N N . ASN A 1 605 ? 46.720 4.942 -2.915 1.00 85.56 605 ASN A N 1
ATOM 4714 C CA . ASN A 1 605 ? 47.413 3.685 -3.176 1.00 85.56 605 ASN A CA 1
ATOM 4715 C C . ASN A 1 605 ? 48.925 3.819 -2.937 1.00 85.56 605 ASN A C 1
ATOM 4717 O O . ASN A 1 605 ? 49.735 3.412 -3.762 1.00 85.56 605 ASN A O 1
ATOM 4721 N N . PHE A 1 606 ? 49.286 4.447 -1.817 1.00 84.44 606 PHE A N 1
ATOM 4722 C CA . PHE A 1 606 ? 50.664 4.673 -1.384 1.00 84.44 606 PHE A CA 1
ATOM 4723 C C . PHE A 1 606 ? 51.496 5.499 -2.382 1.00 84.44 606 PHE A C 1
ATOM 4725 O O . PHE A 1 606 ? 52.708 5.337 -2.471 1.00 84.44 606 PHE A O 1
ATOM 4732 N N . GLY A 1 607 ? 50.837 6.400 -3.123 1.00 79.75 607 GLY A N 1
ATOM 4733 C CA . GLY A 1 607 ? 51.469 7.334 -4.062 1.00 79.75 607 GLY A CA 1
ATOM 4734 C C . GLY A 1 607 ? 51.345 6.950 -5.538 1.00 79.75 607 GLY A C 1
ATOM 4735 O O . GLY A 1 607 ? 51.663 7.777 -6.391 1.00 79.75 607 GLY A O 1
ATOM 4736 N N . ASP A 1 608 ? 50.842 5.750 -5.843 1.00 77.69 608 ASP A N 1
ATOM 4737 C CA . ASP A 1 608 ? 50.767 5.240 -7.219 1.00 77.69 608 ASP A CA 1
ATOM 4738 C C . ASP A 1 608 ? 49.625 5.859 -8.028 1.00 77.69 608 ASP A C 1
ATOM 4740 O O . ASP A 1 608 ? 49.695 5.933 -9.250 1.00 77.69 608 ASP A O 1
ATOM 4744 N N . LYS A 1 609 ? 48.541 6.267 -7.363 1.00 82.75 609 LYS A N 1
ATOM 4745 C CA . LYS A 1 609 ? 47.341 6.794 -8.018 1.00 82.75 609 LYS A CA 1
ATOM 4746 C C . LYS A 1 609 ? 47.057 8.210 -7.552 1.00 82.75 609 LYS A C 1
ATOM 4748 O O . LYS A 1 609 ? 47.358 8.581 -6.421 1.00 82.75 609 LYS A O 1
ATOM 4753 N N . GLU A 1 610 ? 46.439 8.999 -8.419 1.00 88.06 610 GLU A N 1
ATOM 4754 C CA . GLU A 1 610 ? 46.030 10.369 -8.124 1.00 88.06 610 GLU A CA 1
ATOM 4755 C C . GLU A 1 610 ? 44.592 10.595 -8.592 1.00 88.06 610 GLU A C 1
ATOM 4757 O O . GLU A 1 610 ? 44.192 10.099 -9.645 1.00 88.06 610 GLU A O 1
ATOM 4762 N N . THR A 1 611 ? 43.824 11.347 -7.805 1.00 88.19 611 THR A N 1
ATOM 4763 C CA . THR A 1 611 ? 42.505 11.859 -8.185 1.00 88.19 611 THR A CA 1
ATOM 4764 C C . THR A 1 611 ? 42.452 13.373 -8.005 1.00 88.19 611 THR A C 1
ATOM 4766 O O . THR A 1 611 ? 43.123 13.936 -7.131 1.00 88.19 611 THR A O 1
ATOM 4769 N N . LEU A 1 612 ? 41.619 14.021 -8.817 1.00 90.44 612 LEU A N 1
ATOM 4770 C CA . LEU A 1 612 ? 41.275 15.427 -8.688 1.00 90.44 612 LEU A CA 1
ATOM 4771 C C . LEU A 1 612 ? 39.754 15.582 -8.595 1.00 90.44 612 LEU A C 1
ATOM 4773 O O . LEU A 1 612 ? 39.011 15.022 -9.405 1.00 90.44 612 LEU A O 1
ATOM 4777 N N . ARG A 1 613 ? 39.303 16.353 -7.604 1.00 87.62 613 ARG A N 1
ATOM 4778 C CA . ARG A 1 613 ? 37.899 16.712 -7.390 1.00 87.62 613 ARG A CA 1
ATOM 4779 C C . ARG A 1 613 ? 37.757 18.211 -7.213 1.00 87.62 613 ARG A C 1
ATOM 4781 O O . ARG A 1 613 ? 38.567 18.837 -6.533 1.00 87.62 613 ARG A O 1
ATOM 4788 N N . GLU A 1 614 ? 36.724 18.769 -7.820 1.00 90.62 614 GLU A N 1
ATOM 4789 C CA . GLU A 1 614 ? 36.394 20.187 -7.735 1.00 90.62 614 GLU A CA 1
ATOM 4790 C C . GLU A 1 614 ? 34.926 20.318 -7.331 1.00 90.62 614 GLU A C 1
ATOM 4792 O O . GLU A 1 614 ? 34.052 19.708 -7.944 1.00 90.62 614 GLU A O 1
ATOM 4797 N N . TYR A 1 615 ? 34.671 21.097 -6.284 1.00 91.12 615 TYR A N 1
ATOM 4798 C CA . TYR A 1 615 ? 33.344 21.342 -5.740 1.00 91.12 615 TYR A CA 1
ATOM 4799 C C . TYR A 1 615 ? 33.096 22.844 -5.717 1.00 91.12 615 TYR A C 1
ATOM 4801 O O . TYR A 1 615 ? 33.820 23.585 -5.058 1.00 91.12 615 TYR A O 1
ATOM 4809 N N . GLU A 1 616 ? 32.048 23.287 -6.395 1.00 90.06 616 GLU A N 1
ATOM 4810 C CA . GLU A 1 616 ? 31.453 24.600 -6.156 1.00 90.06 616 GLU A CA 1
ATOM 4811 C C . GLU A 1 616 ? 30.440 24.408 -5.025 1.00 90.06 616 GLU A C 1
ATOM 4813 O O . GLU A 1 616 ? 29.388 23.829 -5.259 1.00 90.06 616 GLU A O 1
ATOM 4818 N N . LEU A 1 617 ? 30.779 24.771 -3.792 1.00 90.44 617 LEU A N 1
ATOM 4819 C CA . LEU A 1 617 ? 30.020 24.459 -2.580 1.00 90.44 617 LEU A CA 1
ATOM 4820 C C . LEU A 1 617 ? 28.677 25.203 -2.522 1.00 90.44 617 LEU A C 1
ATOM 4822 O O . LEU A 1 617 ? 28.520 26.310 -3.040 1.00 90.44 617 LEU A O 1
ATOM 4826 N N . PHE A 1 618 ? 27.686 24.592 -1.867 1.00 85.38 618 PHE A N 1
ATOM 4827 C CA . PHE A 1 618 ? 26.341 25.165 -1.755 1.00 85.38 618 PHE A CA 1
ATOM 4828 C C . PHE A 1 618 ? 26.290 26.449 -0.908 1.00 85.38 618 PHE A C 1
ATOM 4830 O O . PHE A 1 618 ? 25.501 27.351 -1.202 1.00 85.38 618 PHE A O 1
ATOM 4837 N N . GLY A 1 619 ? 27.134 26.552 0.119 1.00 86.62 619 GLY A N 1
ATOM 4838 C CA . GLY A 1 619 ? 27.243 27.727 0.982 1.00 86.62 619 GLY A CA 1
ATOM 4839 C C . GLY A 1 619 ? 28.685 28.029 1.380 1.00 86.62 619 GLY A C 1
ATOM 4840 O O . GLY A 1 619 ? 29.604 27.271 1.075 1.00 86.62 619 GLY A O 1
ATOM 4841 N N . GLU A 1 620 ? 28.876 29.150 2.071 1.00 90.12 620 GLU A N 1
ATOM 4842 C CA . GLU A 1 620 ? 30.206 29.603 2.476 1.00 90.12 620 GLU A CA 1
ATOM 4843 C C . GLU A 1 620 ? 30.725 28.844 3.703 1.00 90.12 620 GLU A C 1
ATOM 4845 O O . GLU A 1 620 ? 29.989 28.577 4.662 1.00 90.12 620 GLU A O 1
ATOM 4850 N N . ILE A 1 621 ? 32.010 28.503 3.668 1.00 92.31 621 ILE A N 1
ATOM 4851 C CA . ILE A 1 621 ? 32.739 27.848 4.757 1.00 92.31 621 ILE A CA 1
ATOM 4852 C C . ILE A 1 621 ? 33.853 28.757 5.284 1.00 92.31 621 ILE A C 1
ATOM 4854 O O . ILE A 1 621 ? 34.280 29.674 4.593 1.00 92.31 621 ILE A O 1
ATOM 4858 N N . ILE A 1 622 ? 34.335 28.491 6.496 1.00 92.19 622 ILE A N 1
ATOM 4859 C CA . ILE A 1 622 ? 35.464 29.172 7.135 1.00 92.19 622 ILE A CA 1
ATOM 4860 C C . ILE A 1 622 ? 36.719 28.322 6.877 1.00 92.19 622 ILE A C 1
ATOM 4862 O O . ILE A 1 622 ? 36.889 27.292 7.543 1.00 92.19 622 ILE A O 1
ATOM 4866 N N . PRO A 1 623 ? 37.610 28.687 5.930 1.00 92.81 623 PRO A N 1
ATOM 4867 C CA . PRO A 1 623 ? 38.759 27.849 5.584 1.00 92.81 623 PRO A CA 1
ATOM 4868 C C . PRO A 1 623 ? 39.723 27.617 6.750 1.00 92.81 623 PRO A C 1
ATOM 4870 O O . PRO A 1 623 ? 40.226 26.512 6.912 1.00 92.81 623 PRO A O 1
ATOM 4873 N N . SER A 1 624 ? 39.936 28.625 7.601 1.00 89.69 624 SER A N 1
ATOM 4874 C CA . SER A 1 624 ? 40.828 28.542 8.767 1.00 89.69 624 SER A CA 1
ATOM 4875 C C . SER A 1 624 ? 40.341 27.581 9.858 1.00 89.69 624 SER A C 1
ATOM 4877 O O . SER A 1 624 ? 41.152 27.085 10.633 1.00 89.69 624 SER A O 1
ATOM 4879 N N . GLU A 1 625 ? 39.037 27.292 9.911 1.00 91.88 625 GLU A N 1
ATOM 4880 C CA . GLU A 1 625 ? 38.426 26.314 10.827 1.00 91.88 625 GLU A CA 1
ATOM 4881 C C . GLU A 1 625 ? 38.111 24.974 10.139 1.00 91.88 625 GLU A C 1
ATOM 4883 O O . GLU A 1 625 ? 37.499 24.084 10.732 1.00 91.88 625 GLU A O 1
ATOM 4888 N N . SER A 1 626 ? 38.504 24.834 8.873 1.00 95.19 626 SER A N 1
ATOM 4889 C CA . SER A 1 626 ? 38.322 23.624 8.081 1.00 95.19 626 SER A CA 1
ATOM 4890 C C . SER A 1 626 ? 39.629 22.831 8.026 1.00 95.19 626 SER A C 1
ATOM 4892 O O . SER A 1 626 ? 40.727 23.388 8.045 1.00 95.19 626 SER A O 1
ATOM 4894 N N . MET A 1 627 ? 39.529 21.508 7.964 1.00 95.00 627 MET A N 1
ATOM 4895 C CA . MET A 1 627 ? 40.693 20.624 8.025 1.00 95.00 627 MET A CA 1
ATOM 4896 C C . MET A 1 627 ? 40.486 19.351 7.216 1.00 95.00 627 MET A C 1
ATOM 4898 O O . MET A 1 627 ? 39.365 18.988 6.862 1.00 95.00 627 MET A O 1
ATOM 4902 N N . VAL A 1 628 ? 41.581 18.648 6.953 1.00 96.44 628 VAL A N 1
ATOM 4903 C CA . VAL A 1 628 ? 41.587 17.366 6.256 1.00 96.44 628 VAL A CA 1
ATOM 4904 C C . VAL A 1 628 ? 42.229 16.317 7.149 1.00 96.44 628 VAL A C 1
ATOM 4906 O O . VAL A 1 628 ? 43.310 16.536 7.688 1.00 96.44 628 VAL A O 1
ATOM 4909 N N . LEU A 1 629 ? 41.578 15.166 7.283 1.00 95.25 629 LEU A N 1
ATOM 4910 C CA . LEU A 1 629 ? 42.063 14.026 8.045 1.00 95.25 629 LEU A CA 1
ATOM 4911 C C . LEU A 1 629 ? 42.247 12.814 7.128 1.00 95.25 629 LEU A C 1
ATOM 4913 O O . LEU A 1 629 ? 41.293 12.288 6.556 1.00 95.25 629 LEU A O 1
ATOM 4917 N N . ILE A 1 630 ? 43.485 12.348 7.010 1.00 94.69 630 ILE A N 1
ATOM 4918 C CA . ILE A 1 630 ? 43.842 11.129 6.289 1.00 94.69 630 ILE A CA 1
ATOM 4919 C C . ILE A 1 630 ? 43.749 9.939 7.245 1.00 94.69 630 ILE A C 1
ATOM 4921 O O . ILE A 1 630 ? 44.478 9.858 8.238 1.00 94.69 630 ILE A O 1
ATOM 4925 N N . SER A 1 631 ? 42.859 9.010 6.902 1.00 90.25 631 SER A N 1
ATOM 4926 C CA . SER A 1 631 ? 42.689 7.701 7.532 1.00 90.25 631 SER A CA 1
ATOM 4927 C C . SER A 1 631 ? 43.127 6.577 6.578 1.00 90.25 631 SER A C 1
ATOM 4929 O O . SER A 1 631 ? 43.260 6.780 5.372 1.00 90.25 631 SER A O 1
ATOM 4931 N N . GLU A 1 632 ? 43.280 5.349 7.087 1.00 83.75 632 GLU A N 1
ATOM 4932 C CA . GLU A 1 632 ? 43.892 4.231 6.343 1.00 83.75 632 GLU A CA 1
ATOM 4933 C C . GLU A 1 632 ? 43.153 3.922 5.025 1.00 83.75 632 GLU A C 1
ATOM 4935 O O . GLU A 1 632 ? 43.751 3.502 4.029 1.00 83.75 632 GLU A O 1
ATOM 4940 N N . ARG A 1 633 ? 41.831 4.141 5.023 1.00 88.69 633 ARG A N 1
ATOM 4941 C CA . ARG A 1 633 ? 40.912 3.787 3.930 1.00 88.69 633 ARG A CA 1
ATOM 4942 C C . ARG A 1 633 ? 40.128 4.962 3.344 1.00 88.69 633 ARG A C 1
ATOM 4944 O O . ARG A 1 633 ? 39.292 4.733 2.470 1.00 88.69 633 ARG A O 1
ATOM 4951 N N . LYS A 1 634 ? 40.337 6.187 3.833 1.00 93.12 634 LYS A N 1
ATOM 4952 C CA . LYS A 1 634 ? 39.626 7.376 3.347 1.00 93.12 634 LYS A CA 1
ATOM 4953 C C . LYS A 1 634 ? 40.334 8.674 3.714 1.00 93.12 634 LYS A C 1
ATOM 4955 O O . LYS A 1 634 ? 41.038 8.737 4.717 1.00 93.12 634 LYS A O 1
ATOM 4960 N N . VAL A 1 635 ? 40.072 9.713 2.932 1.00 95.69 635 VAL A N 1
ATOM 4961 C CA . VAL A 1 635 ? 40.392 11.104 3.258 1.00 95.69 635 VAL A CA 1
ATOM 4962 C C . VAL A 1 635 ? 39.094 11.812 3.626 1.00 95.69 635 VAL A C 1
ATOM 4964 O O . VAL A 1 635 ? 38.138 11.798 2.852 1.00 95.69 635 VAL A O 1
ATOM 4967 N N . GLU A 1 636 ? 39.054 12.407 4.813 1.00 95.56 636 GLU A N 1
ATOM 4968 C CA . GLU A 1 636 ? 37.904 13.150 5.325 1.00 95.56 636 GLU A CA 1
ATOM 4969 C C . GLU A 1 636 ? 38.198 14.647 5.306 1.00 95.56 636 GLU A C 1
ATOM 4971 O O . GLU A 1 636 ? 39.136 15.110 5.948 1.00 95.56 636 GLU A O 1
ATOM 4976 N N . ILE A 1 637 ? 37.395 15.415 4.577 1.00 96.94 637 ILE A N 1
ATOM 4977 C CA . ILE A 1 637 ? 37.479 16.873 4.515 1.00 96.94 637 ILE A CA 1
ATOM 4978 C C . ILE A 1 637 ? 36.368 17.431 5.405 1.00 96.94 637 ILE A C 1
ATOM 4980 O O . ILE A 1 637 ? 35.187 17.287 5.092 1.00 96.94 637 ILE A O 1
ATOM 4984 N N . VAL A 1 638 ? 36.752 18.043 6.523 1.00 95.56 638 VAL A N 1
ATOM 4985 C CA . VAL A 1 638 ? 35.859 18.662 7.508 1.00 95.56 638 VAL A CA 1
ATOM 4986 C C . VAL A 1 638 ? 35.790 20.155 7.210 1.00 95.56 638 VAL A C 1
ATOM 4988 O O . VAL A 1 638 ? 36.759 20.879 7.430 1.00 95.56 638 VAL A O 1
ATOM 4991 N N . LEU A 1 639 ? 34.652 20.631 6.716 1.00 96.00 639 LEU A N 1
ATOM 4992 C CA . LEU A 1 639 ? 34.428 22.038 6.398 1.00 96.00 639 LEU A CA 1
ATOM 4993 C C . LEU A 1 639 ? 33.547 22.688 7.461 1.00 96.00 639 LEU A C 1
ATOM 4995 O O . LEU A 1 639 ? 32.446 22.212 7.742 1.00 96.00 639 LEU A O 1
ATOM 4999 N N . LYS A 1 640 ? 33.997 23.798 8.038 1.00 94.44 640 LYS A N 1
ATOM 5000 C CA . LYS A 1 640 ? 33.201 24.596 8.975 1.00 94.44 640 LYS A CA 1
ATOM 5001 C C . LYS A 1 640 ? 32.318 25.569 8.205 1.00 94.44 640 LYS A C 1
ATOM 5003 O O . LYS A 1 640 ? 32.842 26.380 7.460 1.00 94.44 640 LYS A O 1
ATOM 5008 N N . GLN A 1 641 ? 31.003 25.537 8.387 1.00 91.75 641 GLN A N 1
ATOM 5009 C CA . GLN A 1 641 ? 30.107 26.480 7.711 1.00 91.75 641 GLN A CA 1
ATOM 5010 C C . GLN A 1 641 ? 30.177 27.868 8.370 1.00 91.75 641 GLN A C 1
ATOM 5012 O O . GLN A 1 641 ? 30.230 27.950 9.599 1.00 91.75 641 GLN A O 1
ATOM 5017 N N . VAL A 1 642 ? 30.124 28.945 7.574 1.00 87.44 642 VAL A N 1
ATOM 5018 C CA . VAL A 1 642 ? 29.973 30.323 8.093 1.00 87.44 642 VAL A CA 1
ATOM 5019 C C . VAL A 1 642 ? 28.607 30.473 8.766 1.00 87.44 642 VAL A C 1
ATOM 5021 O O . VAL A 1 642 ? 28.514 30.868 9.927 1.00 87.44 642 VAL A O 1
ATOM 5024 N N . ASN A 1 643 ? 27.552 30.057 8.062 1.00 78.44 643 ASN A N 1
ATOM 5025 C CA . ASN A 1 643 ? 26.184 30.018 8.568 1.00 78.44 643 ASN A CA 1
ATOM 5026 C C . ASN A 1 643 ? 25.792 28.571 8.864 1.00 78.44 643 ASN A C 1
ATOM 5028 O O . ASN A 1 643 ? 26.073 27.670 8.076 1.00 78.44 643 ASN A O 1
ATOM 5032 N N . LYS A 1 644 ? 25.099 28.322 9.977 1.00 78.69 644 LYS A N 1
ATOM 5033 C CA . LYS A 1 644 ? 24.668 26.968 10.382 1.00 78.69 644 LYS A CA 1
ATOM 5034 C C . LYS A 1 644 ? 23.456 26.455 9.584 1.00 78.69 644 LYS A C 1
ATOM 5036 O O . LYS A 1 644 ? 22.691 25.636 10.091 1.00 78.69 644 LYS A O 1
ATOM 5041 N N . ASP A 1 645 ? 23.282 26.938 8.360 1.00 75.50 645 ASP A N 1
ATOM 5042 C CA . ASP A 1 645 ? 22.162 26.607 7.490 1.00 75.50 645 ASP A CA 1
ATOM 5043 C C . ASP A 1 645 ? 22.289 25.182 6.949 1.00 75.50 645 ASP A C 1
ATOM 5045 O O . ASP A 1 645 ? 23.386 24.690 6.661 1.00 75.50 645 ASP A O 1
ATOM 5049 N N . ALA A 1 646 ? 21.153 24.508 6.780 1.00 78.25 646 ALA A N 1
ATOM 5050 C CA . ALA A 1 646 ? 21.108 23.188 6.166 1.00 78.25 646 ALA A CA 1
ATOM 5051 C C . ALA A 1 646 ? 21.447 23.281 4.668 1.00 78.25 646 ALA A C 1
ATOM 5053 O O . ALA A 1 646 ? 20.818 24.037 3.929 1.00 78.25 646 ALA A O 1
ATOM 5054 N N . TRP A 1 647 ? 22.432 22.505 4.215 1.00 83.44 647 TRP A N 1
ATOM 5055 C CA . TRP A 1 647 ? 22.774 22.367 2.803 1.00 83.44 647 TRP A CA 1
ATOM 5056 C C . TRP A 1 647 ? 21.936 21.225 2.208 1.00 83.44 647 TRP A C 1
ATOM 5058 O O . TRP A 1 647 ? 22.113 20.074 2.603 1.00 83.44 647 TRP A O 1
ATOM 5068 N N . PRO A 1 648 ? 21.022 21.489 1.254 1.00 76.00 648 PRO A N 1
ATOM 5069 C CA . PRO A 1 648 ? 20.220 20.450 0.608 1.00 76.00 648 PRO A CA 1
ATOM 5070 C C . PRO A 1 648 ? 21.043 19.579 -0.357 1.00 76.00 648 PRO A C 1
ATOM 5072 O O . PRO A 1 648 ? 20.597 18.505 -0.755 1.00 76.00 648 PRO A O 1
ATOM 5075 N N . ARG A 1 649 ? 22.234 20.044 -0.749 1.00 83.62 649 ARG A N 1
ATOM 5076 C CA . ARG A 1 649 ? 23.218 19.352 -1.590 1.00 83.62 649 ARG A CA 1
ATOM 5077 C C . ARG A 1 649 ? 24.617 19.896 -1.302 1.00 83.62 649 ARG A C 1
ATOM 5079 O O . ARG A 1 649 ? 24.741 21.013 -0.809 1.00 83.62 649 ARG A O 1
ATOM 5086 N N . LEU A 1 650 ? 25.654 19.122 -1.621 1.00 84.44 650 LEU A N 1
ATOM 5087 C CA . LEU A 1 650 ? 27.047 19.529 -1.412 1.00 84.44 650 LEU A CA 1
ATOM 5088 C C . LEU A 1 650 ? 27.461 20.676 -2.345 1.00 84.44 650 LEU A C 1
ATOM 5090 O O . LEU A 1 650 ? 28.122 21.617 -1.906 1.00 84.44 650 LEU A O 1
ATOM 5094 N N . THR A 1 651 ? 27.061 20.594 -3.619 1.00 83.75 651 THR A N 1
ATOM 5095 C CA . THR A 1 651 ? 27.458 21.531 -4.675 1.00 83.75 651 THR A CA 1
ATOM 5096 C C . THR A 1 651 ? 26.335 22.470 -5.112 1.00 83.75 651 THR A C 1
ATOM 5098 O O . THR A 1 651 ? 25.151 22.166 -4.988 1.00 83.75 651 THR A O 1
ATOM 5101 N N . TYR A 1 652 ? 26.713 23.622 -5.659 1.00 66.94 652 TYR A N 1
ATOM 5102 C CA . TYR A 1 652 ? 25.832 24.660 -6.178 1.00 66.94 652 TYR A CA 1
ATOM 5103 C C . TYR A 1 652 ? 25.085 24.251 -7.454 1.00 66.94 652 TYR A C 1
ATOM 5105 O O . TYR A 1 652 ? 23.924 24.629 -7.615 1.00 66.94 652 TYR A O 1
ATOM 5113 N N . LYS A 1 653 ? 25.732 23.510 -8.360 1.00 55.22 653 LYS A N 1
ATOM 5114 C CA . LYS A 1 653 ? 25.139 23.092 -9.640 1.00 55.22 653 LYS A CA 1
ATOM 5115 C C . LYS A 1 653 ? 24.380 21.787 -9.532 1.00 55.22 653 LYS A C 1
ATOM 5117 O O . LYS A 1 653 ? 24.830 20.891 -8.782 1.00 55.22 653 LYS A O 1
#

Sequence (653 aa):
MDTPNLKFCYNKGCGAKFNPDENKEDSCIFHPGPPYFHDAYKIWMCCNKKSTDFTAWLNFEGCTRGPHNPVKPDVPKIQQTQPKAEEKIPIRVLVTGAAGQIGYSLVIQIAKGDVFGKETPIVLVMLDIPPLGEVLKGVELELYDCALANLIAVEPVTTEEAAFKDIDYAFLVGAMPRKEGMERKDLLAANVKIFKSQGLALAKYSKPTVKVLVVGNPANTNAFICAKYAAEKIPTKNFSAMTRLDHNRAIAQIAARCGVDCGSVKKVIIWGNHSSTQFPDVKHAKVIKGGTEIGAYEAVNDVPWIQNEFISTVQKRGAVIIEKRKLSSAMSAAKAACDHIHDWHFGTKPGDWVSMAVPSDGSYGIPKGLVFSFPITIDAKTRNWKIVQGLELDDFTKQKIEITTEHNPDKPCNDVPKVLLSQPEVDEKMIVWNGLNKPAERSEAHNRERVSLSVQMTESSSKALESELQRRKENVEIIDEIQNLKLLIGTGCTNNACKATYTGPETDLQECLHHPGNAIFHEGMKFWSCCERKTTDFGAFLDQLGCSRGKHCWTKQIDKTENLREDWFQRNGQILISIYCKGAIMEGTKIDTDGLNLKAKIKFNFGDKETLREYELFGEIIPSESMVLISERKVEIVLKQVNKDAWPRLTYK

Secondary structure (DSSP, 8-state):
-PPP--EE--STTT--EE-GGG--TTSEEE--SPEEEETTEEEETTTTEEESSHHHHHTSPPSEEE----SPPPP------SS-----PPEEEEEESTTSHHHHHHHHHHHTTTTT-TTS-EEEEEE--GGGHHHHHHHHHHHHHTT-TTEEEEEEESSHHHHTTT-SEEEE---PPPPTT--HHHHHHHHHHHHHHHHHHHHHHS-TT-EEEE-SSSHHHHHHHHHHHHTTTS-GGGEEE--HHHHHHHHHHHHHHHTS-GGGEE--EEEB-SSTT-EEE-SS-EEEETTEEEEHHHHH--HHIIIIIIHHHHHHHHHHHHHHHSS--HHHHHHHHHHHHHHHHH-PPTT--EEEEEE--SGGGPPTT-EEEEEEEE-TTT--EEE-------HHHHHHHHHHHHT-TTSTTSSHHHHHH-------------SS--PSP----S----EEPEEEE-HHHHHHHHHHHHHHHHHHHHHHHHHTS-S-TTPBP-STT---B--SGGGGGS-EEE-SSPEEEETTEEEETTT---BS-HHHHHT---SEEE----SPPPPP-----EEEEEETTEEEEEE--SS--STT-EEEESSSEEEEEEEETTTTEEEEEEEEBSS-EEEEEEEEEEETTEEEEEEEESS----SSSB--

Foldseek 3Di:
DDDAPWAFFPAQLFRDTDRPVPFDFFPTAHQPADWDDDPLWIARPRPRDIDSDPVVSSNPTHPDGGTGDRDHDDDPPPPPDDDDDPPQDAAEEFEEPLLDLLNLLQQLCVLCCLQPHLQGAYEYEYEYAPVCQVSLVVSLVVSVVVVRPRDPYYHYDHDLLVRLAAHQEYEAADADDDDPPDDPLNSLLRLLVVLLVNLQSNLPHYALNHAYEAAHPQFQSSQLSSLVNNVVRHPLQSTWYFPLLLQLLLLVVLCVLLVHDSVQKFAWFWKFGPALLIFTDQQVIWGQDPNDIDGSCVSNVDPVCNLPVSSNCSRCVQVVCCVVVVDGPSNSSSVSVSVVSNCLAQWDDPPGWGWIFGQDPCAPNQDGGRRIIATWTADRPPSRIDGDHDDDADPSRNVSNVSNSVPRCPNPPRCNCVVSVVDDPDPPDPPPPPPPQDFDDDPPDDDQDKDWFAEAEDPQLVVVLVVVVVVVVVVVVVVVVVPVDPPDQQQAFPAQLFGDTDRDPVLQVDKTAHAPFDWDDPPLWIEGPRPRPTDNDPVVNSNDTHPDIDGTHRDDDQDADADWDWDWDDDQQKIKIKTFAANWDDVQWIWMDSQQKIWTWIQGPSRRYIDIDIARASAGFDRHPWHWYDDRTIIMTITGGPDRDDDPDGHSD